Protein AF-A0A821Z2A2-F1 (afdb_monomer_lite)

Structure (mmCIF, N/CA/C/O backbone):
data_AF-A0A821Z2A2-F1
#
_entry.id   AF-A0A821Z2A2-F1
#
loop_
_atom_site.group_PDB
_atom_site.id
_atom_site.type_symbol
_atom_site.label_atom_id
_atom_site.label_alt_id
_atom_site.label_comp_id
_atom_site.label_asym_id
_atom_site.label_entity_id
_atom_site.label_seq_id
_atom_site.pdbx_PDB_ins_code
_atom_site.Cartn_x
_atom_site.Cartn_y
_atom_site.Cartn_z
_atom_site.occupancy
_atom_site.B_iso_or_equiv
_atom_site.auth_seq_id
_atom_site.auth_comp_id
_atom_site.auth_asym_id
_atom_site.auth_atom_id
_atom_site.pdbx_PDB_model_num
ATOM 1 N N . MET A 1 1 ? -11.894 24.581 -49.721 1.00 42.44 1 MET A N 1
ATOM 2 C CA . MET A 1 1 ? -10.884 23.510 -49.523 1.00 42.44 1 MET A CA 1
ATOM 3 C C . MET A 1 1 ? -9.747 23.528 -50.551 1.00 42.44 1 MET A C 1
ATOM 5 O O . MET A 1 1 ? -8.595 23.584 -50.144 1.00 42.44 1 MET A O 1
ATOM 9 N N . HIS A 1 2 ? -10.019 23.553 -51.861 1.00 36.97 2 HIS A N 1
ATOM 10 C CA . HIS A 1 2 ? -8.974 23.441 -52.899 1.00 36.97 2 HIS A CA 1
ATOM 11 C C . HIS A 1 2 ? -7.962 24.614 -52.945 1.00 36.97 2 HIS A C 1
ATOM 13 O O . HIS A 1 2 ? -6.778 24.416 -53.226 1.00 36.97 2 HIS A O 1
ATOM 19 N N . THR A 1 3 ? -8.400 25.830 -52.606 1.00 48.16 3 THR A N 1
ATOM 20 C CA . THR A 1 3 ? -7.545 27.029 -52.472 1.00 48.16 3 THR A CA 1
ATOM 21 C C . THR A 1 3 ? -6.673 26.982 -51.211 1.00 48.16 3 THR A C 1
ATOM 23 O O . THR A 1 3 ? -5.519 27.401 -51.233 1.00 48.16 3 THR A O 1
ATOM 26 N N . PHE A 1 4 ? -7.196 26.388 -50.134 1.00 47.88 4 PHE A N 1
ATOM 27 C CA . PHE A 1 4 ? -6.489 26.187 -48.865 1.00 47.88 4 PHE A CA 1
ATOM 28 C C . PHE A 1 4 ? -5.348 25.171 -49.022 1.00 47.88 4 PHE A C 1
ATOM 30 O O . PHE A 1 4 ? -4.241 25.396 -48.543 1.00 47.88 4 PHE A O 1
ATOM 37 N N . TYR A 1 5 ? -5.583 24.108 -49.797 1.00 51.38 5 TYR A N 1
ATOM 38 C CA . TYR A 1 5 ? -4.570 23.100 -50.114 1.00 51.38 5 TYR A CA 1
ATOM 39 C C . TYR A 1 5 ? -3.407 23.672 -50.948 1.00 51.38 5 TYR A C 1
ATOM 41 O O . TYR A 1 5 ? -2.242 23.387 -50.677 1.00 51.38 5 TYR A O 1
ATOM 49 N N . ARG A 1 6 ? -3.684 24.562 -51.916 1.00 47.94 6 ARG A N 1
ATOM 50 C CA . ARG A 1 6 ? -2.629 25.232 -52.708 1.00 47.94 6 ARG A CA 1
ATOM 51 C C . ARG A 1 6 ? -1.781 26.211 -51.884 1.00 47.94 6 ARG A C 1
ATOM 53 O O . ARG A 1 6 ? -0.587 26.340 -52.152 1.00 47.94 6 ARG A O 1
ATOM 60 N N . LEU A 1 7 ? -2.368 26.871 -50.883 1.00 52.69 7 LEU A N 1
ATOM 61 C CA . LEU A 1 7 ? -1.634 27.716 -49.931 1.00 52.69 7 LEU A CA 1
ATOM 62 C C . LEU A 1 7 ? -0.783 26.876 -48.965 1.00 52.69 7 LEU A C 1
ATOM 64 O O . LEU A 1 7 ? 0.374 27.220 -48.726 1.00 52.69 7 LEU A O 1
ATOM 68 N N . PHE A 1 8 ? -1.305 25.734 -48.509 1.00 53.25 8 PHE A N 1
ATOM 69 C CA . PHE A 1 8 ? -0.600 24.772 -47.655 1.00 53.25 8 PHE A CA 1
ATOM 70 C C . PHE A 1 8 ? 0.638 24.161 -48.339 1.00 53.25 8 PHE A C 1
ATOM 72 O O . PHE A 1 8 ? 1.702 24.056 -47.734 1.00 53.25 8 PHE A O 1
ATOM 79 N N . VAL A 1 9 ? 0.551 23.830 -49.633 1.00 53.09 9 VAL A N 1
ATOM 80 C CA . VAL A 1 9 ? 1.692 23.288 -50.401 1.00 53.09 9 VAL A CA 1
ATOM 81 C C . VAL A 1 9 ? 2.752 24.359 -50.713 1.00 53.09 9 VAL A C 1
ATOM 83 O O . VAL A 1 9 ? 3.938 24.045 -50.811 1.00 53.09 9 VAL A O 1
ATOM 86 N N . ARG A 1 10 ? 2.370 25.640 -50.830 1.00 50.19 10 ARG A N 1
ATOM 87 C CA . ARG A 1 10 ? 3.329 26.746 -51.024 1.00 50.19 10 ARG A CA 1
ATOM 88 C C . ARG A 1 10 ? 4.044 27.162 -49.731 1.00 50.19 10 ARG A C 1
ATOM 90 O O . ARG A 1 10 ? 5.196 27.587 -49.808 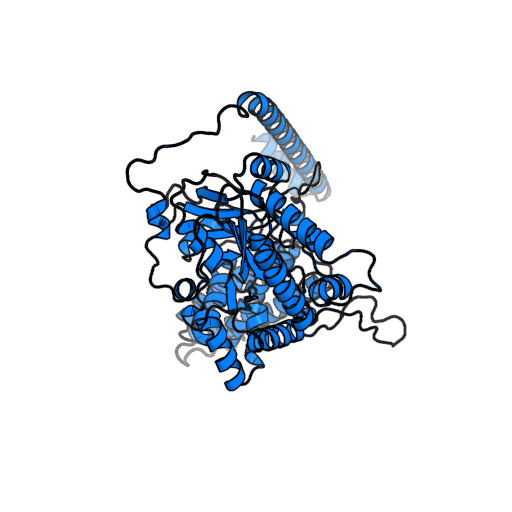1.00 50.19 10 ARG A O 1
ATOM 97 N N . SER A 1 11 ? 3.424 27.013 -48.556 1.00 52.72 11 SER A N 1
ATOM 98 C CA . SER A 1 11 ? 4.012 27.436 -47.271 1.00 52.72 11 SER A CA 1
ATOM 99 C C . SER A 1 11 ? 5.018 26.444 -46.671 1.00 52.72 11 SER A C 1
ATOM 101 O O . SER A 1 11 ? 5.796 26.823 -45.796 1.00 52.72 11 SER A O 1
ATOM 103 N N . THR A 1 12 ? 5.052 25.189 -47.130 1.00 51.69 12 THR A N 1
ATOM 104 C CA . THR A 1 12 ? 5.974 24.153 -46.620 1.00 51.69 12 THR A CA 1
ATOM 105 C C . THR A 1 12 ? 7.390 24.235 -47.195 1.00 51.69 12 THR A C 1
ATOM 107 O O . THR A 1 12 ? 8.291 23.599 -46.652 1.00 51.69 12 THR A O 1
ATOM 110 N N . ARG A 1 13 ? 7.622 25.050 -48.237 1.00 54.03 13 ARG A N 1
ATOM 111 C CA . ARG A 1 13 ? 8.943 25.231 -48.873 1.00 54.03 13 ARG A CA 1
ATOM 112 C C . ARG A 1 13 ? 9.777 26.391 -48.316 1.00 54.03 13 ARG A C 1
ATOM 114 O O . ARG A 1 13 ? 10.940 26.516 -48.675 1.00 54.03 13 ARG A O 1
ATOM 121 N N . SER A 1 14 ? 9.224 27.230 -47.436 1.00 58.62 14 SER A N 1
ATOM 122 C CA . SER A 1 14 ? 9.942 28.365 -46.838 1.00 58.62 14 SER A CA 1
ATOM 123 C C . SER A 1 14 ? 9.843 28.346 -45.312 1.00 58.62 14 SER A C 1
ATOM 125 O O . SER A 1 14 ? 8.755 28.342 -44.731 1.00 58.62 14 SER A O 1
ATOM 127 N N . THR A 1 15 ? 10.999 28.362 -44.646 1.00 56.47 15 THR A N 1
ATOM 128 C CA . THR A 1 15 ? 11.149 28.302 -43.180 1.00 56.47 15 THR A CA 1
ATOM 129 C C . THR A 1 15 ? 10.452 29.453 -42.447 1.00 56.47 15 THR A C 1
ATOM 131 O O . THR A 1 15 ? 10.019 29.278 -41.306 1.00 56.47 15 THR A O 1
ATOM 134 N N . LYS A 1 16 ? 10.260 30.604 -43.107 1.00 57.06 16 LYS A N 1
ATOM 135 C CA . LYS A 1 16 ? 9.567 31.776 -42.547 1.00 57.06 16 LYS A CA 1
ATOM 136 C C . LYS A 1 16 ? 8.053 31.554 -42.402 1.00 57.06 16 LYS A C 1
ATOM 138 O O . LYS A 1 16 ? 7.473 31.963 -41.399 1.00 57.06 16 LYS A O 1
ATOM 143 N N . TYR A 1 17 ? 7.428 30.849 -43.348 1.00 54.94 17 TYR A N 1
ATOM 144 C CA . TYR A 1 17 ? 5.978 30.609 -43.351 1.00 54.94 17 TYR A CA 1
ATOM 145 C C . TYR A 1 17 ? 5.564 29.408 -42.489 1.00 54.94 17 TYR A C 1
ATOM 147 O O . TYR A 1 17 ? 4.460 29.402 -41.948 1.00 54.94 17 TYR A O 1
ATOM 155 N N . ARG A 1 18 ? 6.462 28.435 -42.266 1.00 57.31 18 ARG A N 1
ATOM 156 C CA . ARG A 1 18 ? 6.232 27.320 -41.324 1.00 57.31 18 ARG A CA 1
ATOM 157 C C . ARG A 1 18 ? 6.017 27.798 -39.887 1.00 57.31 18 ARG A C 1
ATOM 159 O O . ARG A 1 18 ? 5.090 27.333 -39.236 1.00 57.31 18 ARG A O 1
ATOM 166 N N . LYS A 1 19 ? 6.824 28.753 -39.404 1.00 57.25 19 LYS A N 1
ATOM 167 C CA . LYS A 1 19 ? 6.674 29.300 -38.042 1.00 57.25 19 LYS A CA 1
ATOM 168 C C . LYS A 1 19 ? 5.346 30.040 -37.865 1.00 57.25 19 LYS A C 1
ATOM 170 O O . LYS A 1 19 ? 4.670 29.829 -36.867 1.00 57.25 19 LYS A O 1
ATOM 175 N N . GLN A 1 20 ? 4.944 30.849 -38.846 1.00 64.50 20 GLN A N 1
ATOM 176 C CA . GLN A 1 20 ? 3.668 31.573 -38.796 1.00 64.50 20 GLN A CA 1
ATOM 177 C C . GLN A 1 20 ? 2.460 30.631 -38.870 1.00 64.50 20 GLN A C 1
ATOM 179 O O . GLN A 1 20 ? 1.485 30.843 -38.157 1.00 64.50 20 GLN A O 1
ATOM 184 N N . LEU A 1 21 ? 2.541 29.563 -39.672 1.00 64.06 21 LEU A N 1
ATOM 185 C CA . LEU A 1 21 ? 1.478 28.562 -39.761 1.00 64.06 21 LEU A CA 1
ATOM 186 C C . LEU A 1 21 ? 1.348 27.742 -38.469 1.00 64.06 21 LEU A C 1
ATOM 188 O O . LEU A 1 21 ? 0.231 27.493 -38.032 1.00 64.06 21 LEU A O 1
ATOM 192 N N . ILE A 1 22 ? 2.465 27.372 -37.832 1.00 63.47 22 ILE A N 1
ATOM 193 C CA . ILE A 1 22 ? 2.449 26.694 -36.525 1.00 63.47 22 ILE A CA 1
ATOM 194 C C . ILE A 1 22 ? 1.837 27.610 -35.464 1.00 63.47 22 ILE A C 1
ATOM 196 O O . ILE A 1 22 ? 0.951 27.171 -34.747 1.00 63.47 22 ILE A O 1
ATOM 200 N N . ILE A 1 23 ? 2.231 28.888 -35.408 1.00 68.25 23 ILE A N 1
ATOM 201 C CA . ILE A 1 23 ? 1.638 29.855 -34.470 1.00 68.25 23 ILE A CA 1
ATOM 202 C C . ILE A 1 23 ? 0.129 29.983 -34.705 1.00 68.25 23 ILE A C 1
ATOM 204 O O . ILE A 1 23 ? -0.635 29.949 -33.748 1.00 68.25 23 ILE A O 1
ATOM 208 N N . LEU A 1 24 ? -0.314 30.076 -35.962 1.00 71.06 24 LEU A N 1
ATOM 209 C CA . LEU A 1 24 ? -1.734 30.191 -36.286 1.00 71.06 24 LEU A CA 1
ATOM 210 C C . LEU A 1 24 ? -2.519 28.932 -35.887 1.00 71.06 24 LEU A C 1
ATOM 212 O O . LEU A 1 24 ? -3.583 29.053 -35.288 1.00 71.06 24 LEU A O 1
ATOM 216 N N . ILE A 1 25 ? -1.987 27.736 -36.165 1.00 72.31 25 ILE A N 1
ATOM 217 C CA . ILE A 1 25 ? -2.607 26.467 -35.754 1.00 72.31 25 ILE A CA 1
ATOM 218 C C . ILE A 1 25 ? -2.664 26.379 -34.228 1.00 72.31 25 ILE A C 1
ATOM 220 O O . ILE A 1 25 ? -3.715 26.058 -33.688 1.00 72.31 25 ILE A O 1
ATOM 224 N N . THR A 1 26 ? -1.586 26.726 -33.522 1.00 71.81 26 THR A N 1
ATOM 225 C CA . THR A 1 26 ? -1.564 26.714 -32.055 1.00 71.81 26 THR A CA 1
ATOM 226 C C . THR A 1 26 ? -2.570 27.703 -31.471 1.00 71.81 26 THR A C 1
ATOM 228 O O . THR A 1 26 ? -3.304 27.341 -30.562 1.00 71.81 26 THR A O 1
ATOM 231 N N . VAL A 1 27 ? -2.670 28.924 -32.007 1.00 78.69 27 VAL A N 1
ATOM 232 C CA . VAL A 1 27 ? -3.636 29.929 -31.529 1.00 78.69 27 VAL A CA 1
ATOM 233 C C . VAL A 1 27 ? -5.075 29.478 -31.777 1.00 78.69 27 VAL A C 1
ATOM 235 O O . VAL A 1 27 ? -5.899 29.586 -30.872 1.00 78.69 27 VAL A O 1
ATOM 238 N N . VAL A 1 28 ? -5.379 28.928 -32.957 1.00 76.44 28 VAL A N 1
ATOM 239 C CA . VAL A 1 28 ? -6.725 28.426 -33.283 1.00 76.44 28 VAL A CA 1
ATOM 240 C C . VAL A 1 28 ? -7.082 27.205 -32.431 1.00 76.44 28 VAL A C 1
ATOM 242 O O . VAL A 1 28 ? -8.196 27.140 -31.918 1.00 76.44 28 VAL A O 1
ATOM 245 N N . SER A 1 29 ? -6.142 26.284 -32.204 1.00 67.56 29 SER A N 1
ATOM 246 C CA . SER A 1 29 ? -6.343 25.130 -31.318 1.00 67.56 29 SER A CA 1
ATOM 247 C C . SER A 1 29 ? -6.529 25.550 -29.860 1.00 67.56 29 SER A C 1
ATOM 249 O O . SER A 1 29 ? -7.419 25.032 -29.193 1.00 67.56 29 SER A O 1
ATOM 251 N N . CYS A 1 30 ? -5.757 26.525 -29.369 1.00 70.88 30 CYS A N 1
ATOM 252 C CA . CYS A 1 30 ? -5.928 27.071 -28.022 1.00 70.88 30 CYS A CA 1
ATOM 253 C C . CYS A 1 30 ? -7.276 27.785 -27.865 1.00 70.88 30 CYS A C 1
ATOM 255 O O . CYS A 1 30 ? -7.934 27.593 -26.848 1.00 70.88 30 CYS A O 1
ATOM 257 N N . LEU A 1 31 ? -7.720 28.561 -28.861 1.00 73.94 31 LEU A N 1
ATOM 258 C CA . LEU A 1 31 ? -9.043 29.195 -28.842 1.00 73.94 31 LEU A CA 1
ATOM 259 C C . LEU A 1 31 ? -10.174 28.163 -28.896 1.00 73.94 31 LEU A C 1
ATOM 261 O O . LEU A 1 31 ? -11.139 28.297 -28.150 1.00 73.94 31 LEU A O 1
ATOM 265 N N . GLY A 1 32 ? -10.048 27.128 -29.730 1.00 73.50 32 GLY A N 1
ATOM 266 C CA . GLY A 1 32 ? -11.009 26.026 -29.789 1.00 73.50 32 GLY A CA 1
ATOM 267 C C . GLY A 1 32 ? -11.103 25.278 -28.459 1.00 73.50 32 GLY A C 1
ATOM 268 O O . GLY A 1 32 ? -12.199 25.026 -27.972 1.00 73.50 32 GLY A O 1
ATOM 269 N N . PHE A 1 33 ? -9.962 25.014 -27.820 1.00 67.38 33 PHE A N 1
ATOM 270 C CA . PHE A 1 33 ? -9.909 24.391 -26.498 1.00 67.38 33 PHE A CA 1
ATOM 271 C C . PHE A 1 33 ? -10.496 25.297 -25.404 1.00 67.38 33 PHE A C 1
ATOM 273 O O . PHE A 1 33 ? -11.206 24.821 -24.524 1.00 67.38 33 PHE A O 1
ATOM 280 N N . PHE A 1 34 ? -10.268 26.611 -25.479 1.00 74.12 34 PHE A N 1
ATOM 281 C CA . PHE A 1 34 ? -10.826 27.574 -24.526 1.00 74.12 34 PHE A CA 1
ATOM 282 C C . PHE A 1 34 ? -12.348 27.719 -24.670 1.00 74.12 34 PHE A C 1
ATOM 284 O O . PHE A 1 34 ? -13.057 27.818 -23.670 1.00 74.12 34 PHE A O 1
ATOM 291 N N . LEU A 1 35 ? -12.860 27.705 -25.904 1.00 69.56 35 LEU A N 1
ATOM 292 C CA . LEU A 1 35 ? -14.298 27.707 -26.178 1.00 69.56 35 LEU A CA 1
ATOM 293 C C . LEU A 1 35 ? -14.949 26.397 -25.725 1.00 69.56 35 LEU A C 1
ATOM 295 O O . LEU A 1 35 ? -15.980 26.453 -25.065 1.00 69.56 35 LEU A O 1
ATOM 299 N N . TYR A 1 36 ? -14.301 25.256 -25.971 1.00 72.75 36 TYR A N 1
ATOM 300 C CA . TYR A 1 36 ? -14.749 23.951 -25.486 1.00 72.75 36 TYR A CA 1
ATOM 301 C C . TYR A 1 36 ? -14.811 23.892 -23.953 1.00 72.75 36 TYR A C 1
ATOM 303 O O . TYR A 1 36 ? -15.831 23.503 -23.396 1.00 72.75 36 TYR A O 1
ATOM 311 N N . ILE A 1 37 ? -13.769 24.357 -23.250 1.00 67.25 37 ILE A N 1
ATOM 312 C CA . ILE A 1 37 ? -13.776 24.428 -21.779 1.00 67.25 37 ILE A CA 1
ATOM 313 C C . ILE A 1 37 ? -14.875 25.363 -21.271 1.00 67.25 37 ILE A C 1
ATOM 315 O O . ILE A 1 37 ? -15.514 25.063 -20.267 1.00 67.25 37 ILE A O 1
ATOM 319 N N . ARG A 1 38 ? -15.111 26.494 -21.943 1.00 71.25 38 ARG A N 1
ATOM 320 C CA . ARG A 1 38 ? -16.174 27.432 -21.563 1.00 71.25 38 ARG A CA 1
ATOM 321 C C . ARG A 1 38 ? -17.566 26.825 -21.751 1.00 71.25 38 ARG A C 1
ATOM 323 O O . ARG A 1 38 ? -18.436 27.059 -20.917 1.00 71.25 38 ARG A O 1
ATOM 330 N N . GLU A 1 39 ? -17.772 26.066 -22.820 1.00 67.56 39 GLU A N 1
ATOM 331 C CA . GLU A 1 39 ? -19.036 25.382 -23.105 1.00 67.56 39 GLU A CA 1
ATOM 332 C C . GLU A 1 39 ? -19.278 24.231 -22.114 1.00 67.56 39 GLU A C 1
ATOM 334 O O . GLU A 1 39 ? -20.339 24.181 -21.497 1.00 67.56 39 GLU A O 1
ATOM 339 N N . GLU A 1 40 ? -18.260 23.413 -21.826 1.00 64.75 40 GLU A N 1
ATOM 340 C CA . GLU A 1 40 ? -18.287 22.396 -20.759 1.00 64.75 40 GLU A CA 1
ATOM 341 C C . GLU A 1 40 ? -18.537 23.000 -19.369 1.00 64.75 40 GLU A C 1
ATOM 343 O O . GLU A 1 40 ? -19.313 22.465 -18.579 1.00 64.75 40 GLU A O 1
ATOM 348 N N . TYR A 1 41 ? -17.912 24.137 -19.053 1.00 65.94 41 TYR A N 1
ATOM 349 C CA . TYR A 1 41 ? -18.122 24.832 -17.782 1.00 65.94 41 TYR A CA 1
ATOM 350 C C . TYR A 1 41 ? -19.564 25.335 -17.639 1.00 65.94 41 TYR A C 1
ATOM 352 O O . TYR A 1 41 ? -20.164 25.183 -16.575 1.00 65.94 41 TYR A O 1
ATOM 360 N N . ASN A 1 42 ? -20.143 25.885 -18.710 1.00 58.84 42 ASN A N 1
ATOM 361 C CA . ASN A 1 42 ? -21.535 26.333 -18.714 1.00 58.84 42 ASN A CA 1
ATOM 362 C C . ASN A 1 42 ? -22.514 25.151 -18.607 1.00 58.84 42 ASN A C 1
ATOM 364 O O . ASN A 1 42 ? -23.430 25.208 -17.790 1.00 58.84 42 ASN A O 1
ATOM 368 N N . LEU A 1 43 ? -22.262 24.050 -19.326 1.00 51.12 43 LEU A N 1
ATOM 369 C CA . LEU A 1 43 ? -23.055 22.817 -19.239 1.00 51.12 43 LEU A CA 1
ATOM 370 C C . LEU A 1 43 ? -22.986 22.172 -17.847 1.00 51.12 43 LEU A C 1
ATOM 372 O O . LEU A 1 43 ? -23.981 21.633 -17.362 1.00 51.12 43 LEU A O 1
ATOM 376 N N . ARG A 1 44 ? -21.833 22.233 -17.170 1.00 48.94 44 ARG A N 1
ATOM 377 C CA . ARG A 1 44 ? -21.680 21.755 -15.783 1.00 48.94 44 ARG A CA 1
ATOM 378 C C . ARG A 1 44 ? -22.344 22.676 -14.767 1.00 48.94 44 ARG A C 1
ATOM 380 O O . ARG A 1 44 ? -22.841 22.187 -13.758 1.00 48.94 44 ARG A O 1
ATOM 387 N N . LYS A 1 45 ? -22.375 23.986 -15.022 1.00 48.97 45 LYS A N 1
ATOM 388 C CA . LYS A 1 45 ? -23.068 24.956 -14.168 1.00 48.97 45 LYS A CA 1
ATOM 389 C C . LYS A 1 45 ? -24.587 24.763 -14.223 1.00 48.97 45 LYS A C 1
ATOM 391 O O . LYS A 1 45 ? -25.206 24.712 -13.168 1.00 48.97 45 LYS A O 1
ATOM 396 N N . GLU A 1 46 ? -25.153 24.575 -15.415 1.00 45.00 46 GLU A N 1
ATOM 397 C CA . GLU A 1 46 ? -26.588 24.290 -15.594 1.00 45.00 46 GLU A CA 1
ATOM 398 C C . GLU A 1 46 ? -26.971 22.902 -15.046 1.00 45.00 46 GLU A C 1
ATOM 400 O O . GLU A 1 46 ? -27.990 22.762 -14.377 1.00 45.00 46 GLU A O 1
ATOM 405 N N . ASN A 1 47 ? -26.114 21.884 -15.207 1.00 40.72 47 ASN A N 1
ATOM 406 C CA . ASN A 1 47 ? -26.370 20.550 -14.648 1.00 40.72 47 ASN A CA 1
ATOM 407 C C . ASN A 1 47 ? -26.184 20.449 -13.124 1.00 40.72 47 ASN A C 1
ATOM 409 O O . ASN A 1 47 ? -26.762 19.542 -12.523 1.00 40.72 47 ASN A O 1
ATOM 413 N N . ASN A 1 48 ? -25.392 21.323 -12.493 1.00 39.97 48 ASN A N 1
ATOM 414 C CA . ASN A 1 48 ? -25.177 21.305 -11.041 1.00 39.97 48 ASN A CA 1
ATOM 415 C C . ASN A 1 48 ? -26.375 21.852 -10.251 1.00 39.97 48 ASN A C 1
ATOM 417 O O . ASN A 1 48 ? -26.551 21.453 -9.106 1.00 39.97 48 ASN A O 1
ATOM 421 N N . GLU A 1 49 ? -27.219 22.711 -10.829 1.00 37.84 49 GLU A N 1
ATOM 422 C CA . GLU A 1 49 ? -28.405 23.218 -10.120 1.00 37.84 49 GLU A CA 1
ATOM 423 C C . GLU A 1 49 ? -29.576 22.211 -10.125 1.00 37.84 49 GLU A C 1
ATOM 425 O O . GLU A 1 49 ? -30.342 22.177 -9.164 1.00 37.84 49 GLU A O 1
ATOM 430 N N . GLU A 1 50 ? -29.664 21.305 -11.113 1.00 32.78 50 GLU A N 1
ATOM 431 C CA . GLU A 1 50 ? -30.726 20.279 -11.181 1.00 32.78 50 GLU A CA 1
ATOM 432 C C . GLU A 1 50 ? -30.296 18.856 -10.742 1.00 32.78 50 GLU A C 1
ATOM 434 O O . GLU A 1 50 ? -31.132 18.090 -10.256 1.00 32.78 50 GLU A O 1
ATOM 439 N N . ASN A 1 51 ? -29.010 18.465 -10.828 1.00 32.38 51 ASN A N 1
ATOM 440 C CA . ASN A 1 51 ? -28.573 17.087 -10.501 1.00 32.38 51 ASN A CA 1
ATOM 441 C C . ASN A 1 51 ? -28.151 16.840 -9.042 1.00 32.38 51 ASN A C 1
ATOM 443 O O . ASN A 1 51 ? -27.905 15.687 -8.677 1.00 32.38 51 ASN A O 1
ATOM 447 N N . ILE A 1 52 ? -28.093 17.867 -8.187 1.00 33.97 52 ILE A N 1
ATOM 448 C CA . ILE A 1 52 ? -27.744 17.694 -6.762 1.00 33.97 52 ILE A CA 1
ATOM 449 C C . ILE A 1 52 ? -28.889 17.023 -5.968 1.00 33.97 52 ILE A C 1
ATOM 451 O O . ILE A 1 52 ? -28.668 16.505 -4.878 1.00 33.97 52 ILE A O 1
ATOM 455 N N . ILE A 1 53 ? -30.101 16.922 -6.532 1.00 33.00 53 ILE A N 1
ATOM 456 C CA . ILE A 1 53 ? -31.293 16.456 -5.801 1.00 33.00 53 ILE A CA 1
ATOM 457 C C . ILE A 1 53 ? -31.671 14.977 -6.081 1.00 33.00 53 ILE A C 1
ATOM 459 O O . ILE A 1 53 ? -32.490 14.423 -5.353 1.00 33.00 53 ILE A O 1
ATOM 463 N N . SER A 1 54 ? -31.076 14.265 -7.057 1.00 29.83 54 SER A N 1
ATOM 464 C CA . SER A 1 54 ? -31.661 12.981 -7.529 1.00 29.83 54 SER A CA 1
ATOM 465 C C . SER A 1 54 ? -30.788 11.711 -7.542 1.00 29.83 54 SER A C 1
ATOM 467 O O . SER A 1 54 ? -31.253 10.678 -8.031 1.00 29.83 54 SER A O 1
ATOM 469 N N . ARG A 1 55 ? -29.568 11.692 -6.981 1.00 35.12 55 ARG A N 1
ATOM 470 C CA . ARG A 1 55 ? -28.666 10.514 -7.105 1.00 35.12 55 ARG A CA 1
ATOM 471 C C . ARG A 1 55 ? -28.614 9.515 -5.944 1.00 35.12 55 ARG A C 1
ATOM 473 O O . ARG A 1 55 ? -27.862 8.551 -6.030 1.00 35.12 55 ARG A O 1
ATOM 480 N N . ASN A 1 56 ? -29.486 9.625 -4.946 1.00 30.25 56 ASN A N 1
ATOM 481 C CA . ASN A 1 56 ? -29.672 8.561 -3.952 1.00 30.25 56 ASN A CA 1
ATOM 482 C C . ASN A 1 56 ? -30.800 7.608 -4.375 1.00 30.25 56 ASN A C 1
ATOM 484 O O . ASN A 1 56 ? -31.877 7.588 -3.782 1.00 30.25 56 ASN A O 1
ATOM 488 N N . LYS A 1 57 ? -30.566 6.805 -5.423 1.00 30.12 57 LYS A N 1
ATOM 489 C CA . LYS A 1 57 ? -31.425 5.647 -5.714 1.00 30.12 57 LYS A CA 1
ATOM 490 C C . LYS A 1 57 ? -30.969 4.459 -4.873 1.00 30.12 57 LYS A C 1
ATOM 492 O O . LYS A 1 57 ? -29.938 3.853 -5.144 1.00 30.12 57 LYS A O 1
ATOM 497 N N . VAL A 1 58 ? -31.781 4.096 -3.885 1.00 30.12 58 VAL A N 1
ATOM 498 C CA . VAL A 1 58 ? -31.745 2.765 -3.274 1.00 30.12 58 VAL A CA 1
ATOM 499 C C . VAL A 1 58 ? -32.315 1.795 -4.308 1.00 30.12 58 VAL A C 1
ATOM 501 O O . VAL A 1 58 ? -33.515 1.798 -4.571 1.00 30.12 58 VAL A O 1
ATOM 504 N N . VAL A 1 59 ? -31.453 1.016 -4.961 1.00 27.78 59 VAL A N 1
ATOM 505 C CA . VAL A 1 59 ? -31.880 -0.043 -5.884 1.00 27.78 59 VAL A CA 1
ATOM 506 C C . VAL A 1 59 ? -32.011 -1.336 -5.088 1.00 27.78 59 VAL A C 1
ATOM 508 O O . VAL A 1 59 ? -31.024 -1.849 -4.565 1.00 27.78 59 VAL A O 1
ATOM 511 N N . LEU A 1 60 ? -33.233 -1.863 -4.998 1.00 26.36 60 LEU A N 1
ATOM 512 C CA . LEU A 1 60 ? -33.476 -3.235 -4.561 1.00 26.36 60 LEU A CA 1
ATOM 513 C C . LEU A 1 60 ? -33.030 -4.162 -5.698 1.00 26.36 60 LEU A C 1
ATOM 515 O O . LEU A 1 60 ? -33.646 -4.195 -6.761 1.00 26.36 60 LEU A O 1
ATOM 519 N N . LEU A 1 61 ? -31.903 -4.843 -5.500 1.00 31.64 61 LEU A N 1
ATOM 520 C CA . LEU A 1 61 ? -31.371 -5.826 -6.439 1.00 31.64 61 LEU A CA 1
ATOM 521 C C . LEU A 1 61 ? -32.081 -7.163 -6.201 1.00 31.64 61 LEU A C 1
ATOM 523 O O . LEU A 1 61 ? -31.715 -7.913 -5.297 1.00 31.64 61 LEU A O 1
ATOM 527 N N . GLU A 1 62 ? -33.100 -7.453 -7.006 1.00 31.81 62 GLU A N 1
ATOM 528 C CA . GLU A 1 62 ? -33.580 -8.823 -7.179 1.00 31.81 62 GLU A CA 1
ATOM 529 C C . GLU A 1 62 ? -32.546 -9.618 -8.004 1.00 31.81 62 GLU A C 1
ATOM 531 O O . GLU A 1 62 ? -31.991 -9.141 -8.997 1.00 31.81 62 GLU A O 1
ATOM 536 N N . ASP A 1 63 ? -32.269 -10.833 -7.529 1.00 30.39 63 ASP A N 1
ATOM 537 C CA . ASP A 1 63 ? -31.344 -11.854 -8.037 1.00 30.39 63 ASP A CA 1
ATOM 538 C C . ASP A 1 63 ? -29.829 -11.662 -7.793 1.00 30.39 63 ASP A C 1
ATOM 540 O O . ASP A 1 63 ? -29.020 -11.353 -8.685 1.00 30.39 63 ASP A O 1
ATOM 544 N N . LYS A 1 64 ? -29.490 -12.059 -6.552 1.00 34.16 64 LYS A N 1
ATOM 545 C CA . LYS A 1 64 ? -28.220 -12.155 -5.796 1.00 34.16 64 LYS A CA 1
ATOM 546 C C . LYS A 1 64 ? -27.867 -10.917 -4.971 1.00 34.16 64 LYS A C 1
ATOM 548 O O . LYS A 1 64 ? -27.496 -9.875 -5.507 1.00 34.16 64 LYS A O 1
ATOM 553 N N . GLN A 1 65 ? -27.989 -11.075 -3.650 1.00 34.75 65 GLN A N 1
ATOM 554 C CA . GLN A 1 65 ? -27.685 -10.057 -2.649 1.00 34.75 65 GLN A CA 1
ATOM 555 C C . GLN A 1 65 ? -26.177 -9.732 -2.635 1.00 34.75 65 GLN A C 1
ATOM 557 O O . GLN A 1 65 ? -25.363 -10.624 -2.878 1.00 34.75 65 GLN A O 1
ATOM 562 N N . PRO A 1 66 ? -25.781 -8.485 -2.309 1.00 39.81 66 PRO A N 1
ATOM 563 C CA . PRO A 1 66 ? -24.379 -8.099 -2.092 1.00 39.81 66 PRO A CA 1
ATOM 564 C C . PRO A 1 66 ? -23.629 -9.015 -1.108 1.00 39.81 66 PRO A C 1
ATOM 566 O O . PRO A 1 66 ? -22.420 -9.199 -1.243 1.00 39.81 66 PRO A O 1
ATOM 569 N N . ASP A 1 67 ? -24.358 -9.632 -0.176 1.00 40.41 67 ASP A N 1
ATOM 570 C CA . ASP A 1 67 ? -23.862 -10.577 0.829 1.00 40.41 67 ASP A CA 1
ATOM 571 C C . ASP A 1 67 ? -23.165 -11.813 0.205 1.00 40.41 67 ASP A C 1
ATOM 573 O O . ASP A 1 67 ? -22.231 -12.370 0.789 1.00 40.41 67 ASP A O 1
ATOM 577 N N . ASP A 1 68 ? -23.521 -12.195 -1.030 1.00 38.47 68 ASP A N 1
ATOM 578 C CA . ASP A 1 68 ? -22.927 -13.345 -1.733 1.00 38.47 68 ASP A CA 1
ATOM 579 C C . ASP A 1 68 ? -21.504 -13.076 -2.265 1.00 38.47 68 ASP A C 1
ATOM 581 O O . ASP A 1 68 ? -20.750 -14.022 -2.517 1.00 38.47 68 ASP A O 1
ATOM 585 N N . ILE A 1 69 ? -21.108 -11.807 -2.443 1.00 46.38 69 ILE A N 1
ATOM 586 C CA . ILE A 1 69 ? -19.781 -11.451 -2.985 1.00 46.38 69 ILE A CA 1
ATOM 587 C C . ILE A 1 69 ? -18.686 -11.816 -1.981 1.00 46.38 69 ILE A C 1
ATOM 589 O O . ILE A 1 69 ? -17.607 -12.257 -2.374 1.00 46.38 69 ILE A O 1
ATOM 593 N N . ILE A 1 70 ? -18.983 -11.702 -0.686 1.00 43.75 70 ILE A N 1
ATOM 594 C CA . ILE A 1 70 ? -17.979 -11.865 0.364 1.00 43.75 70 ILE A CA 1
ATOM 595 C C . ILE A 1 70 ? -18.071 -13.226 1.073 1.00 43.75 70 ILE A C 1
ATOM 597 O O . ILE A 1 70 ? -17.102 -13.692 1.673 1.00 43.75 70 ILE A O 1
ATOM 601 N N . SER A 1 71 ? -19.203 -13.924 0.940 1.00 38.44 71 SER A N 1
ATOM 602 C CA . SER A 1 71 ? -19.438 -15.238 1.550 1.00 38.44 71 SER A CA 1
ATOM 603 C C . SER A 1 71 ? -18.653 -16.397 0.906 1.00 38.44 71 SER A C 1
ATOM 605 O O . SER A 1 71 ? -18.537 -17.451 1.532 1.00 38.44 71 SER A O 1
ATOM 607 N N . SER A 1 72 ? -18.134 -16.268 -0.324 1.00 38.19 72 SER A N 1
ATOM 608 C CA . SER A 1 72 ? -17.641 -17.429 -1.098 1.00 38.19 72 SER A CA 1
ATOM 609 C C . SER A 1 72 ? -16.135 -17.734 -0.997 1.00 38.19 72 SER A C 1
ATOM 611 O O . SER A 1 72 ? -15.695 -18.758 -1.516 1.00 38.19 72 SER A O 1
ATOM 613 N N . LYS A 1 73 ? -15.328 -16.921 -0.294 1.00 46.72 73 LYS A N 1
ATOM 614 C CA . LYS A 1 73 ? -13.862 -17.119 -0.164 1.00 46.72 73 LYS A CA 1
ATOM 615 C C . LYS A 1 73 ? -13.415 -17.671 1.202 1.00 46.72 73 LYS A C 1
ATOM 617 O O . LYS A 1 73 ? -12.366 -17.297 1.730 1.00 46.72 73 LYS A O 1
ATOM 622 N N . SER A 1 74 ? -14.178 -18.597 1.785 1.00 39.22 74 SER A N 1
ATOM 623 C CA . SER A 1 74 ? -13.945 -19.148 3.136 1.00 39.22 74 SER A CA 1
ATOM 624 C C . SER A 1 74 ? -12.717 -20.071 3.292 1.00 39.22 74 SER A C 1
ATOM 626 O O . SER A 1 74 ? -12.539 -20.688 4.343 1.00 39.22 74 SER A O 1
ATOM 628 N N . GLU A 1 75 ? -11.838 -20.174 2.291 1.00 50.34 75 GLU A N 1
ATOM 629 C CA . GLU A 1 75 ? -10.615 -20.992 2.357 1.00 50.34 75 GLU A CA 1
ATOM 630 C C . GLU A 1 75 ? -9.308 -20.190 2.451 1.00 50.34 75 GLU A C 1
ATOM 632 O O . GLU A 1 75 ? -8.247 -20.793 2.630 1.00 50.34 75 GLU A O 1
ATOM 637 N N . ASN A 1 76 ? -9.346 -18.852 2.414 1.00 61.19 76 ASN A N 1
ATOM 638 C CA . ASN A 1 76 ? -8.128 -18.054 2.552 1.00 61.19 76 ASN A CA 1
ATOM 639 C C . ASN A 1 76 ? -7.575 -18.152 3.991 1.00 61.19 76 ASN A C 1
ATOM 641 O O . ASN A 1 76 ? -8.269 -17.821 4.957 1.00 61.19 76 ASN A O 1
ATOM 645 N N . CYS A 1 77 ? -6.317 -18.594 4.155 1.00 72.31 77 CYS A N 1
ATOM 646 C CA . CYS A 1 77 ? -5.643 -18.610 5.462 1.00 72.31 77 CYS A CA 1
ATOM 647 C C . CYS A 1 77 ? -5.712 -17.244 6.156 1.00 72.31 77 CYS A C 1
ATOM 649 O O . CYS A 1 77 ? -5.748 -17.183 7.384 1.00 72.31 77 CYS A O 1
ATOM 651 N N . ALA A 1 78 ? -5.712 -16.170 5.361 1.00 70.06 78 ALA A N 1
ATOM 652 C CA . ALA A 1 78 ? -5.656 -14.806 5.847 1.00 70.06 78 ALA A CA 1
ATOM 653 C C . ALA A 1 78 ? -6.854 -14.457 6.751 1.00 70.06 78 ALA A C 1
ATOM 655 O O . ALA A 1 78 ? -6.679 -13.768 7.751 1.00 70.06 78 ALA A O 1
ATOM 656 N N . TYR A 1 79 ? -8.042 -15.017 6.485 1.00 84.25 79 TYR A N 1
ATOM 657 C CA . TYR A 1 79 ? -9.231 -14.793 7.317 1.00 84.25 79 TYR A CA 1
ATOM 658 C C . TYR A 1 79 ? -9.284 -15.672 8.567 1.00 84.25 79 TYR A C 1
ATOM 660 O O . TYR A 1 79 ? -9.788 -15.249 9.607 1.00 84.25 79 TYR A O 1
ATOM 668 N N . LYS A 1 80 ? -8.725 -16.888 8.506 1.00 86.06 80 LYS A N 1
ATOM 669 C CA . LYS A 1 80 ? -8.800 -17.866 9.609 1.00 86.06 80 LYS A CA 1
ATOM 670 C C . LYS A 1 80 ? -8.129 -17.378 10.892 1.00 86.06 80 LYS A C 1
ATOM 672 O O . LYS A 1 80 ? -8.531 -17.782 11.978 1.00 86.06 80 LYS A O 1
ATOM 677 N N . ASN A 1 81 ? -7.124 -16.515 10.766 1.00 88.75 81 ASN A N 1
ATOM 678 C CA . ASN A 1 81 ? -6.363 -15.989 11.896 1.00 88.75 81 ASN A CA 1
ATOM 679 C C . ASN A 1 81 ? -6.804 -14.586 12.320 1.00 88.75 81 ASN A C 1
ATOM 681 O O . ASN A 1 81 ? -6.057 -13.908 13.031 1.00 88.75 81 ASN A O 1
ATOM 685 N N . CYS A 1 82 ? -7.974 -14.116 11.885 1.00 93.75 82 CYS A N 1
ATOM 686 C CA . CYS A 1 82 ? -8.461 -12.811 12.301 1.00 93.75 82 CYS A CA 1
ATOM 687 C C . CYS A 1 82 ? -8.843 -12.779 13.789 1.00 93.75 82 CYS A C 1
ATOM 689 O O . CYS A 1 82 ? -9.302 -13.786 14.334 1.00 93.75 82 CYS A O 1
ATOM 691 N N . PRO A 1 83 ? -8.629 -11.639 14.478 1.00 94.00 83 PRO A N 1
ATOM 692 C CA . PRO A 1 83 ? -9.069 -11.468 15.857 1.00 94.00 83 PRO A CA 1
ATOM 693 C C . PRO A 1 83 ? -10.574 -11.710 15.992 1.00 94.00 83 PRO A C 1
ATOM 695 O O . PRO A 1 83 ? -11.351 -11.351 15.108 1.00 94.00 83 PRO A O 1
ATOM 698 N N . LYS A 1 84 ? -10.988 -12.295 17.118 1.00 93.62 84 LYS A N 1
ATOM 699 C CA . LYS A 1 84 ? -12.410 -12.485 17.414 1.00 93.62 84 LYS A CA 1
ATOM 700 C C . LYS A 1 84 ? -13.054 -11.141 17.734 1.00 93.62 84 LYS A C 1
ATOM 702 O O . LYS A 1 84 ? -12.583 -10.429 18.619 1.00 93.62 84 LYS A O 1
ATOM 707 N N . LEU A 1 85 ? -14.146 -10.844 17.042 1.00 95.06 85 LEU A N 1
ATOM 708 C CA . LEU A 1 85 ? -14.971 -9.672 17.306 1.00 95.06 85 LEU A CA 1
ATOM 709 C C . LEU A 1 85 ? -15.810 -9.880 18.570 1.00 95.06 85 LEU A C 1
ATOM 711 O O . LEU A 1 85 ? -16.061 -11.014 18.990 1.00 95.06 85 LEU A O 1
ATOM 715 N N . ARG A 1 86 ? -16.256 -8.775 19.165 1.00 94.62 86 ARG A N 1
ATOM 716 C CA . ARG A 1 86 ? -17.247 -8.769 20.244 1.00 94.62 86 ARG A CA 1
ATOM 717 C C . ARG A 1 86 ? -18.592 -8.273 19.721 1.00 94.62 86 ARG A C 1
ATOM 719 O O . ARG A 1 86 ? -18.649 -7.332 18.930 1.00 94.62 86 ARG A O 1
ATOM 726 N N . GLU A 1 87 ? -19.657 -8.911 20.187 1.00 91.69 87 GLU A N 1
ATOM 727 C CA . GLU A 1 87 ? -21.039 -8.508 19.919 1.00 91.69 87 GLU A CA 1
ATOM 728 C C . GLU A 1 87 ? -21.426 -7.290 20.777 1.00 91.69 87 GLU A C 1
ATOM 730 O O . GLU A 1 87 ? -20.791 -7.013 21.796 1.00 91.69 87 GLU A O 1
ATOM 735 N N . ASP A 1 88 ? -22.443 -6.542 20.338 1.00 89.56 88 ASP A N 1
ATOM 736 C CA . ASP A 1 88 ? -23.022 -5.376 21.032 1.00 89.56 88 ASP A CA 1
ATOM 737 C C . ASP A 1 88 ? -22.043 -4.242 21.405 1.00 89.56 88 ASP A C 1
ATOM 739 O O . ASP A 1 88 ? -22.340 -3.377 22.235 1.00 89.56 88 ASP A O 1
ATOM 743 N N . VAL A 1 89 ? -20.877 -4.196 20.758 1.00 94.25 89 VAL A N 1
ATOM 744 C CA . VAL A 1 89 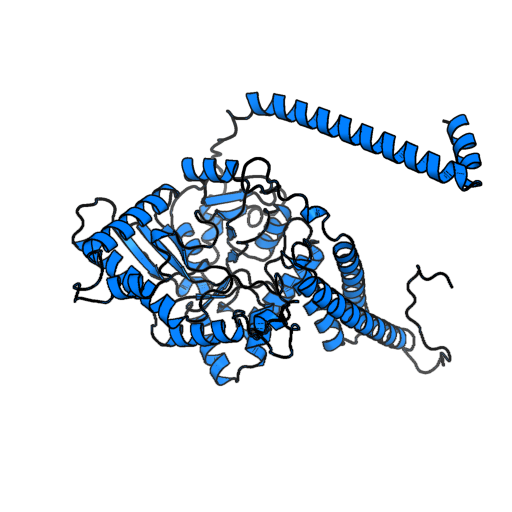? -19.871 -3.136 20.908 1.00 94.25 89 VAL A CA 1
ATOM 745 C C . VAL A 1 89 ? -19.357 -2.678 19.546 1.00 94.25 89 VAL A C 1
ATOM 747 O O . VAL A 1 89 ? -19.546 -3.347 18.531 1.00 94.25 89 VAL A O 1
ATOM 750 N N . ILE A 1 90 ? -18.676 -1.534 19.520 1.00 96.50 90 ILE A N 1
ATOM 751 C CA . ILE A 1 90 ? -17.914 -1.101 18.347 1.00 96.50 90 ILE A CA 1
ATOM 752 C C . ILE A 1 90 ? -16.534 -1.746 18.383 1.00 96.50 90 ILE A C 1
ATOM 754 O O . ILE A 1 90 ? -15.744 -1.463 19.284 1.00 96.50 90 ILE A O 1
ATOM 758 N N . ASN A 1 91 ? -16.238 -2.586 17.397 1.00 97.69 91 ASN A N 1
ATOM 759 C CA . ASN A 1 91 ? -14.927 -3.195 17.217 1.00 97.69 91 ASN A CA 1
ATOM 760 C C . ASN A 1 91 ? -14.011 -2.195 16.498 1.00 97.69 91 ASN A C 1
ATOM 762 O O . ASN A 1 91 ? -14.286 -1.747 15.382 1.00 97.69 91 ASN A O 1
ATOM 766 N N . VAL A 1 92 ? -12.933 -1.803 17.170 1.00 97.81 92 VAL A N 1
ATOM 767 C CA . VAL A 1 92 ? -11.940 -0.853 16.671 1.00 97.81 92 VAL A CA 1
ATOM 768 C C . VAL A 1 92 ? -10.704 -1.630 16.242 1.00 97.81 92 VAL A C 1
ATOM 770 O O . VAL A 1 92 ? -9.949 -2.146 17.069 1.00 97.81 92 VAL A O 1
ATOM 773 N N . HIS A 1 93 ? -10.498 -1.678 14.932 1.00 98.06 93 HIS A N 1
ATOM 774 C CA . HIS A 1 93 ? -9.389 -2.353 14.281 1.00 98.06 93 HIS A CA 1
ATOM 775 C C . HIS A 1 93 ? -8.182 -1.412 14.221 1.00 98.06 93 HIS A C 1
ATOM 777 O O . HIS A 1 93 ? -8.144 -0.514 13.376 1.00 98.06 93 HIS A O 1
ATOM 783 N N . ILE A 1 94 ? -7.189 -1.617 15.092 1.00 97.94 94 ILE A N 1
ATOM 784 C CA . ILE A 1 94 ? -5.904 -0.911 14.994 1.00 97.94 94 ILE A CA 1
ATOM 785 C C . ILE A 1 94 ? -5.069 -1.570 13.896 1.00 97.94 94 ILE A C 1
ATOM 787 O O . ILE A 1 94 ? -4.630 -2.712 14.052 1.00 97.94 94 ILE A O 1
ATOM 791 N N . ILE A 1 95 ? -4.856 -0.862 12.789 1.00 98.00 95 ILE A N 1
ATOM 792 C CA . ILE A 1 95 ? -4.104 -1.352 11.629 1.00 98.00 95 ILE A CA 1
ATOM 793 C C . ILE A 1 95 ? -2.750 -0.643 11.598 1.00 98.00 95 ILE A C 1
ATOM 795 O O . ILE A 1 95 ? -2.655 0.508 11.176 1.00 98.00 95 ILE A O 1
ATOM 799 N N . CYS A 1 96 ? -1.716 -1.338 12.072 1.00 98.06 96 CYS A N 1
ATOM 800 C CA . CYS A 1 96 ? -0.346 -0.825 12.112 1.00 98.06 96 CYS A CA 1
ATOM 801 C C . CYS A 1 96 ? 0.305 -0.943 10.734 1.00 98.06 96 CYS A C 1
ATOM 803 O O . CYS A 1 96 ? 0.331 -2.040 10.170 1.00 98.06 96 CYS A O 1
ATOM 805 N N . HIS A 1 97 ? 0.841 0.152 10.203 1.00 97.50 97 HIS A N 1
ATOM 806 C CA . HIS A 1 97 ? 1.488 0.170 8.890 1.00 97.50 97 HIS A CA 1
ATOM 807 C C . HIS A 1 97 ? 2.603 1.214 8.828 1.00 97.50 97 HIS A C 1
ATOM 809 O O . HIS A 1 97 ? 2.730 2.066 9.703 1.00 97.50 97 HIS A O 1
ATOM 815 N N . THR A 1 98 ? 3.396 1.159 7.769 1.00 96.75 98 THR A N 1
ATOM 816 C CA . THR A 1 98 ? 4.360 2.198 7.411 1.00 96.75 98 THR A CA 1
ATOM 817 C C . THR A 1 98 ? 4.277 2.395 5.905 1.00 96.75 98 THR A C 1
ATOM 819 O O . THR A 1 98 ? 4.264 1.413 5.159 1.00 96.75 98 THR A O 1
ATOM 822 N N . HIS A 1 99 ? 4.131 3.643 5.465 1.00 97.31 99 HIS A N 1
ATOM 823 C CA . HIS A 1 99 ? 4.088 3.973 4.047 1.00 97.31 99 HIS A CA 1
ATOM 824 C C . HIS A 1 99 ? 5.519 4.161 3.550 1.00 97.31 99 HIS A C 1
ATOM 826 O O . HIS A 1 99 ? 6.240 5.019 4.064 1.00 97.31 99 HIS A O 1
ATOM 832 N N . LEU A 1 100 ? 5.956 3.312 2.619 1.00 97.25 100 LEU A N 1
ATOM 833 C CA . LEU A 1 100 ? 7.347 3.268 2.179 1.00 97.25 100 LEU A CA 1
ATOM 834 C C . LEU A 1 100 ? 7.435 3.547 0.688 1.00 97.25 100 LEU A C 1
ATOM 836 O O . LEU A 1 100 ? 7.307 2.633 -0.124 1.00 97.25 100 LEU A O 1
ATOM 840 N N . ASP A 1 101 ? 7.752 4.784 0.325 1.00 97.56 101 ASP A N 1
ATOM 841 C CA . ASP A 1 101 ? 7.936 5.152 -1.074 1.00 97.56 101 ASP A CA 1
ATOM 842 C C . ASP A 1 101 ? 9.195 4.518 -1.668 1.00 97.56 101 ASP A C 1
ATOM 844 O O . ASP A 1 101 ? 10.310 4.828 -1.227 1.00 97.56 101 ASP A O 1
ATOM 848 N N . PRO A 1 102 ? 9.082 3.670 -2.713 1.00 96.12 102 PRO A N 1
ATOM 849 C CA . PRO A 1 102 ? 10.216 3.111 -3.449 1.00 96.12 102 PRO A CA 1
ATOM 850 C C . PRO A 1 102 ? 10.887 4.149 -4.360 1.00 96.12 102 PRO A C 1
ATOM 852 O O . PRO A 1 102 ? 11.220 3.867 -5.513 1.00 96.12 102 PRO A O 1
ATOM 855 N N . GLY A 1 103 ? 11.105 5.346 -3.818 1.00 93.88 103 GLY A N 1
ATOM 856 C CA . GLY A 1 103 ? 11.613 6.514 -4.506 1.00 93.88 103 GLY A CA 1
ATOM 857 C C . GLY A 1 103 ? 10.653 7.702 -4.459 1.00 93.88 103 GLY A C 1
ATOM 858 O O . GLY A 1 103 ? 9.597 7.666 -5.070 1.00 93.88 103 GLY A O 1
ATOM 859 N N . TRP A 1 104 ? 11.059 8.770 -3.777 1.00 94.69 104 TRP A N 1
ATOM 860 C CA . TRP A 1 104 ? 10.333 10.041 -3.692 1.00 94.69 104 TRP A CA 1
ATOM 861 C C . TRP A 1 104 ? 11.334 11.177 -3.468 1.00 94.69 104 TRP A C 1
ATOM 863 O O . TRP A 1 104 ? 12.004 11.598 -4.412 1.00 94.69 104 TRP A O 1
ATOM 873 N N . LEU A 1 105 ? 11.531 11.629 -2.221 1.00 91.69 105 LEU A N 1
ATOM 874 C CA . LEU A 1 105 ? 12.553 12.631 -1.879 1.00 91.69 105 LEU A CA 1
ATOM 875 C C . LEU A 1 105 ? 13.976 12.071 -1.987 1.00 91.69 105 LEU A C 1
ATOM 877 O O . LEU A 1 105 ? 14.930 12.833 -2.141 1.00 91.69 105 LEU A O 1
ATOM 881 N N . ASN A 1 106 ? 14.111 10.748 -1.938 1.00 90.75 106 ASN A N 1
ATOM 882 C CA . ASN A 1 106 ? 15.354 10.011 -2.120 1.00 90.75 106 ASN A CA 1
ATOM 883 C C . ASN A 1 106 ? 15.143 8.835 -3.082 1.00 90.75 106 ASN A C 1
ATOM 885 O O . ASN A 1 106 ? 14.008 8.530 -3.446 1.00 90.75 106 ASN A O 1
ATOM 889 N N . SER A 1 107 ? 16.225 8.185 -3.509 1.00 93.56 107 SER A N 1
ATOM 890 C CA . SER A 1 107 ? 16.142 6.983 -4.343 1.00 93.56 107 SER A CA 1
ATOM 891 C C . SER A 1 107 ? 15.646 5.773 -3.549 1.00 93.56 107 SER A C 1
ATOM 893 O O . SER A 1 107 ? 15.743 5.731 -2.319 1.00 93.56 107 SER A O 1
ATOM 895 N N . VAL A 1 108 ? 15.186 4.740 -4.264 1.00 95.25 108 VAL A N 1
ATOM 896 C CA . VAL A 1 108 ? 14.790 3.457 -3.660 1.00 95.25 108 VAL A CA 1
ATOM 897 C C . VAL A 1 108 ? 15.896 2.866 -2.776 1.00 95.25 108 VAL A C 1
ATOM 899 O O . VAL A 1 108 ? 15.627 2.407 -1.673 1.00 95.25 108 VAL A O 1
ATOM 902 N N . ASP A 1 109 ? 17.159 2.910 -3.211 1.00 94.44 109 ASP A N 1
ATOM 903 C CA . ASP A 1 109 ? 18.271 2.377 -2.414 1.00 94.44 109 ASP A CA 1
ATOM 904 C C . ASP A 1 109 ? 18.648 3.319 -1.260 1.00 94.44 109 ASP A C 1
ATOM 906 O O . ASP A 1 109 ? 18.997 2.846 -0.177 1.00 94.44 109 ASP A O 1
ATOM 910 N N . GLY A 1 110 ? 18.515 4.636 -1.454 1.00 92.44 110 GLY A N 1
ATOM 911 C CA . GLY A 1 110 ? 18.713 5.629 -0.401 1.00 92.44 110 GLY A CA 1
ATOM 912 C C . GLY A 1 110 ? 17.764 5.408 0.777 1.00 92.44 110 GLY A C 1
ATOM 913 O O . GLY A 1 110 ? 18.216 5.324 1.917 1.00 92.44 110 GLY A O 1
ATOM 914 N N . TYR A 1 111 ? 16.470 5.211 0.510 1.00 95.31 111 TYR A N 1
ATOM 915 C CA . TYR A 1 111 ? 15.497 4.835 1.542 1.00 95.31 111 TYR A CA 1
ATOM 916 C C . TYR A 1 111 ? 15.738 3.436 2.110 1.00 95.31 111 TYR A C 1
ATOM 918 O O . TYR A 1 111 ? 15.606 3.220 3.314 1.00 95.31 111 TYR A O 1
ATOM 926 N N . PHE A 1 112 ? 16.126 2.473 1.270 1.00 96.62 112 PHE A N 1
ATOM 927 C CA . PHE A 1 112 ? 16.336 1.108 1.744 1.00 96.62 112 PHE A CA 1
ATOM 928 C C . PHE A 1 112 ? 17.419 1.021 2.829 1.00 96.62 112 PHE A C 1
ATOM 930 O O . PHE A 1 112 ? 17.246 0.299 3.812 1.00 96.62 112 PHE A O 1
ATOM 937 N N . PHE A 1 113 ? 18.516 1.764 2.658 1.00 94.44 113 PHE A N 1
ATOM 938 C CA . PHE A 1 113 ? 19.657 1.763 3.579 1.00 94.44 113 PHE A CA 1
ATOM 939 C C . PHE A 1 113 ? 19.687 2.942 4.567 1.00 94.44 113 PHE A C 1
ATOM 941 O O . PHE A 1 113 ? 20.599 2.989 5.393 1.00 94.44 113 PHE A O 1
ATOM 948 N N . GLY A 1 114 ? 18.762 3.903 4.475 1.00 91.00 114 GLY A N 1
ATOM 949 C CA . GLY A 1 114 ? 18.815 5.146 5.258 1.00 91.00 114 GLY A CA 1
ATOM 950 C C . GLY A 1 114 ? 20.012 6.035 4.895 1.00 91.00 114 GLY A C 1
ATOM 951 O O . GLY A 1 114 ? 20.650 6.630 5.764 1.00 91.00 114 GLY A O 1
ATOM 952 N N . ILE A 1 115 ? 20.376 6.084 3.610 1.00 85.94 115 ILE A N 1
ATOM 953 C CA . ILE A 1 115 ? 21.498 6.883 3.101 1.00 85.94 115 ILE A CA 1
ATOM 954 C C . ILE A 1 115 ? 20.954 8.160 2.474 1.00 85.94 115 ILE A C 1
ATOM 956 O O . ILE A 1 115 ? 20.214 8.113 1.493 1.00 85.94 115 ILE A O 1
ATOM 960 N N . ASP A 1 116 ? 21.366 9.311 2.999 1.00 71.88 116 ASP A N 1
ATOM 961 C CA . ASP A 1 116 ? 21.028 10.601 2.410 1.00 71.88 116 ASP A CA 1
ATOM 962 C C . ASP A 1 116 ? 21.901 10.893 1.177 1.00 71.88 116 ASP A C 1
ATOM 964 O O . ASP A 1 116 ? 23.122 11.058 1.266 1.00 71.88 116 ASP A O 1
ATOM 968 N N . HIS A 1 117 ? 21.269 10.967 0.007 1.00 64.69 117 HIS A N 1
ATOM 969 C CA . HIS A 1 117 ? 21.920 11.367 -1.240 1.00 64.69 117 HIS A CA 1
ATOM 970 C C . HIS A 1 117 ? 21.687 12.853 -1.584 1.00 64.69 117 HIS A C 1
ATOM 972 O O . HIS A 1 117 ? 22.175 13.325 -2.613 1.00 64.69 117 HIS A O 1
ATOM 978 N N . GLY A 1 118 ? 20.955 13.599 -0.748 1.00 57.25 118 GLY A N 1
ATOM 979 C CA . GLY A 1 118 ? 20.508 14.963 -1.011 1.00 57.25 118 GLY A CA 1
ATOM 980 C C . GLY A 1 118 ? 21.633 15.974 -1.308 1.00 57.25 118 GLY A C 1
ATOM 981 O O . GLY A 1 118 ? 22.774 15.819 -0.863 1.00 57.25 118 GLY A O 1
ATOM 982 N N . PRO A 1 119 ? 21.323 17.070 -2.031 1.00 49.19 119 PRO A N 1
ATOM 983 C CA . PRO A 1 119 ? 22.306 18.059 -2.497 1.00 49.19 119 PRO A CA 1
ATOM 984 C C . PRO A 1 119 ? 23.037 18.825 -1.377 1.00 49.19 119 PRO A C 1
ATOM 986 O O . PRO A 1 119 ? 23.993 19.548 -1.655 1.00 49.19 119 PRO A O 1
ATOM 989 N N . ASN A 1 120 ? 22.632 18.667 -0.113 1.00 49.03 120 ASN A N 1
ATOM 990 C CA . ASN A 1 120 ? 23.270 19.318 1.033 1.00 49.03 120 ASN A CA 1
ATOM 991 C C . ASN A 1 120 ? 24.505 18.563 1.568 1.00 49.03 120 ASN A C 1
ATOM 993 O O . ASN A 1 120 ? 25.245 19.125 2.374 1.00 49.03 120 ASN A O 1
ATOM 997 N N . ASN A 1 121 ? 24.809 17.362 1.061 1.00 50.00 121 ASN A N 1
ATOM 998 C CA . ASN A 1 121 ? 25.893 16.512 1.584 1.00 50.00 121 ASN A CA 1
ATOM 999 C C . ASN A 1 121 ? 27.297 16.826 1.040 1.00 50.00 121 ASN A C 1
ATOM 1001 O O . ASN A 1 121 ? 28.236 16.068 1.275 1.00 50.00 121 ASN A O 1
ATOM 1005 N N . GLN A 1 122 ? 27.469 17.951 0.334 1.00 46.22 122 GLN A N 1
ATOM 1006 C CA . G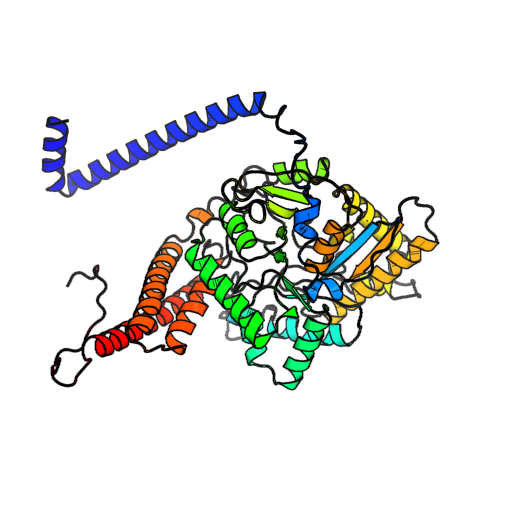LN A 1 122 ? 28.764 18.369 -0.226 1.00 46.22 122 GLN A CA 1
ATOM 1007 C C . GLN A 1 122 ? 29.249 19.761 0.208 1.00 46.22 122 GLN A C 1
ATOM 1009 O O . GLN A 1 122 ? 30.225 20.269 -0.346 1.00 46.22 122 GLN A O 1
ATOM 1014 N N . LYS A 1 123 ? 28.654 20.390 1.229 1.00 40.16 123 LYS A N 1
ATOM 1015 C CA . LYS A 1 123 ? 29.276 21.575 1.845 1.00 40.16 123 LYS A CA 1
ATOM 1016 C C . LYS A 1 123 ? 30.258 21.148 2.943 1.00 40.16 123 LYS A C 1
ATOM 1018 O O . LYS A 1 123 ? 29.861 20.915 4.074 1.00 40.16 123 LYS A O 1
ATOM 1023 N N . GLY A 1 124 ? 31.549 21.080 2.603 1.00 46.97 124 GLY A N 1
ATOM 1024 C CA . GLY A 1 124 ? 32.642 21.091 3.591 1.00 46.97 124 GLY A CA 1
ATOM 1025 C C . GLY A 1 124 ? 33.250 19.746 4.012 1.00 46.97 124 GLY A C 1
ATOM 1026 O O . GLY A 1 124 ? 33.932 19.704 5.028 1.00 46.97 124 GLY A O 1
ATOM 1027 N N . GLY A 1 125 ? 33.051 18.651 3.269 1.00 43.22 125 GLY A N 1
ATOM 1028 C CA . GLY A 1 125 ? 33.753 17.380 3.533 1.00 43.22 125 GLY A CA 1
ATOM 1029 C C . GLY A 1 125 ? 33.293 16.609 4.781 1.00 43.22 125 GLY A C 1
ATOM 1030 O O . GLY A 1 125 ? 33.875 15.576 5.101 1.00 43.22 125 GLY A O 1
ATOM 1031 N N . GLN A 1 126 ? 32.236 17.067 5.456 1.00 38.50 126 GLN A N 1
ATOM 1032 C CA . GLN A 1 126 ? 31.510 16.309 6.473 1.00 38.50 126 GLN A CA 1
ATOM 1033 C C . GLN A 1 126 ? 30.195 15.800 5.875 1.00 38.50 126 GLN A C 1
ATOM 1035 O O . GLN A 1 126 ? 29.347 16.580 5.451 1.00 38.50 126 GLN A O 1
ATOM 1040 N N . THR A 1 127 ? 30.025 14.478 5.832 1.00 42.12 127 THR A N 1
ATOM 1041 C CA . THR A 1 127 ? 28.734 13.839 5.559 1.00 42.12 127 THR A CA 1
ATOM 1042 C C . THR A 1 127 ? 27.800 14.119 6.729 1.00 42.12 127 THR A C 1
ATOM 1044 O O . THR A 1 127 ? 27.893 13.459 7.767 1.00 42.12 127 THR A O 1
ATOM 1047 N N . TYR A 1 128 ? 26.900 15.084 6.577 1.00 42.78 128 TYR A N 1
ATOM 1048 C CA . TYR A 1 128 ? 25.748 15.190 7.457 1.00 42.78 128 TYR A CA 1
ATOM 1049 C C . TYR A 1 128 ? 24.838 14.001 7.137 1.00 42.78 128 TYR A C 1
ATOM 1051 O O . TYR A 1 128 ? 24.152 13.985 6.122 1.00 42.78 128 TYR A O 1
ATOM 1059 N N . ARG A 1 129 ? 24.858 12.958 7.978 1.00 45.59 129 ARG A N 1
ATOM 1060 C CA . ARG A 1 129 ? 23.741 12.010 8.038 1.00 45.59 129 ARG A CA 1
ATOM 1061 C C . ARG A 1 129 ? 22.543 12.801 8.557 1.00 45.59 129 ARG A C 1
ATOM 1063 O O . ARG A 1 129 ? 22.316 12.842 9.762 1.00 45.59 129 ARG A O 1
ATOM 1070 N N . HIS A 1 130 ? 21.809 13.490 7.689 1.00 49.62 130 HIS A N 1
ATOM 1071 C CA . HIS A 1 130 ? 20.429 13.793 8.036 1.00 49.62 130 HIS A CA 1
ATOM 1072 C C . HIS A 1 130 ? 19.733 12.439 8.218 1.00 49.62 130 HIS A C 1
ATOM 1074 O O . HIS A 1 130 ? 19.956 11.540 7.408 1.00 49.62 130 HIS A O 1
ATOM 1080 N N . ASN A 1 131 ? 19.015 12.265 9.333 1.00 63.62 131 ASN A N 1
ATOM 1081 C CA . ASN A 1 131 ? 18.332 11.032 9.738 1.00 63.62 131 ASN A CA 1
ATOM 1082 C C . ASN A 1 131 ? 17.316 10.599 8.668 1.00 63.62 131 ASN A C 1
ATOM 1084 O O . ASN A 1 131 ? 16.124 10.867 8.795 1.00 63.62 131 ASN A O 1
ATOM 1088 N N . MET A 1 132 ? 17.792 9.993 7.582 1.00 80.00 132 MET A N 1
ATOM 1089 C CA . MET A 1 132 ? 16.936 9.390 6.579 1.00 80.00 132 MET A CA 1
ATOM 1090 C C . MET A 1 132 ? 16.466 8.052 7.127 1.00 80.00 132 MET A C 1
ATOM 1092 O O . MET A 1 132 ? 17.305 7.262 7.570 1.00 80.00 132 MET A O 1
ATOM 1096 N N . PRO A 1 133 ? 15.154 7.790 7.090 1.00 87.44 133 PRO A N 1
ATOM 1097 C CA . PRO A 1 133 ? 14.627 6.544 7.601 1.00 87.44 133 PRO A CA 1
ATOM 1098 C C . PRO A 1 133 ? 15.193 5.372 6.803 1.00 87.44 133 PRO A C 1
ATOM 1100 O O . PRO A 1 133 ? 15.346 5.443 5.579 1.00 87.44 133 PRO A O 1
ATOM 1103 N N . SER A 1 134 ? 15.500 4.290 7.509 1.00 94.75 134 SER A N 1
ATOM 1104 C CA . SER A 1 134 ? 16.004 3.054 6.916 1.00 94.75 134 SER A CA 1
ATOM 1105 C C . SER A 1 134 ? 14.903 2.000 6.878 1.00 94.75 134 SER A C 1
ATOM 1107 O O . SER A 1 134 ? 14.519 1.452 7.913 1.00 94.75 134 SER A O 1
ATOM 1109 N N . VAL A 1 135 ? 14.433 1.645 5.677 1.00 97.69 135 VAL A N 1
ATOM 1110 C CA . VAL A 1 135 ? 13.452 0.553 5.502 1.00 97.69 135 VAL A CA 1
ATOM 1111 C C . VAL A 1 135 ? 13.982 -0.766 6.066 1.00 97.69 135 VAL A C 1
ATOM 1113 O O . VAL A 1 135 ? 13.240 -1.525 6.690 1.00 97.69 135 VAL A O 1
ATOM 1116 N N . LEU A 1 136 ? 15.282 -1.026 5.895 1.00 97.12 136 LEU A N 1
ATOM 1117 C CA . LEU A 1 136 ? 15.944 -2.190 6.480 1.00 97.12 136 LEU A CA 1
ATOM 1118 C C . LEU A 1 136 ? 15.806 -2.214 8.011 1.00 97.12 136 LEU A C 1
ATOM 1120 O O . LEU A 1 136 ? 15.513 -3.264 8.584 1.00 97.12 136 LEU A O 1
ATOM 1124 N N . THR A 1 137 ? 16.006 -1.067 8.665 1.00 96.94 137 THR A N 1
ATOM 1125 C CA . THR A 1 137 ? 15.871 -0.930 10.122 1.00 96.94 137 THR A CA 1
ATOM 1126 C C . THR A 1 137 ? 14.421 -1.129 10.550 1.00 96.94 137 THR A C 1
ATOM 1128 O O . THR A 1 137 ? 14.163 -1.926 11.451 1.00 96.94 137 THR A O 1
ATOM 1131 N N . ILE A 1 138 ? 13.479 -0.479 9.858 1.00 98.31 138 ILE A N 1
ATOM 1132 C CA . ILE A 1 138 ? 12.039 -0.586 10.123 1.00 98.31 138 ILE A CA 1
ATOM 1133 C C . ILE A 1 138 ? 11.593 -2.052 10.089 1.00 98.31 138 ILE A C 1
ATOM 1135 O O . ILE A 1 138 ? 11.023 -2.543 11.062 1.00 98.31 138 ILE A O 1
ATOM 1139 N N . PHE A 1 139 ? 11.897 -2.796 9.020 1.00 98.62 139 PHE A N 1
ATOM 1140 C CA . PHE A 1 139 ? 11.480 -4.199 8.916 1.00 98.62 139 PHE A CA 1
ATOM 1141 C C . PHE A 1 139 ? 12.081 -5.083 10.014 1.00 98.62 139 PHE A C 1
ATOM 1143 O O . PHE A 1 139 ? 11.356 -5.875 10.619 1.00 98.62 139 PHE A O 1
ATOM 1150 N N . ASN A 1 140 ? 13.371 -4.927 10.327 1.00 98.19 140 ASN A N 1
ATOM 1151 C CA . ASN A 1 140 ? 14.014 -5.706 11.390 1.00 98.19 140 ASN A CA 1
ATOM 1152 C C . ASN A 1 140 ? 13.394 -5.424 12.769 1.00 98.19 140 ASN A C 1
ATOM 1154 O O . ASN A 1 140 ? 13.146 -6.353 13.548 1.00 98.19 140 ASN A O 1
ATOM 1158 N N . ASN A 1 141 ? 13.116 -4.154 13.062 1.00 98.12 141 ASN A N 1
ATOM 1159 C CA . ASN A 1 141 ? 12.562 -3.740 14.347 1.00 98.12 141 ASN A CA 1
ATOM 1160 C C . ASN A 1 141 ? 11.091 -4.141 14.478 1.00 98.12 141 ASN A C 1
ATOM 1162 O O . ASN A 1 141 ? 10.694 -4.644 15.528 1.00 98.12 141 ASN A O 1
ATOM 1166 N N . VAL A 1 142 ? 10.301 -4.029 13.406 1.00 98.62 142 VAL A N 1
ATOM 1167 C CA . VAL A 1 142 ? 8.919 -4.525 13.374 1.00 98.62 142 VAL A CA 1
ATOM 1168 C C . VAL A 1 142 ? 8.876 -6.025 13.647 1.00 98.62 142 VAL A C 1
ATOM 1170 O O . VAL A 1 142 ? 8.124 -6.448 14.522 1.00 98.62 142 VAL A O 1
ATOM 1173 N N . VAL A 1 143 ? 9.686 -6.844 12.962 1.00 98.50 143 VAL A N 1
ATOM 1174 C CA . VAL A 1 143 ? 9.695 -8.297 13.217 1.00 98.50 143 VAL A CA 1
ATOM 1175 C C . VAL A 1 143 ? 10.075 -8.598 14.665 1.00 98.50 143 VAL A C 1
ATOM 1177 O O . VAL A 1 143 ? 9.407 -9.410 15.305 1.00 98.50 143 VAL A O 1
ATOM 1180 N N . SER A 1 144 ? 11.086 -7.916 15.203 1.00 98.31 144 SER A N 1
ATOM 1181 C CA . SER A 1 144 ? 11.501 -8.082 16.602 1.00 98.31 144 SER A CA 1
ATOM 1182 C C . SER A 1 144 ? 10.362 -7.744 17.570 1.00 98.31 144 SER A C 1
ATOM 1184 O O . SER A 1 144 ? 10.005 -8.569 18.411 1.00 98.31 144 SER A O 1
ATOM 1186 N N . ALA A 1 145 ? 9.700 -6.602 17.382 1.00 98.25 145 ALA A N 1
ATOM 1187 C CA . ALA A 1 145 ? 8.575 -6.191 18.213 1.00 98.25 145 ALA A CA 1
ATOM 1188 C C . ALA A 1 145 ? 7.360 -7.124 18.069 1.00 98.25 145 ALA A C 1
ATOM 1190 O O . ALA A 1 145 ? 6.648 -7.368 19.046 1.00 98.25 145 ALA A O 1
ATOM 1191 N N . LEU A 1 146 ? 7.114 -7.705 16.890 1.00 98.56 146 LEU A N 1
ATOM 1192 C CA . LEU A 1 146 ? 6.090 -8.738 16.733 1.00 98.56 146 LEU A CA 1
ATOM 1193 C C . LEU A 1 146 ? 6.436 -9.982 17.570 1.00 98.56 146 LEU A C 1
ATOM 1195 O O . LEU A 1 146 ? 5.555 -10.560 18.207 1.00 98.56 146 LEU A O 1
ATOM 1199 N N . LEU A 1 147 ? 7.693 -10.413 17.637 1.00 98.19 147 LEU A N 1
ATOM 1200 C CA . LEU A 1 147 ? 8.058 -11.607 18.412 1.00 98.19 147 LEU A CA 1
ATOM 1201 C C . LEU A 1 147 ? 7.824 -11.460 19.924 1.00 98.19 147 LEU A C 1
ATOM 1203 O O . LEU A 1 147 ? 7.551 -12.460 20.583 1.00 98.19 147 LEU A O 1
ATOM 1207 N N . GLU A 1 148 ? 7.848 -10.239 20.456 1.00 97.88 148 GLU A N 1
ATOM 1208 C CA . GLU A 1 148 ? 7.651 -9.965 21.887 1.00 97.88 148 GLU A CA 1
ATOM 1209 C C . GLU A 1 148 ? 6.204 -10.141 22.375 1.00 97.88 148 GLU A C 1
ATOM 1211 O O . GLU A 1 148 ? 5.981 -10.462 23.540 1.00 97.88 148 GLU A O 1
ATOM 1216 N N . ASN A 1 149 ? 5.201 -9.933 21.516 1.00 97.62 149 ASN A N 1
ATOM 1217 C CA . ASN A 1 149 ? 3.792 -10.015 21.911 1.00 97.62 149 ASN A CA 1
ATOM 1218 C C . ASN A 1 149 ? 2.947 -10.602 20.781 1.00 97.62 149 ASN A C 1
ATOM 1220 O O . ASN A 1 149 ? 2.788 -9.980 19.734 1.00 97.62 149 ASN A O 1
ATOM 1224 N N . ALA A 1 150 ? 2.345 -11.771 21.022 1.00 96.75 150 ALA A N 1
ATOM 1225 C CA . ALA A 1 150 ? 1.570 -12.537 20.044 1.00 96.75 150 ALA A CA 1
ATOM 1226 C C . ALA A 1 150 ? 0.326 -11.816 19.483 1.00 96.75 150 ALA A C 1
ATOM 1228 O O . ALA A 1 150 ? -0.173 -12.219 18.433 1.00 96.75 150 ALA A O 1
ATOM 1229 N N . GLN A 1 151 ? -0.169 -10.765 20.146 1.00 96.81 151 GLN A N 1
ATOM 1230 C CA . GLN A 1 151 ? -1.319 -9.985 19.672 1.00 96.81 151 GLN A CA 1
ATOM 1231 C C . GLN A 1 151 ? -0.938 -8.929 18.635 1.00 96.81 151 GLN A C 1
ATOM 1233 O O . GLN A 1 151 ? -1.787 -8.556 17.826 1.00 96.81 151 GLN A O 1
ATOM 1238 N N . ARG A 1 152 ? 0.318 -8.459 18.632 1.00 98.12 152 ARG A N 1
ATOM 1239 C CA . ARG A 1 152 ? 0.774 -7.414 17.707 1.00 98.12 152 ARG A CA 1
ATOM 1240 C C . ARG A 1 152 ? 0.668 -7.902 16.266 1.00 98.12 152 ARG A C 1
ATOM 1242 O O . ARG A 1 152 ? 0.991 -9.065 15.977 1.00 98.12 152 ARG A O 1
ATOM 1249 N N . ARG A 1 153 ? 0.242 -7.003 15.379 1.00 98.31 153 ARG A N 1
ATOM 1250 C CA . ARG A 1 153 ? 0.120 -7.233 13.936 1.00 98.31 153 ARG A CA 1
ATOM 1251 C C . ARG A 1 153 ? 0.666 -6.047 13.155 1.00 98.31 153 ARG A C 1
ATOM 1253 O O . ARG A 1 153 ? 0.669 -4.937 13.680 1.00 98.31 153 ARG A O 1
ATOM 1260 N N . PHE A 1 154 ? 1.103 -6.282 11.924 1.00 98.56 154 PHE A N 1
ATOM 1261 C CA . PHE A 1 154 ? 1.660 -5.246 11.059 1.00 98.56 154 PHE A CA 1
ATOM 1262 C C . PHE A 1 154 ? 1.348 -5.497 9.581 1.00 98.56 154 PHE A C 1
ATOM 1264 O O . PHE A 1 154 ? 1.281 -6.647 9.144 1.00 98.56 154 PHE A O 1
ATOM 1271 N N . VAL A 1 155 ? 1.175 -4.422 8.817 1.00 98.00 155 VAL A N 1
ATOM 1272 C CA . VAL A 1 155 ? 0.935 -4.456 7.370 1.00 98.00 155 VAL A CA 1
ATOM 1273 C C . VAL A 1 155 ? 2.227 -4.146 6.623 1.00 98.00 155 VAL A C 1
ATOM 1275 O O . VAL A 1 155 ? 2.880 -3.146 6.909 1.00 98.00 155 VAL A O 1
ATOM 1278 N N . MET A 1 156 ? 2.578 -4.977 5.642 1.00 97.56 156 MET A N 1
ATOM 1279 C CA . MET A 1 156 ? 3.663 -4.701 4.696 1.00 97.56 156 MET A CA 1
ATOM 1280 C C . MET A 1 156 ? 3.102 -4.634 3.272 1.00 97.56 156 MET A C 1
ATOM 1282 O O . MET A 1 156 ? 2.245 -5.444 2.915 1.00 97.56 156 MET A O 1
ATOM 1286 N N . VAL A 1 157 ? 3.581 -3.682 2.464 1.00 97.00 157 VAL A N 1
ATOM 1287 C CA . VAL A 1 157 ? 2.920 -3.313 1.200 1.00 97.00 157 VAL A CA 1
ATOM 1288 C C . VAL A 1 157 ? 3.850 -3.424 -0.007 1.00 97.00 157 VAL A C 1
ATOM 1290 O O . VAL A 1 157 ? 3.582 -4.208 -0.918 1.00 97.00 157 VAL A O 1
ATOM 1293 N N . GLU A 1 158 ? 4.955 -2.679 -0.037 1.00 97.44 158 GLU A N 1
ATOM 1294 C CA . GLU A 1 158 ? 5.771 -2.519 -1.244 1.00 97.44 158 GLU A CA 1
ATOM 1295 C C . GLU A 1 158 ? 6.729 -3.702 -1.448 1.00 97.44 158 GLU A C 1
ATOM 1297 O O . GLU A 1 158 ? 7.802 -3.788 -0.832 1.00 97.44 158 GLU A O 1
ATOM 1302 N N . MET A 1 159 ? 6.377 -4.623 -2.358 1.00 97.88 159 MET A N 1
ATOM 1303 C CA . MET A 1 159 ? 7.185 -5.827 -2.600 1.00 97.88 159 MET A CA 1
ATOM 1304 C C . MET A 1 159 ? 8.600 -5.503 -3.078 1.00 97.88 159 MET A C 1
ATOM 1306 O O . MET A 1 159 ? 9.510 -6.285 -2.808 1.00 97.88 159 MET A O 1
ATOM 1310 N N . SER A 1 160 ? 8.829 -4.350 -3.714 1.00 97.94 160 SER A N 1
ATOM 1311 C CA . SER A 1 160 ? 10.172 -3.905 -4.088 1.00 97.94 160 SER A CA 1
ATOM 1312 C C . SER A 1 160 ? 11.110 -3.801 -2.886 1.00 97.94 160 SER A C 1
ATOM 1314 O O . SER A 1 160 ? 12.284 -4.165 -2.990 1.00 97.94 160 SER A O 1
ATOM 1316 N N . PHE A 1 161 ? 10.616 -3.339 -1.734 1.00 98.56 161 PHE A N 1
ATOM 1317 C CA . PHE A 1 161 ? 11.405 -3.283 -0.506 1.00 98.56 161 PHE A CA 1
ATOM 1318 C C . PHE A 1 161 ? 11.473 -4.632 0.196 1.00 98.56 161 PHE A C 1
ATOM 1320 O O . PHE A 1 161 ? 12.562 -5.037 0.612 1.00 98.56 161 PHE A O 1
ATOM 1327 N N . ILE A 1 162 ? 10.352 -5.358 0.281 1.00 98.38 162 ILE A N 1
ATOM 1328 C CA . ILE A 1 162 ? 10.340 -6.689 0.908 1.00 98.38 162 ILE A CA 1
ATOM 1329 C C . ILE A 1 162 ? 11.299 -7.624 0.180 1.00 98.38 162 ILE A C 1
ATOM 1331 O O . ILE A 1 162 ? 12.067 -8.322 0.828 1.00 98.38 162 ILE A O 1
ATOM 1335 N N . TRP A 1 163 ? 11.332 -7.602 -1.150 1.00 97.75 163 TRP A N 1
ATOM 1336 C CA . TRP A 1 163 ? 12.261 -8.406 -1.936 1.00 97.75 163 TRP A CA 1
ATOM 1337 C C . TRP A 1 163 ? 13.727 -8.029 -1.674 1.00 97.75 163 TRP A C 1
ATOM 1339 O O . TRP A 1 163 ? 14.565 -8.914 -1.473 1.00 97.75 163 TRP A O 1
ATOM 1349 N N . ARG A 1 164 ? 14.056 -6.726 -1.624 1.00 97.69 164 ARG A N 1
ATOM 1350 C CA . ARG A 1 164 ? 15.417 -6.250 -1.293 1.00 97.69 164 ARG A CA 1
ATOM 1351 C C . ARG A 1 164 ? 15.852 -6.724 0.091 1.00 97.69 164 ARG A C 1
ATOM 1353 O O . ARG A 1 164 ? 16.993 -7.161 0.249 1.00 97.69 164 ARG A O 1
ATOM 1360 N N . TRP A 1 165 ? 14.948 -6.657 1.065 1.00 98.44 165 TRP A N 1
ATOM 1361 C CA . TRP A 1 165 ? 15.166 -7.141 2.423 1.00 98.44 165 TRP A CA 1
ATOM 1362 C C . TRP A 1 165 ? 15.311 -8.661 2.468 1.00 98.44 165 TRP A C 1
ATOM 1364 O O . TRP A 1 165 ? 16.324 -9.158 2.947 1.00 98.44 165 TRP A O 1
ATOM 1374 N N . TRP A 1 166 ? 14.377 -9.397 1.866 1.00 98.19 166 TRP A N 1
ATOM 1375 C CA . TRP A 1 166 ? 14.316 -10.859 1.844 1.00 98.19 166 TRP A CA 1
ATOM 1376 C C . TRP A 1 166 ? 15.598 -11.516 1.339 1.00 98.19 166 TRP A C 1
ATOM 1378 O O . TRP A 1 166 ? 16.067 -12.500 1.912 1.00 98.19 166 TRP A O 1
ATOM 1388 N N . LYS A 1 167 ? 16.208 -10.950 0.291 1.00 96.81 167 LYS A N 1
ATOM 1389 C CA . LYS A 1 167 ? 17.478 -11.443 -0.264 1.00 96.81 167 LYS A CA 1
ATOM 1390 C C . LYS A 1 167 ? 18.659 -11.367 0.706 1.00 96.81 167 LYS A C 1
ATOM 1392 O O . LYS A 1 167 ? 19.690 -11.976 0.437 1.00 96.81 167 LYS A O 1
ATOM 1397 N N . ARG A 1 168 ? 18.540 -10.594 1.785 1.00 97.12 168 ARG A N 1
ATOM 1398 C CA . ARG A 1 168 ? 19.591 -10.403 2.793 1.00 97.12 168 ARG A CA 1
ATOM 1399 C C . ARG A 1 168 ? 19.429 -11.311 4.006 1.00 97.12 168 ARG A C 1
ATOM 1401 O O . ARG A 1 168 ? 20.318 -11.328 4.848 1.00 97.12 168 ARG A O 1
ATOM 1408 N N . LEU A 1 169 ? 18.311 -12.024 4.102 1.00 97.31 169 LEU A N 1
ATOM 1409 C CA . LEU A 1 169 ? 17.967 -12.846 5.253 1.00 97.31 169 LEU A CA 1
ATOM 1410 C C . LEU A 1 169 ? 18.485 -14.270 5.066 1.00 97.31 169 LEU A C 1
ATOM 1412 O O . LEU A 1 169 ? 18.427 -14.823 3.963 1.00 97.31 169 LEU A O 1
ATOM 1416 N N . ASP A 1 170 ? 18.937 -14.876 6.158 1.00 97.44 170 ASP A N 1
ATOM 1417 C CA . ASP A 1 170 ? 19.173 -16.314 6.210 1.00 97.44 170 ASP A CA 1
ATOM 1418 C C . ASP A 1 170 ? 17.848 -17.102 6.247 1.00 97.44 170 ASP A C 1
ATOM 1420 O O . ASP A 1 170 ? 16.754 -16.554 6.431 1.00 97.44 170 ASP A O 1
ATOM 1424 N N . GLU A 1 171 ? 17.929 -18.416 6.033 1.00 97.19 171 GLU A N 1
ATOM 1425 C CA . GLU A 1 171 ? 16.734 -19.260 5.974 1.00 97.19 171 GLU A CA 1
ATOM 1426 C C . GLU A 1 171 ? 16.005 -19.396 7.315 1.00 97.19 171 GLU A C 1
ATOM 1428 O O . GLU A 1 171 ? 14.795 -19.636 7.314 1.00 97.19 171 GLU A O 1
ATOM 1433 N N . ASP A 1 172 ? 16.680 -19.225 8.451 1.00 96.69 172 ASP A N 1
ATOM 1434 C CA . ASP A 1 172 ? 16.032 -19.324 9.759 1.00 96.69 172 ASP A CA 1
ATOM 1435 C C . ASP A 1 172 ? 15.185 -18.083 10.040 1.00 96.69 172 ASP A C 1
ATOM 1437 O O . ASP A 1 172 ? 14.016 -18.200 10.425 1.00 96.69 172 ASP A O 1
ATOM 1441 N N . TYR A 1 173 ? 15.696 -16.900 9.710 1.00 97.00 173 TYR A N 1
ATOM 1442 C CA . TYR A 1 173 ? 14.934 -15.662 9.799 1.00 97.00 173 TYR A CA 1
ATOM 1443 C C . TYR A 1 173 ? 13.760 -15.640 8.803 1.00 97.00 173 TYR A C 1
ATOM 1445 O O . TYR A 1 173 ? 12.638 -15.258 9.152 1.00 97.00 173 TYR A O 1
ATOM 1453 N N . LYS A 1 174 ? 13.943 -16.167 7.583 1.00 97.88 174 LYS A N 1
ATOM 1454 C CA . LYS A 1 174 ? 12.831 -16.355 6.628 1.00 97.88 174 LYS A CA 1
ATOM 1455 C C . LYS A 1 174 ? 11.746 -17.298 7.155 1.00 97.88 174 LYS A C 1
ATOM 1457 O O . LYS A 1 174 ? 10.563 -17.063 6.896 1.00 97.88 174 LYS A O 1
ATOM 1462 N N . LYS A 1 175 ? 12.097 -18.364 7.890 1.00 97.38 175 LYS A N 1
ATOM 1463 C CA . LYS A 1 175 ? 11.103 -19.248 8.540 1.00 97.38 175 LYS A CA 1
ATOM 1464 C C . LYS A 1 175 ? 10.289 -18.493 9.591 1.00 97.38 175 LYS A C 1
ATOM 1466 O O . LYS A 1 175 ? 9.075 -18.696 9.650 1.00 97.38 175 LYS A O 1
ATOM 1471 N N . ILE A 1 176 ? 10.922 -17.612 10.369 1.00 97.62 176 ILE A N 1
ATOM 1472 C CA . ILE A 1 176 ? 10.229 -16.753 11.343 1.00 97.62 176 ILE A CA 1
ATOM 1473 C C . ILE A 1 176 ? 9.194 -15.870 10.635 1.00 97.62 176 ILE A C 1
ATOM 1475 O O . ILE A 1 176 ? 8.028 -15.852 11.028 1.00 97.62 176 ILE A O 1
ATOM 1479 N N . ILE A 1 177 ? 9.580 -15.206 9.545 1.00 97.50 177 ILE A N 1
ATOM 1480 C CA . ILE A 1 177 ? 8.672 -14.329 8.789 1.00 97.50 177 ILE A CA 1
ATOM 1481 C C . ILE A 1 177 ? 7.517 -15.122 8.176 1.00 97.50 177 ILE A C 1
ATOM 1483 O O . ILE A 1 177 ? 6.358 -14.744 8.337 1.00 97.50 177 ILE A O 1
ATOM 1487 N N . ARG A 1 178 ? 7.799 -16.269 7.541 1.00 95.88 178 ARG A N 1
ATOM 1488 C CA . ARG A 1 178 ? 6.756 -17.168 7.010 1.00 95.88 178 ARG A CA 1
ATOM 1489 C C . ARG A 1 178 ? 5.790 -17.624 8.103 1.00 95.88 178 ARG A C 1
ATOM 1491 O O . ARG A 1 178 ? 4.601 -17.769 7.833 1.00 95.88 178 ARG A O 1
ATOM 1498 N N . LYS A 1 179 ? 6.270 -17.832 9.335 1.00 94.75 179 LYS A N 1
ATOM 1499 C CA . LYS A 1 179 ? 5.404 -18.130 10.481 1.00 94.75 179 LYS A CA 1
ATOM 1500 C C . LYS A 1 179 ? 4.522 -16.934 10.847 1.00 94.75 179 LYS A C 1
ATOM 1502 O O . LYS A 1 179 ? 3.321 -17.124 10.982 1.00 94.75 179 LYS A O 1
ATOM 1507 N N . LEU A 1 180 ? 5.073 -15.724 10.954 1.00 96.75 180 LEU A N 1
ATOM 1508 C CA . LEU A 1 180 ? 4.284 -14.518 11.247 1.00 96.75 180 LEU A CA 1
ATOM 1509 C C . LEU A 1 180 ? 3.208 -14.254 10.183 1.00 96.75 180 LEU A C 1
ATOM 1511 O O . LEU A 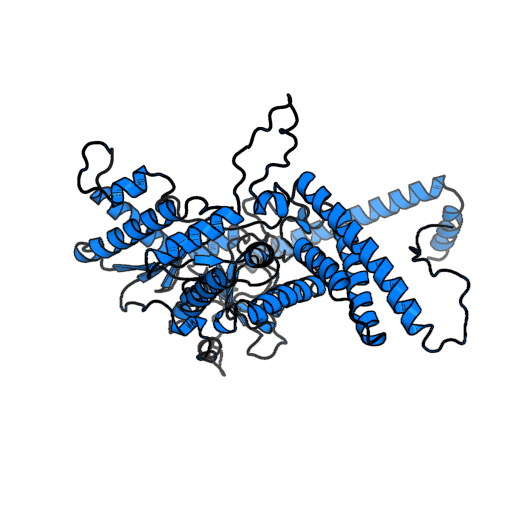1 180 ? 2.077 -13.924 10.533 1.00 96.75 180 LEU A O 1
ATOM 1515 N N . LEU A 1 181 ? 3.534 -14.460 8.906 1.00 95.12 181 LEU A N 1
ATOM 1516 C CA . LEU A 1 181 ? 2.583 -14.405 7.792 1.00 95.12 181 LEU A CA 1
ATOM 1517 C C . LEU A 1 181 ? 1.493 -15.476 7.924 1.00 95.12 181 LEU A C 1
ATOM 1519 O O . LEU A 1 181 ? 0.303 -15.177 7.857 1.00 95.12 181 LEU A O 1
ATOM 1523 N N . LYS A 1 182 ? 1.890 -16.732 8.166 1.00 92.38 182 LYS A N 1
ATOM 1524 C CA . LYS A 1 182 ? 0.952 -17.847 8.355 1.00 92.38 182 LYS A CA 1
ATOM 1525 C C . LYS A 1 182 ? 0.020 -17.623 9.542 1.00 92.38 182 LYS A C 1
ATOM 1527 O O . LYS A 1 182 ? -1.135 -18.021 9.458 1.00 92.38 182 LYS A O 1
ATOM 1532 N N . ASP A 1 183 ? 0.505 -16.999 10.609 1.00 92.56 183 ASP A N 1
ATOM 1533 C CA . ASP A 1 183 ? -0.262 -16.684 11.817 1.00 92.56 183 ASP A CA 1
ATOM 1534 C C . ASP A 1 183 ? -1.118 -15.401 11.647 1.00 92.56 183 ASP A C 1
ATOM 1536 O O . ASP A 1 183 ? -1.800 -14.984 12.582 1.00 92.56 183 ASP A O 1
ATOM 1540 N N . GLY A 1 184 ? -1.095 -14.751 10.471 1.00 93.56 184 GLY A N 1
ATOM 1541 C CA . GLY A 1 184 ? -1.832 -13.510 10.186 1.00 93.56 184 GLY A CA 1
ATOM 1542 C C . GLY A 1 184 ? -1.321 -12.287 10.957 1.00 93.56 184 GLY A C 1
ATOM 1543 O O . GLY A 1 184 ? -2.052 -11.311 11.145 1.00 93.56 184 GLY A O 1
ATOM 1544 N N . ARG A 1 185 ? -0.089 -12.356 11.468 1.00 96.19 185 ARG A N 1
ATOM 1545 C CA . ARG A 1 185 ? 0.558 -11.296 12.253 1.00 96.19 185 ARG A CA 1
ATOM 1546 C C . ARG A 1 185 ? 1.303 -10.298 11.378 1.00 96.19 185 ARG A C 1
ATOM 1548 O O . ARG A 1 185 ? 1.398 -9.133 11.740 1.00 96.19 185 ARG A O 1
ATOM 1555 N N . ILE A 1 186 ? 1.793 -10.753 10.231 1.00 97.44 186 ILE A N 1
ATOM 1556 C CA . ILE A 1 186 ? 2.135 -9.883 9.109 1.00 97.44 186 ILE A CA 1
ATOM 1557 C C . ILE A 1 186 ? 1.052 -10.087 8.053 1.00 97.44 186 ILE A C 1
ATOM 1559 O O . ILE A 1 186 ? 0.765 -11.228 7.691 1.00 97.44 186 ILE A O 1
ATOM 1563 N N . ASP A 1 187 ? 0.461 -8.995 7.584 1.00 96.44 187 ASP A N 1
ATOM 1564 C CA . ASP A 1 187 ? -0.472 -8.989 6.457 1.00 96.44 187 ASP A CA 1
ATOM 1565 C C . ASP A 1 187 ? 0.210 -8.347 5.252 1.00 96.44 187 ASP A C 1
ATOM 1567 O O . ASP A 1 187 ? 0.786 -7.262 5.372 1.00 96.44 187 ASP A O 1
ATOM 1571 N N . ILE A 1 188 ? 0.154 -9.021 4.106 1.00 97.06 188 ILE A N 1
ATOM 1572 C CA . ILE A 1 188 ? 0.576 -8.428 2.840 1.00 97.06 188 ILE A CA 1
ATOM 1573 C C . ILE A 1 188 ? -0.656 -7.766 2.238 1.00 97.06 188 ILE A C 1
ATOM 1575 O O . ILE A 1 188 ? -1.576 -8.451 1.796 1.00 97.06 188 ILE A O 1
ATOM 1579 N N . ALA A 1 189 ? -0.676 -6.436 2.233 1.00 95.50 189 ALA A N 1
ATOM 1580 C CA . ALA A 1 189 ? -1.736 -5.654 1.603 1.00 95.50 189 ALA A CA 1
ATOM 1581 C C . ALA A 1 189 ? -1.208 -5.031 0.308 1.00 95.50 189 ALA A C 1
ATOM 1583 O O . ALA A 1 189 ? -0.031 -4.691 0.212 1.00 95.50 189 ALA A O 1
ATOM 1584 N N . GLY A 1 190 ? -2.046 -4.922 -0.722 1.00 93.44 190 GLY A N 1
ATOM 1585 C CA . GLY A 1 190 ? -1.542 -4.690 -2.074 1.00 93.44 190 GLY A CA 1
ATOM 1586 C C . GLY A 1 190 ? -0.784 -5.928 -2.550 1.00 93.44 190 GLY A C 1
ATOM 1587 O O . GLY A 1 190 ? -1.401 -6.863 -3.024 1.00 93.44 190 GLY A O 1
ATOM 1588 N N . GLY A 1 191 ? 0.537 -6.001 -2.383 1.00 94.44 191 GLY A N 1
ATOM 1589 C CA . GLY A 1 191 ? 1.338 -7.146 -2.856 1.00 94.44 191 GLY A CA 1
ATOM 1590 C C . GLY A 1 191 ? 1.843 -7.003 -4.293 1.00 94.44 191 GLY A C 1
ATOM 1591 O O . GLY A 1 191 ? 2.459 -7.918 -4.841 1.00 94.44 191 GLY A O 1
ATOM 1592 N N . SER A 1 192 ? 1.614 -5.842 -4.896 1.00 96.31 192 SER A N 1
ATOM 1593 C CA . SER A 1 192 ? 2.260 -5.410 -6.124 1.00 96.31 192 SER A CA 1
ATOM 1594 C C . SER A 1 192 ? 3.709 -4.968 -5.872 1.00 96.31 192 SER A C 1
ATOM 1596 O O . SER A 1 192 ? 4.125 -4.778 -4.727 1.00 96.31 192 SER A O 1
ATOM 1598 N N . TRP A 1 193 ? 4.513 -4.827 -6.933 1.00 97.88 193 TRP A N 1
ATOM 1599 C CA . TRP A 1 193 ? 5.905 -4.377 -6.799 1.00 97.88 193 TRP A CA 1
ATOM 1600 C C . TRP A 1 193 ? 6.006 -3.029 -6.083 1.00 97.88 193 TRP A C 1
ATOM 1602 O O . TRP A 1 193 ? 6.834 -2.870 -5.188 1.00 97.88 193 TRP A O 1
ATOM 1612 N N . VAL A 1 194 ? 5.120 -2.101 -6.442 1.00 98.12 194 VAL A N 1
ATOM 1613 C CA . VAL A 1 194 ? 4.949 -0.791 -5.807 1.00 98.12 194 VAL A CA 1
ATOM 1614 C C . VAL A 1 194 ? 3.462 -0.446 -5.715 1.00 98.12 194 VAL A C 1
ATOM 1616 O O . VAL A 1 194 ? 2.641 -1.016 -6.443 1.00 98.12 194 VAL A O 1
ATOM 1619 N N . SER A 1 195 ? 3.115 0.521 -4.869 1.00 96.25 195 SER A N 1
ATOM 1620 C CA . SER A 1 195 ? 1.809 1.193 -4.902 1.00 96.25 195 SER A CA 1
ATOM 1621 C C . SER A 1 195 ? 1.769 2.109 -6.129 1.00 96.25 195 SER A C 1
ATOM 1623 O O . SER A 1 195 ? 2.333 3.209 -6.113 1.00 96.25 195 SER A O 1
ATOM 1625 N N . ASN A 1 196 ? 1.228 1.591 -7.235 1.00 96.75 196 ASN A N 1
ATOM 1626 C CA . ASN A 1 196 ? 1.258 2.262 -8.530 1.00 96.75 196 ASN A CA 1
ATOM 1627 C C . ASN A 1 196 ? 0.319 3.469 -8.591 1.00 96.75 196 ASN A C 1
ATOM 1629 O O . ASN A 1 196 ? -0.716 3.460 -7.947 1.00 96.75 196 ASN A O 1
ATOM 1633 N N . ASP A 1 197 ? 0.620 4.456 -9.431 1.00 97.81 197 ASP A N 1
ATOM 1634 C CA . ASP A 1 197 ? -0.348 5.499 -9.779 1.00 97.81 197 ASP A CA 1
ATOM 1635 C C . ASP A 1 197 ? -1.559 4.929 -10.544 1.00 97.81 197 ASP A C 1
ATOM 1637 O O . ASP A 1 197 ? -1.472 3.897 -11.216 1.00 97.81 197 ASP A O 1
ATOM 1641 N N . GLU A 1 198 ? -2.692 5.625 -10.471 1.00 97.44 198 GLU A N 1
ATOM 1642 C CA . GLU A 1 198 ? -3.949 5.237 -11.118 1.00 97.44 198 GLU A CA 1
ATOM 1643 C C . GLU A 1 198 ? -4.384 6.174 -12.259 1.00 97.44 198 GLU A C 1
ATOM 1645 O O . GLU A 1 198 ? -5.346 5.860 -12.961 1.00 97.44 198 GLU A O 1
ATOM 1650 N N . ALA A 1 199 ? -3.688 7.296 -12.494 1.00 96.62 199 ALA A N 1
ATOM 1651 C CA . ALA A 1 199 ? -4.072 8.265 -13.529 1.00 96.62 199 ALA A CA 1
ATOM 1652 C C . ALA A 1 199 ? -3.197 8.221 -14.797 1.00 96.62 199 ALA A C 1
ATOM 1654 O O . ALA A 1 199 ? -3.706 8.363 -15.909 1.00 96.62 199 ALA A O 1
ATOM 1655 N N . VAL A 1 200 ? -1.880 8.052 -14.654 1.00 96.56 200 VAL A N 1
ATOM 1656 C CA . VAL A 1 200 ? -0.888 8.081 -15.743 1.00 96.56 200 VAL A CA 1
ATOM 1657 C C . VAL A 1 200 ? -0.163 6.753 -15.955 1.00 96.56 200 VAL A C 1
ATOM 1659 O O . VAL A 1 200 ? 0.642 6.647 -16.886 1.00 96.56 200 VAL A O 1
ATOM 1662 N N . SER A 1 201 ? -0.435 5.723 -15.156 1.00 95.06 201 SER A N 1
ATOM 1663 C CA . SER A 1 201 ? 0.061 4.366 -15.413 1.00 95.06 201 SER A CA 1
ATOM 1664 C C . SER A 1 201 ? -0.673 3.702 -16.579 1.00 95.06 201 SER A C 1
ATOM 1666 O O . SER A 1 201 ? -1.872 3.879 -16.778 1.00 95.06 201 SER A O 1
ATOM 1668 N N . HIS A 1 202 ? 0.055 2.921 -17.382 1.00 94.75 202 HIS A N 1
ATOM 1669 C CA . HIS A 1 202 ? -0.563 2.091 -18.417 1.00 94.75 202 HIS A CA 1
ATOM 1670 C C . HIS A 1 202 ? -0.988 0.751 -17.822 1.00 94.75 202 HIS A C 1
ATOM 1672 O O . HIS A 1 202 ? -0.216 0.135 -17.084 1.00 94.75 202 HIS A O 1
ATOM 1678 N N . TYR A 1 203 ? -2.168 0.252 -18.199 1.00 93.38 203 TYR A N 1
ATOM 1679 C CA . TYR A 1 203 ? -2.710 -1.000 -17.660 1.00 93.38 203 TYR A CA 1
ATOM 1680 C C . TYR A 1 203 ? -1.736 -2.180 -17.809 1.00 93.38 203 TYR A C 1
ATOM 1682 O O . TYR A 1 203 ? -1.615 -2.987 -16.896 1.00 93.38 203 TYR A O 1
ATOM 1690 N N . SER A 1 204 ? -0.986 -2.269 -18.918 1.00 94.94 204 SER A N 1
ATOM 1691 C CA . SER A 1 204 ? -0.035 -3.371 -19.126 1.00 94.94 204 SER A CA 1
ATOM 1692 C C . SER A 1 204 ? 1.115 -3.345 -18.117 1.00 94.94 204 SER A C 1
ATOM 1694 O O . SER A 1 204 ? 1.482 -4.387 -17.588 1.00 94.94 204 SER A O 1
ATOM 1696 N N . ALA A 1 205 ? 1.658 -2.162 -17.817 1.00 95.50 205 ALA A N 1
ATOM 1697 C CA . ALA A 1 205 ? 2.741 -2.009 -16.853 1.00 95.50 205 ALA A CA 1
ATOM 1698 C C . ALA A 1 205 ? 2.246 -2.260 -15.421 1.00 95.50 205 ALA A C 1
ATOM 1700 O O . ALA A 1 205 ? 2.943 -2.878 -14.618 1.00 95.50 205 ALA A O 1
ATOM 1701 N N . MET A 1 206 ? 1.007 -1.856 -15.129 1.00 95.12 206 MET A N 1
ATOM 1702 C CA . MET A 1 206 ? 0.342 -2.173 -13.869 1.00 95.12 206 MET A CA 1
ATOM 1703 C C . MET A 1 206 ? 0.111 -3.689 -13.704 1.00 95.12 206 MET A C 1
ATOM 1705 O O . MET A 1 206 ? 0.430 -4.244 -12.656 1.00 95.12 206 MET A O 1
ATOM 1709 N N . ILE A 1 207 ? -0.384 -4.387 -14.733 1.00 96.81 207 ILE A N 1
ATOM 1710 C CA . ILE A 1 207 ? -0.542 -5.852 -14.702 1.00 96.81 207 ILE A CA 1
ATOM 1711 C C . ILE A 1 207 ? 0.816 -6.532 -14.502 1.00 96.81 207 ILE A C 1
ATOM 1713 O O . ILE A 1 207 ? 0.924 -7.445 -13.682 1.00 96.81 207 ILE A O 1
ATOM 1717 N N . ASP A 1 208 ? 1.853 -6.080 -15.208 1.00 96.38 208 ASP A N 1
ATOM 1718 C CA . ASP A 1 208 ? 3.196 -6.653 -15.111 1.00 96.38 208 ASP A CA 1
ATOM 1719 C C . ASP A 1 208 ? 3.789 -6.498 -13.704 1.00 96.38 208 ASP A C 1
ATOM 1721 O O . ASP A 1 208 ? 4.277 -7.477 -13.135 1.00 96.38 208 ASP A O 1
ATOM 1725 N N . GLN A 1 209 ? 3.706 -5.305 -13.109 1.00 96.69 209 GLN A N 1
ATOM 1726 C CA . GLN A 1 209 ? 4.266 -5.058 -11.777 1.00 96.69 209 GLN A CA 1
ATOM 1727 C C . GLN A 1 209 ? 3.472 -5.762 -10.664 1.00 96.69 209 GLN A C 1
ATOM 1729 O O . GLN A 1 209 ? 4.073 -6.280 -9.719 1.00 96.69 209 GLN A O 1
ATOM 1734 N N . CYS A 1 210 ? 2.144 -5.881 -10.805 1.00 96.88 210 CYS A N 1
ATOM 1735 C CA . CYS A 1 210 ? 1.325 -6.723 -9.929 1.00 96.88 210 CYS A CA 1
ATOM 1736 C C . CYS A 1 210 ? 1.723 -8.196 -10.053 1.00 96.88 210 CYS A C 1
ATOM 1738 O O . CYS A 1 210 ? 1.992 -8.851 -9.050 1.00 96.88 210 CYS A O 1
ATOM 1740 N N . THR A 1 211 ? 1.827 -8.710 -11.282 1.00 95.62 211 THR A N 1
ATOM 1741 C CA . THR A 1 211 ? 2.210 -10.107 -11.550 1.00 95.62 211 THR A CA 1
ATOM 1742 C C . THR A 1 211 ? 3.568 -10.432 -10.939 1.00 95.62 211 THR A C 1
ATOM 1744 O O . THR A 1 211 ? 3.747 -11.493 -10.341 1.00 95.62 211 THR A O 1
ATOM 1747 N N . PHE A 1 212 ? 4.521 -9.510 -11.061 1.00 94.06 212 PHE A N 1
ATOM 1748 C CA . PHE A 1 212 ? 5.860 -9.669 -10.515 1.00 94.06 212 PHE A CA 1
ATOM 1749 C C . PHE A 1 212 ? 5.863 -9.733 -8.980 1.00 94.06 212 PHE A C 1
ATOM 1751 O O . PHE A 1 212 ? 6.447 -10.659 -8.411 1.00 94.06 212 PHE A O 1
ATOM 1758 N N . GLY A 1 213 ? 5.138 -8.826 -8.315 1.00 95.81 213 GLY A N 1
ATOM 1759 C CA . GLY A 1 213 ? 4.945 -8.856 -6.861 1.00 95.81 213 GLY A CA 1
ATOM 1760 C C . GLY A 1 213 ? 4.234 -10.127 -6.384 1.00 95.81 213 GLY A C 1
ATOM 1761 O O . GLY A 1 213 ? 4.752 -10.846 -5.528 1.00 95.81 213 GLY A O 1
ATOM 1762 N N . PHE A 1 214 ? 3.111 -10.491 -7.007 1.00 95.19 214 PHE A N 1
ATOM 1763 C CA . PHE A 1 214 ? 2.345 -11.691 -6.648 1.00 95.19 214 PHE A CA 1
ATOM 1764 C C . PHE A 1 214 ? 3.134 -12.981 -6.843 1.00 95.19 214 PHE A C 1
ATOM 1766 O O . PHE A 1 214 ? 2.975 -13.929 -6.073 1.00 95.19 214 PHE A O 1
ATOM 1773 N N . ARG A 1 215 ? 4.008 -13.033 -7.853 1.00 92.94 215 ARG A N 1
ATOM 1774 C CA . ARG A 1 215 ? 4.884 -14.184 -8.051 1.00 92.94 215 ARG A CA 1
ATOM 1775 C C . ARG A 1 215 ? 5.855 -14.346 -6.888 1.00 92.94 215 ARG A C 1
ATOM 1777 O O . ARG A 1 215 ? 5.968 -15.448 -6.360 1.00 92.94 215 ARG A O 1
ATOM 1784 N N . PHE A 1 216 ? 6.484 -13.255 -6.452 1.00 94.62 216 PHE A N 1
ATOM 1785 C CA . PHE A 1 216 ? 7.348 -13.268 -5.274 1.00 94.62 216 PHE A CA 1
ATOM 1786 C C . PHE A 1 216 ? 6.583 -13.699 -4.013 1.00 94.62 216 PHE A C 1
ATOM 1788 O O . PHE A 1 216 ? 7.040 -14.594 -3.302 1.00 94.62 216 PHE A O 1
ATOM 1795 N N . VAL A 1 217 ? 5.386 -13.149 -3.779 1.00 94.50 217 VAL A N 1
ATOM 1796 C CA . VAL A 1 217 ? 4.517 -13.557 -2.661 1.00 94.50 217 VAL A CA 1
ATOM 1797 C C . VAL A 1 217 ? 4.249 -15.064 -2.700 1.00 94.50 217 VAL A C 1
ATOM 1799 O O . VAL A 1 217 ? 4.489 -15.771 -1.720 1.00 94.50 217 VAL A O 1
ATOM 1802 N N . LYS A 1 218 ? 3.802 -15.584 -3.846 1.00 91.56 218 LYS A N 1
ATOM 1803 C CA . LYS A 1 218 ? 3.463 -17.000 -4.008 1.00 91.56 218 LYS A CA 1
ATOM 1804 C C . LYS A 1 218 ? 4.663 -17.920 -3.776 1.00 91.56 218 LYS A C 1
ATOM 1806 O O . LYS A 1 218 ? 4.539 -18.914 -3.053 1.00 91.56 218 LYS A O 1
ATOM 1811 N N . ASP A 1 219 ? 5.797 -17.603 -4.390 1.00 92.12 219 ASP A N 1
ATOM 1812 C CA . ASP A 1 219 ? 6.954 -18.495 -4.424 1.00 92.12 219 ASP A CA 1
ATOM 1813 C C . ASP A 1 219 ? 7.726 -18.462 -3.089 1.00 92.12 219 ASP A C 1
ATOM 1815 O O . ASP A 1 219 ? 8.087 -19.518 -2.554 1.00 92.12 219 ASP A O 1
ATOM 1819 N N . GLU A 1 220 ? 7.895 -17.275 -2.492 1.00 94.62 220 GLU A N 1
ATOM 1820 C CA . GLU A 1 220 ? 8.747 -17.060 -1.313 1.00 94.62 220 GLU A CA 1
ATOM 1821 C C . GLU A 1 220 ? 7.971 -16.940 0.006 1.00 94.62 220 GLU A C 1
ATOM 1823 O O . GLU A 1 220 ? 8.360 -17.563 1.006 1.00 94.62 220 GLU A O 1
ATOM 1828 N N . LEU A 1 221 ? 6.872 -16.173 0.010 1.00 93.00 221 LEU A N 1
ATOM 1829 C CA . LEU A 1 221 ? 6.079 -15.860 1.211 1.00 93.00 221 LEU A CA 1
ATOM 1830 C C . LEU A 1 221 ? 4.972 -16.893 1.490 1.00 93.00 221 LEU A C 1
ATOM 1832 O O . LEU A 1 221 ? 4.585 -17.073 2.644 1.00 93.00 221 LEU A O 1
ATOM 1836 N N . ARG A 1 222 ? 4.610 -17.686 0.469 1.00 86.94 222 ARG A N 1
ATOM 1837 C CA . ARG A 1 222 ? 3.641 -18.801 0.470 1.00 86.94 222 ARG A CA 1
ATOM 1838 C C . ARG A 1 222 ? 2.175 -18.362 0.380 1.00 86.94 222 ARG A C 1
ATOM 1840 O O . ARG A 1 222 ? 1.822 -17.194 0.466 1.00 86.94 222 ARG A O 1
ATOM 1847 N N . THR A 1 223 ? 1.301 -19.347 0.178 1.00 80.94 223 THR A N 1
ATOM 1848 C CA . THR A 1 223 ? -0.118 -19.172 -0.183 1.00 80.94 223 THR A CA 1
ATOM 1849 C C . THR A 1 223 ? -0.939 -18.368 0.820 1.00 80.94 223 THR A C 1
ATOM 1851 O O . THR A 1 223 ? -1.832 -17.636 0.413 1.00 80.94 223 THR A O 1
ATOM 1854 N N . CYS A 1 224 ? -0.636 -18.464 2.116 1.00 83.38 224 CYS A N 1
ATOM 1855 C CA . CYS A 1 224 ? -1.350 -17.710 3.148 1.00 83.38 224 CYS A CA 1
ATOM 1856 C C . CYS A 1 224 ? -1.049 -16.198 3.124 1.00 83.38 224 CYS A C 1
ATOM 1858 O O . CYS A 1 224 ? -1.693 -15.454 3.854 1.00 83.38 224 CYS A O 1
ATOM 1860 N N . SER A 1 225 ? -0.087 -15.757 2.310 1.00 88.94 225 SER A N 1
ATOM 1861 C CA . SER A 1 225 ? 0.297 -14.353 2.138 1.00 88.94 225 SER A CA 1
ATOM 1862 C C . SER A 1 225 ? -0.314 -13.710 0.898 1.00 88.94 225 SER A C 1
ATOM 1864 O O . SER A 1 225 ? 0.047 -12.582 0.578 1.00 88.94 225 SER A O 1
ATOM 1866 N N . GLN A 1 226 ? -1.196 -14.413 0.175 1.00 89.62 226 GLN A N 1
ATOM 1867 C CA . GLN A 1 226 ? -1.880 -13.823 -0.968 1.00 89.62 226 GLN A CA 1
ATOM 1868 C C . GLN A 1 226 ? -2.745 -12.642 -0.482 1.00 89.62 226 GLN A C 1
ATOM 1870 O O . GLN A 1 226 ? -3.631 -12.853 0.352 1.00 89.62 226 GLN A O 1
ATOM 1875 N N . PRO A 1 227 ? -2.510 -11.424 -0.992 1.00 92.06 227 PRO A N 1
ATOM 1876 C CA . PRO A 1 227 ? -3.217 -10.228 -0.555 1.00 92.06 227 PRO A CA 1
ATOM 1877 C C . PRO A 1 227 ? -4.710 -10.316 -0.886 1.00 92.06 227 PRO A C 1
ATOM 1879 O O . PRO A 1 227 ? -5.088 -10.623 -2.017 1.00 92.06 227 PRO A O 1
ATOM 1882 N N . ALA A 1 228 ? -5.559 -10.027 0.102 1.00 91.00 228 ALA A N 1
ATOM 1883 C CA . ALA A 1 228 ? -7.012 -9.943 -0.076 1.00 91.00 228 ALA A CA 1
ATOM 1884 C C . ALA A 1 228 ? -7.495 -8.501 -0.299 1.00 91.00 228 ALA A C 1
ATOM 1886 O O . ALA A 1 228 ? -8.579 -8.280 -0.836 1.00 91.00 228 ALA A O 1
ATOM 1887 N N . VAL A 1 229 ? -6.694 -7.510 0.104 1.00 94.81 229 VAL A N 1
ATOM 1888 C CA . VAL A 1 229 ? -7.064 -6.091 0.077 1.00 94.81 229 VAL A CA 1
ATOM 1889 C C . VAL A 1 229 ? -6.075 -5.306 -0.768 1.00 94.81 229 VAL A C 1
ATOM 1891 O O . VAL A 1 229 ? -4.870 -5.344 -0.513 1.00 94.81 229 VAL A O 1
ATOM 1894 N N . ALA A 1 230 ? -6.588 -4.574 -1.754 1.00 95.81 230 ALA A N 1
ATOM 1895 C CA . ALA A 1 230 ? -5.815 -3.559 -2.451 1.00 95.81 230 ALA A CA 1
ATOM 1896 C C . ALA A 1 230 ? -5.597 -2.371 -1.500 1.00 95.81 230 ALA A C 1
ATOM 1898 O O . ALA A 1 230 ? -6.525 -1.899 -0.841 1.00 95.81 230 ALA A O 1
ATOM 1899 N N . TRP A 1 231 ? -4.358 -1.901 -1.402 1.00 96.38 231 TRP A N 1
ATOM 1900 C CA . TRP A 1 231 ? -3.946 -0.888 -0.432 1.00 96.38 231 TRP A CA 1
ATOM 1901 C C . TRP A 1 231 ? -3.346 0.301 -1.173 1.00 96.38 231 TRP A C 1
ATOM 1903 O O . TRP A 1 231 ? -2.167 0.297 -1.510 1.00 96.38 231 TRP A O 1
ATOM 1913 N N . GLN A 1 232 ? -4.184 1.292 -1.477 1.00 96.19 232 GLN A N 1
ATOM 1914 C CA . GLN A 1 232 ? -3.833 2.423 -2.339 1.00 96.19 232 GLN A CA 1
ATOM 1915 C C . GLN A 1 232 ? -3.991 3.734 -1.569 1.00 96.19 232 GLN A C 1
ATOM 1917 O O . GLN A 1 232 ? -4.859 4.550 -1.854 1.00 96.19 232 GLN A O 1
ATOM 1922 N N . LEU A 1 233 ? -3.199 3.924 -0.515 1.00 94.50 233 LEU A N 1
ATOM 1923 C CA . LEU A 1 233 ? -3.477 4.996 0.441 1.00 94.50 233 LEU A CA 1
ATOM 1924 C C . LEU A 1 233 ? -3.091 6.398 -0.037 1.00 94.50 233 LEU A C 1
ATOM 1926 O O . LEU A 1 233 ? -3.812 7.346 0.289 1.00 94.50 233 LEU A O 1
ATOM 1930 N N . ASP A 1 234 ? -1.998 6.511 -0.799 1.00 94.25 234 ASP A N 1
ATOM 1931 C CA . ASP A 1 234 ? -1.374 7.796 -1.144 1.00 94.25 234 ASP A CA 1
ATOM 1932 C C . ASP A 1 234 ? -1.593 8.257 -2.592 1.00 94.25 234 ASP A C 1
ATOM 1934 O O . ASP A 1 234 ? -1.081 9.283 -3.031 1.00 94.25 234 ASP A O 1
ATOM 1938 N N . LEU A 1 235 ? -2.417 7.557 -3.363 1.00 95.06 235 LEU A N 1
ATOM 1939 C CA . LEU A 1 235 ? -2.585 7.879 -4.778 1.00 95.06 235 LEU A CA 1
ATOM 1940 C C . LEU A 1 235 ? -3.356 9.183 -4.973 1.00 95.06 235 LEU A C 1
ATOM 1942 O O . LEU A 1 235 ? -4.198 9.571 -4.167 1.00 95.06 235 LEU A O 1
ATOM 1946 N N . PHE A 1 236 ? -3.095 9.880 -6.074 1.00 97.06 236 PHE A N 1
ATOM 1947 C CA . PHE A 1 236 ? -3.656 11.210 -6.322 1.00 97.06 236 PHE A CA 1
ATOM 1948 C C . PHE A 1 236 ? -5.021 11.118 -7.034 1.00 97.06 236 PHE A C 1
ATOM 1950 O O . PHE A 1 236 ? -5.245 11.726 -8.086 1.00 97.06 236 PHE A O 1
ATOM 1957 N N . GLY A 1 237 ? -5.932 10.349 -6.430 1.00 97.00 237 GLY A N 1
ATOM 1958 C CA . GLY A 1 237 ? -7.226 9.936 -6.980 1.00 97.00 237 GLY A CA 1
ATOM 1959 C C . GLY A 1 237 ? -7.197 8.509 -7.538 1.00 97.00 237 GLY A C 1
ATOM 1960 O O . GLY A 1 237 ? -6.128 7.942 -7.750 1.00 97.00 237 GLY A O 1
ATOM 1961 N N . HIS A 1 238 ? -8.383 7.937 -7.773 1.00 97.56 238 HIS A N 1
ATOM 1962 C CA . HIS A 1 238 ? -8.538 6.519 -8.127 1.00 97.56 238 HIS A CA 1
ATOM 1963 C C . HIS A 1 238 ? -9.359 6.319 -9.401 1.00 97.56 238 HIS A C 1
ATOM 1965 O O . HIS A 1 238 ? -10.444 6.891 -9.558 1.00 97.56 238 HIS A O 1
ATOM 1971 N N . GLY A 1 239 ? -8.841 5.492 -10.307 1.00 95.00 239 GLY A N 1
ATOM 1972 C CA . GLY A 1 239 ? -9.433 5.181 -11.603 1.00 95.00 239 GLY A CA 1
ATOM 1973 C C . GLY A 1 239 ? -10.250 3.894 -11.552 1.00 95.00 239 GLY A C 1
ATOM 1974 O O . GLY A 1 239 ? -9.767 2.839 -11.136 1.00 95.00 239 GLY A O 1
ATOM 1975 N N . ARG A 1 240 ? -11.490 3.945 -12.036 1.00 93.69 240 ARG A N 1
ATOM 1976 C CA . ARG A 1 240 ? -12.412 2.804 -12.076 1.00 93.69 240 ARG A CA 1
ATOM 1977 C C . ARG A 1 240 ? -11.841 1.629 -12.872 1.00 93.69 240 ARG A C 1
ATOM 1979 O O . ARG A 1 240 ? -12.010 0.486 -12.463 1.00 93.69 240 ARG A O 1
ATOM 1986 N N . GLU A 1 241 ? -11.135 1.900 -13.972 1.00 89.75 241 GLU A N 1
ATOM 1987 C CA . GLU A 1 241 ? -10.543 0.859 -14.828 1.00 89.75 241 GLU A CA 1
ATOM 1988 C C . GLU A 1 241 ? -9.431 0.076 -14.114 1.00 89.75 241 GLU A C 1
ATOM 1990 O O . GLU A 1 241 ? -9.383 -1.149 -14.180 1.00 89.75 241 GLU A O 1
ATOM 1995 N N . ILE A 1 242 ? -8.569 0.764 -13.361 1.00 91.56 242 ILE A N 1
ATOM 1996 C CA . ILE A 1 242 ? -7.519 0.111 -12.568 1.00 91.56 242 ILE A CA 1
ATOM 1997 C C . ILE A 1 242 ? -8.144 -0.765 -11.475 1.00 91.56 242 ILE A C 1
ATOM 1999 O O . ILE A 1 242 ? -7.728 -1.902 -11.256 1.00 91.56 242 ILE A O 1
ATOM 2003 N N . ASN A 1 243 ? -9.219 -0.289 -10.854 1.00 93.75 243 ASN A N 1
ATOM 2004 C CA . ASN A 1 243 ? -9.932 -1.042 -9.827 1.00 93.75 243 ASN A CA 1
ATOM 2005 C C . ASN A 1 243 ? -10.737 -2.226 -10.388 1.00 93.75 243 ASN A C 1
ATOM 2007 O O . ASN A 1 243 ? -10.860 -3.254 -9.720 1.00 93.75 243 ASN A O 1
ATOM 2011 N N . SER A 1 244 ? -11.195 -2.141 -11.641 1.00 92.94 244 SER A N 1
ATOM 2012 C CA . SER A 1 244 ? -11.719 -3.287 -12.400 1.00 92.94 244 SER A CA 1
ATOM 2013 C C . SER A 1 244 ? -10.672 -4.396 -12.537 1.00 92.94 244 SER A C 1
ATOM 2015 O O . SER A 1 244 ? -10.983 -5.578 -12.372 1.00 92.94 244 SER A O 1
ATOM 2017 N N . LEU A 1 245 ? -9.408 -4.028 -12.761 1.00 93.31 245 LEU A N 1
ATOM 2018 C CA . LEU A 1 245 ? -8.307 -4.987 -12.818 1.00 93.31 245 LEU A CA 1
ATOM 2019 C C . LEU A 1 245 ? -7.980 -5.569 -11.438 1.00 93.31 245 LEU A C 1
ATOM 2021 O O . LEU A 1 245 ? -7.735 -6.768 -11.349 1.00 93.31 245 LEU A O 1
ATOM 2025 N N . PHE A 1 246 ? -8.042 -4.788 -10.354 1.00 93.38 246 PHE A N 1
ATOM 2026 C CA . PHE A 1 246 ? -7.892 -5.345 -9.003 1.00 93.38 246 PHE A CA 1
ATOM 2027 C C . PHE A 1 246 ? -8.975 -6.388 -8.681 1.00 93.38 246 PHE A C 1
ATOM 2029 O O . PHE A 1 246 ? -8.660 -7.472 -8.190 1.00 93.38 246 PHE A O 1
ATOM 2036 N N . SER A 1 247 ? -10.236 -6.147 -9.033 1.00 91.31 247 SER A N 1
ATOM 2037 C CA . SER A 1 247 ? -11.268 -7.177 -8.845 1.00 91.31 247 SER A CA 1
ATOM 2038 C C . SER A 1 247 ? -10.957 -8.467 -9.620 1.00 91.31 247 SER A C 1
ATOM 2040 O O . SER A 1 247 ? -10.995 -9.553 -9.041 1.00 91.31 247 SER A O 1
ATOM 2042 N N . GLN A 1 248 ? -10.520 -8.357 -10.881 1.00 90.94 248 GLN A N 1
ATOM 2043 C CA . GLN A 1 248 ? -10.086 -9.507 -11.693 1.00 90.94 248 GLN A CA 1
ATOM 2044 C C . GLN A 1 248 ? -8.834 -10.210 -11.138 1.00 90.94 248 GLN A C 1
ATOM 2046 O O . GLN A 1 248 ? -8.666 -11.416 -11.313 1.00 90.94 248 GLN A O 1
ATOM 2051 N N . MET A 1 249 ? -7.958 -9.483 -10.437 1.00 91.00 249 MET A N 1
ATOM 2052 C CA . MET A 1 249 ? -6.801 -10.046 -9.727 1.00 91.00 249 MET A CA 1
ATOM 2053 C C . MET A 1 249 ? -7.188 -10.795 -8.442 1.00 91.00 249 MET A C 1
ATOM 2055 O O . MET A 1 249 ? -6.332 -11.433 -7.829 1.00 91.00 249 MET A O 1
ATOM 2059 N N . GLY A 1 250 ? -8.462 -10.755 -8.046 1.00 89.38 250 GLY A N 1
ATOM 2060 C CA . GLY A 1 250 ? -8.996 -11.525 -6.928 1.00 89.38 250 GLY A CA 1
ATOM 2061 C C . GLY A 1 250 ? -9.022 -10.788 -5.592 1.00 89.38 250 GLY A C 1
ATOM 2062 O O . GLY A 1 250 ? -9.286 -11.440 -4.579 1.00 89.38 250 GLY A O 1
ATOM 2063 N N . TYR A 1 251 ? -8.799 -9.470 -5.570 1.00 92.38 251 TYR A N 1
ATOM 2064 C CA . TYR A 1 251 ? -8.991 -8.668 -4.359 1.00 92.38 251 TYR A CA 1
ATOM 2065 C C . TYR A 1 251 ? -10.471 -8.616 -3.959 1.00 92.38 251 TYR A C 1
ATOM 2067 O O . TYR A 1 251 ? -11.361 -8.547 -4.805 1.00 92.38 251 TYR A O 1
ATOM 2075 N N . ASP A 1 252 ? -10.727 -8.632 -2.654 1.00 90.81 252 ASP A N 1
ATOM 2076 C CA . ASP A 1 252 ? -12.069 -8.543 -2.066 1.00 90.81 252 ASP A CA 1
ATOM 2077 C C . ASP A 1 252 ? -12.515 -7.096 -1.843 1.00 90.81 252 ASP A C 1
ATOM 2079 O O . ASP A 1 252 ? -13.707 -6.788 -1.786 1.00 90.81 252 ASP A O 1
ATOM 2083 N N . GLY A 1 253 ? -11.551 -6.186 -1.730 1.00 94.00 253 GLY A N 1
ATOM 2084 C CA . GLY A 1 253 ? -11.815 -4.772 -1.557 1.00 94.00 253 GLY A CA 1
ATOM 2085 C C . GLY A 1 253 ? -10.564 -3.921 -1.689 1.00 94.00 253 GLY A C 1
ATOM 2086 O O . GLY A 1 253 ? -9.447 -4.433 -1.770 1.00 94.00 253 GLY A O 1
ATOM 2087 N N . ILE A 1 254 ? -10.772 -2.610 -1.685 1.00 96.31 254 ILE A N 1
ATOM 2088 C CA . ILE A 1 254 ? -9.724 -1.594 -1.703 1.00 96.31 254 ILE A CA 1
ATOM 2089 C C . ILE A 1 254 ? -9.899 -0.623 -0.534 1.00 96.31 254 ILE A C 1
ATOM 2091 O O . ILE A 1 254 ? -11.018 -0.233 -0.188 1.00 96.31 254 ILE A O 1
ATOM 2095 N N . LEU A 1 255 ? -8.779 -0.221 0.064 1.00 96.94 255 LEU A N 1
ATOM 2096 C CA . LEU A 1 255 ? -8.714 0.894 1.004 1.00 96.94 255 LEU A CA 1
ATOM 2097 C C . LEU A 1 255 ? -7.874 2.026 0.416 1.00 96.94 255 LEU A C 1
ATOM 2099 O O . LEU A 1 255 ? -6.793 1.771 -0.119 1.00 96.94 255 LEU A O 1
ATOM 2103 N N . PHE A 1 256 ? -8.358 3.262 0.547 1.00 96.81 256 PHE A N 1
ATOM 2104 C CA . PHE A 1 256 ? -7.621 4.458 0.139 1.00 96.81 256 PHE A CA 1
ATOM 2105 C C . PHE A 1 256 ? -7.960 5.696 0.976 1.00 96.81 256 PHE A C 1
ATOM 2107 O O . PHE A 1 256 ? -8.997 5.755 1.641 1.00 96.81 256 PHE A O 1
ATOM 2114 N N . GLY A 1 257 ? -7.077 6.699 0.961 1.00 94.12 257 GLY A N 1
ATOM 2115 C CA . GLY A 1 257 ? -7.250 7.941 1.724 1.00 94.12 257 GLY A CA 1
ATOM 2116 C C . GLY A 1 257 ? -7.699 9.148 0.896 1.00 94.12 257 GLY A C 1
ATOM 2117 O O . GLY A 1 257 ? -8.399 10.017 1.421 1.00 94.12 257 GLY A O 1
ATOM 2118 N N . ARG A 1 258 ? -7.305 9.217 -0.380 1.00 96.25 258 ARG A N 1
ATOM 2119 C CA . ARG A 1 258 ? -7.387 10.433 -1.203 1.00 96.25 258 ARG A CA 1
ATOM 2120 C C . ARG A 1 258 ? -8.538 10.384 -2.210 1.00 96.25 258 ARG A C 1
ATOM 2122 O O . ARG A 1 258 ? -8.608 9.520 -3.072 1.00 96.25 258 ARG A O 1
ATOM 2129 N N . LEU A 1 259 ? -9.427 11.365 -2.113 1.00 96.81 259 LEU A N 1
ATOM 2130 C CA . LEU A 1 259 ? -10.442 11.719 -3.108 1.00 96.81 259 LEU A CA 1
ATOM 2131 C C . LEU A 1 259 ? -10.738 13.215 -2.994 1.00 96.81 259 LEU A C 1
ATOM 2133 O O . LEU A 1 259 ? -10.223 13.869 -2.088 1.00 96.81 259 LEU A O 1
ATOM 2137 N N . ASP A 1 260 ? -11.543 13.753 -3.908 1.00 97.81 260 ASP A N 1
ATOM 2138 C CA . ASP A 1 260 ? -11.958 15.153 -3.847 1.00 97.81 260 ASP A CA 1
ATOM 2139 C C . ASP A 1 260 ? -12.501 15.534 -2.457 1.00 97.81 260 ASP A C 1
ATOM 2141 O O . ASP A 1 260 ? -13.321 14.819 -1.874 1.00 97.81 260 ASP A O 1
ATOM 2145 N N . TYR A 1 261 ? -12.016 16.653 -1.917 1.00 97.75 261 TYR A N 1
ATOM 2146 C CA . TYR A 1 261 ? -12.324 17.080 -0.555 1.00 97.75 261 TYR A CA 1
ATOM 2147 C C . TYR A 1 261 ? -13.824 17.317 -0.333 1.00 97.75 261 TYR A C 1
ATOM 2149 O O . TYR A 1 261 ? -14.318 17.010 0.751 1.00 97.75 261 TYR A O 1
ATOM 2157 N N . GLN A 1 262 ? -14.567 17.778 -1.348 1.00 97.94 262 GLN A N 1
ATOM 2158 C CA . GLN A 1 262 ? -16.011 18.004 -1.230 1.00 97.94 262 GLN A CA 1
ATOM 2159 C C . GLN A 1 262 ? -16.748 16.666 -1.132 1.00 97.94 262 GLN A C 1
ATOM 2161 O O . GLN A 1 262 ? -17.609 16.490 -0.268 1.00 97.94 262 GLN A O 1
ATOM 2166 N N . GLU A 1 263 ? -16.367 15.690 -1.965 1.00 97.00 263 GLU A N 1
ATOM 2167 C CA . GLU A 1 263 ? -16.917 14.333 -1.873 1.00 97.00 263 GLU A CA 1
ATOM 2168 C C . GLU A 1 263 ? -16.532 13.673 -0.537 1.00 97.00 263 GLU A C 1
ATOM 2170 O O . GLU A 1 263 ? -17.362 13.010 0.090 1.00 97.00 263 GLU A O 1
ATOM 2175 N N . LYS A 1 264 ? -15.303 13.883 -0.045 1.00 96.94 264 LYS A N 1
ATOM 2176 C CA . LYS A 1 264 ? -14.864 13.380 1.265 1.00 96.94 264 LYS A CA 1
ATOM 2177 C C . LYS A 1 264 ? -15.702 13.951 2.411 1.00 96.94 264 LYS A C 1
ATOM 2179 O O . LYS A 1 264 ? -16.129 13.185 3.280 1.00 96.94 264 LYS A O 1
ATOM 2184 N N . GLU A 1 265 ? -15.922 15.264 2.428 1.00 96.75 265 GLU A N 1
ATOM 2185 C CA . GLU A 1 265 ? -16.732 15.957 3.437 1.00 96.75 265 GLU A CA 1
ATOM 2186 C C . GLU A 1 265 ? -18.177 15.452 3.420 1.00 96.75 265 GLU A C 1
ATOM 2188 O O . GLU A 1 265 ? -18.688 15.027 4.461 1.00 96.75 265 GLU A O 1
ATOM 2193 N N . GLN A 1 266 ? -18.797 15.389 2.235 1.00 97.19 266 GLN A N 1
ATOM 2194 C CA . GLN A 1 266 ? -20.159 14.879 2.070 1.00 97.19 266 GLN A CA 1
ATOM 2195 C C . GLN A 1 266 ? -20.285 13.441 2.585 1.00 97.19 266 GLN A C 1
ATOM 2197 O O . GLN A 1 266 ? -21.147 13.145 3.411 1.00 97.19 266 GLN A O 1
ATOM 2202 N N . ARG A 1 267 ? -19.390 12.542 2.161 1.00 96.50 267 ARG A N 1
ATOM 2203 C CA . ARG A 1 267 ? -19.435 11.134 2.582 1.00 96.50 267 ARG A CA 1
ATOM 2204 C C . ARG A 1 267 ? -19.190 10.943 4.067 1.00 96.50 267 ARG A C 1
ATOM 2206 O O . ARG A 1 267 ? -19.724 10.010 4.662 1.00 96.50 267 ARG A O 1
ATOM 2213 N N . THR A 1 268 ? -18.376 11.806 4.666 1.00 95.94 268 THR A N 1
ATOM 2214 C CA . THR A 1 268 ? -18.148 11.797 6.113 1.00 95.94 268 THR A CA 1
ATOM 2215 C C . THR A 1 268 ? -19.423 12.204 6.853 1.00 95.94 268 THR A C 1
ATOM 2217 O O . THR A 1 268 ? -19.810 11.522 7.800 1.00 95.94 268 THR A O 1
ATOM 2220 N N . ALA A 1 269 ? -20.116 13.251 6.389 1.00 96.31 269 ALA A N 1
ATOM 2221 C CA . ALA A 1 269 ? -21.383 13.703 6.968 1.00 96.31 269 ALA A CA 1
ATOM 2222 C C . ALA A 1 269 ? -22.516 12.672 6.796 1.00 96.31 269 ALA A C 1
ATOM 2224 O O . ALA A 1 269 ? -23.298 12.437 7.717 1.00 96.31 269 ALA A O 1
ATOM 2225 N N . GLU A 1 270 ? -22.574 12.015 5.637 1.00 96.12 270 GLU A N 1
ATOM 2226 C CA . GLU A 1 270 ? -23.593 11.014 5.297 1.00 96.12 270 GLU A CA 1
ATOM 2227 C C . GLU A 1 270 ? -23.248 9.591 5.775 1.00 96.12 270 GLU A C 1
ATOM 2229 O O . GLU A 1 270 ? -24.073 8.683 5.669 1.00 96.12 270 GLU A O 1
ATOM 2234 N N . LYS A 1 271 ? -22.046 9.382 6.330 1.00 95.62 271 LYS A N 1
ATOM 2235 C CA . LYS A 1 271 ? -21.526 8.079 6.789 1.00 95.62 271 LYS A CA 1
ATOM 2236 C C . LYS A 1 271 ? -21.441 7.029 5.673 1.00 95.62 271 LYS A C 1
ATOM 2238 O O . LYS A 1 271 ? -21.711 5.846 5.886 1.00 95.62 271 LYS A O 1
ATOM 2243 N N . THR A 1 272 ? -21.034 7.465 4.483 1.00 95.69 272 THR A N 1
ATOM 2244 C CA . THR A 1 272 ? -20.929 6.666 3.247 1.00 95.69 272 THR A CA 1
ATOM 2245 C C . THR A 1 272 ? -19.477 6.476 2.785 1.00 95.69 272 THR A C 1
ATOM 2247 O O . THR A 1 272 ? -19.202 6.286 1.599 1.00 95.69 272 THR A O 1
ATOM 2250 N N . LEU A 1 273 ? -18.520 6.518 3.724 1.00 96.00 273 LEU A N 1
ATOM 2251 C CA . LEU A 1 273 ? -17.100 6.215 3.476 1.00 96.00 273 LEU A CA 1
ATOM 2252 C C . LEU A 1 273 ? -16.838 4.729 3.168 1.00 96.00 273 LEU A C 1
ATOM 2254 O O . LEU A 1 273 ? -15.792 4.394 2.623 1.00 96.00 273 LEU A O 1
ATOM 2258 N N . GLN A 1 274 ? -17.773 3.848 3.520 1.00 95.56 274 GLN A N 1
ATOM 2259 C CA . GLN A 1 274 ? -17.770 2.424 3.185 1.00 95.56 274 GLN A CA 1
ATOM 2260 C C . GLN A 1 274 ? -18.860 2.172 2.149 1.00 95.56 274 GLN A C 1
ATOM 2262 O O . GLN A 1 274 ? -20.007 2.567 2.362 1.00 95.56 274 GLN A O 1
ATOM 2267 N N . MET A 1 275 ? -18.503 1.558 1.024 1.00 94.81 275 MET A N 1
ATOM 2268 C CA . MET A 1 275 ? -19.380 1.466 -0.144 1.00 94.81 275 MET A CA 1
ATOM 2269 C C . MET A 1 275 ? -19.030 0.278 -1.039 1.00 94.81 275 MET A C 1
ATOM 2271 O O . MET A 1 275 ? -17.928 -0.265 -0.977 1.00 94.81 275 MET A O 1
ATOM 2275 N N . ILE A 1 276 ? -19.952 -0.074 -1.932 1.00 94.12 276 ILE A N 1
ATOM 2276 C CA . ILE A 1 276 ? -19.670 -0.935 -3.079 1.00 94.12 276 ILE A CA 1
ATOM 2277 C C . ILE A 1 276 ? -19.387 -0.050 -4.289 1.00 94.12 276 ILE A C 1
ATOM 2279 O O . ILE A 1 276 ? -20.239 0.727 -4.727 1.00 94.12 276 ILE A O 1
ATOM 2283 N N . TRP A 1 277 ? -18.191 -0.174 -4.852 1.00 94.69 277 TRP A N 1
ATOM 2284 C CA . TRP A 1 277 ? -17.816 0.531 -6.068 1.00 94.69 277 TRP A CA 1
ATOM 2285 C C . TRP A 1 277 ? -18.149 -0.320 -7.293 1.00 94.69 277 TRP A C 1
ATOM 2287 O O . TRP A 1 277 ? -17.655 -1.438 -7.446 1.00 94.69 277 TRP A O 1
ATOM 2297 N N . LYS A 1 278 ? -19.001 0.210 -8.172 1.00 93.25 278 LYS A N 1
ATOM 2298 C CA . LYS A 1 278 ? -19.310 -0.369 -9.481 1.00 93.25 278 LYS A CA 1
ATOM 2299 C C . LYS A 1 278 ? -18.182 -0.064 -10.458 1.00 93.25 278 LYS A C 1
ATOM 2301 O O . LYS A 1 278 ? -18.091 1.036 -11.012 1.00 93.25 278 LYS A O 1
ATOM 2306 N N . ILE A 1 279 ? -17.328 -1.053 -10.655 1.00 90.62 279 ILE A N 1
ATOM 2307 C CA . ILE A 1 279 ? -16.067 -0.927 -11.389 1.00 90.62 279 ILE A CA 1
ATOM 2308 C C . ILE A 1 279 ? -16.192 -1.332 -12.858 1.00 90.62 279 ILE A C 1
ATOM 2310 O O . ILE A 1 279 ? -15.516 -0.763 -13.708 1.00 90.62 279 ILE A O 1
ATOM 2314 N N . ASN A 1 280 ? -17.102 -2.248 -13.193 1.00 86.44 280 ASN A N 1
ATOM 2315 C CA . ASN A 1 280 ? -17.315 -2.654 -14.579 1.00 86.44 280 ASN A CA 1
ATOM 2316 C C . ASN A 1 280 ? -18.738 -3.181 -14.786 1.00 86.44 280 ASN A C 1
ATOM 2318 O O . ASN A 1 280 ? -19.114 -4.212 -14.243 1.00 86.44 280 ASN A O 1
ATOM 2322 N N . GLU A 1 281 ? -19.545 -2.497 -15.593 1.00 80.69 281 GLU A N 1
ATOM 2323 C CA . GLU A 1 281 ? -20.937 -2.907 -15.831 1.00 80.69 281 GLU A CA 1
ATOM 2324 C C . GLU A 1 281 ? -21.047 -4.148 -16.724 1.00 80.69 281 GLU A C 1
ATOM 2326 O O . GLU A 1 281 ? -22.001 -4.922 -16.610 1.00 80.69 281 GLU A O 1
ATOM 2331 N N . ASN A 1 282 ? -20.047 -4.352 -17.582 1.00 83.81 282 ASN A N 1
ATOM 2332 C CA . ASN A 1 282 ? -20.035 -5.385 -18.611 1.00 83.81 282 ASN A CA 1
ATOM 2333 C C . ASN A 1 282 ? -19.345 -6.681 -18.152 1.00 83.81 282 ASN A C 1
ATOM 2335 O O . ASN A 1 282 ? -19.466 -7.700 -18.827 1.00 83.81 282 ASN A O 1
ATOM 2339 N N . ALA A 1 283 ? -18.650 -6.671 -17.009 1.00 80.56 283 ALA A N 1
ATOM 2340 C CA . ALA A 1 283 ? -17.981 -7.849 -16.453 1.00 80.56 283 ALA A CA 1
ATOM 2341 C C . ALA A 1 283 ? -18.981 -8.929 -15.976 1.00 80.56 283 ALA A C 1
ATOM 2343 O O . ALA A 1 283 ? -20.180 -8.659 -15.846 1.00 80.56 283 ALA A O 1
ATOM 2344 N N . PRO A 1 284 ? -18.547 -10.166 -15.683 1.00 80.81 284 PRO A N 1
ATOM 2345 C CA . PRO A 1 284 ? -19.343 -11.125 -14.913 1.00 80.81 284 PRO A CA 1
ATOM 2346 C C . PRO A 1 284 ? -19.747 -10.548 -13.549 1.00 80.81 284 PRO A C 1
ATOM 2348 O O . PRO A 1 284 ? -18.993 -9.775 -12.970 1.00 80.81 284 PRO A O 1
ATOM 2351 N N . LYS A 1 285 ? -20.916 -10.932 -13.000 1.00 75.12 285 LYS A N 1
ATOM 2352 C CA . LYS A 1 285 ? -21.454 -10.371 -11.733 1.00 75.12 285 LYS A CA 1
ATOM 2353 C C . LYS A 1 285 ? -20.427 -10.341 -10.582 1.00 75.12 285 LYS A C 1
ATOM 2355 O O . LYS A 1 285 ? -20.447 -9.388 -9.813 1.00 75.12 285 LYS A O 1
ATOM 2360 N N . SER A 1 286 ? -19.551 -11.343 -10.487 1.00 72.25 286 SER A N 1
ATOM 2361 C CA . SER A 1 286 ? -18.494 -11.462 -9.469 1.00 72.25 286 SER A CA 1
ATOM 2362 C C . SER A 1 286 ? -17.374 -10.421 -9.576 1.00 72.25 286 SER A C 1
ATOM 2364 O O . SER A 1 286 ? -16.657 -10.222 -8.607 1.00 72.25 286 SER A O 1
ATOM 2366 N N . GLU A 1 287 ? -17.227 -9.766 -10.728 1.00 80.50 287 GLU A N 1
ATOM 2367 C CA . GLU A 1 287 ? -16.144 -8.819 -11.042 1.00 80.50 287 GLU A CA 1
ATOM 2368 C C . GLU A 1 287 ? -16.666 -7.390 -11.282 1.00 80.50 287 GLU A C 1
ATOM 2370 O O . GLU A 1 287 ? -15.904 -6.464 -11.553 1.00 80.50 287 GLU A O 1
ATOM 2375 N N . ARG A 1 288 ? -17.989 -7.180 -11.208 1.00 85.94 288 ARG A N 1
ATOM 2376 C CA . ARG A 1 288 ? -18.602 -5.855 -11.435 1.00 85.94 288 ARG A CA 1
ATOM 2377 C C . ARG A 1 288 ? -18.412 -4.893 -10.272 1.00 85.94 288 ARG A C 1
ATOM 2379 O O . ARG A 1 288 ? -18.603 -3.686 -10.442 1.00 85.94 288 ARG A O 1
ATOM 2386 N N . TRP A 1 289 ? -18.112 -5.431 -9.098 1.00 89.88 289 TRP A N 1
ATOM 2387 C CA . TRP A 1 289 ? -18.237 -4.746 -7.824 1.00 89.88 289 TRP A CA 1
ATOM 2388 C C . TRP A 1 289 ? -16.998 -4.992 -6.976 1.00 89.88 289 TRP A C 1
ATOM 2390 O O . TRP A 1 289 ? -16.515 -6.120 -6.895 1.00 89.88 289 TRP A O 1
ATOM 2400 N N . LEU A 1 290 ? -16.527 -3.947 -6.306 1.00 91.62 290 LEU A N 1
ATOM 2401 C CA . LEU A 1 290 ? -15.428 -4.033 -5.354 1.00 91.62 290 LEU A CA 1
ATOM 2402 C C . LEU A 1 290 ? -15.812 -3.283 -4.083 1.00 91.62 290 LEU A C 1
ATOM 2404 O O . LEU A 1 290 ? -16.232 -2.122 -4.146 1.00 91.62 290 LEU A O 1
ATOM 2408 N N . PHE A 1 291 ? -15.680 -3.925 -2.922 1.00 94.75 291 PHE A N 1
ATOM 2409 C CA . PHE A 1 291 ? -15.870 -3.205 -1.669 1.00 94.75 291 PHE A CA 1
ATOM 2410 C C . PHE A 1 291 ? -14.796 -2.123 -1.541 1.00 94.75 291 PHE A C 1
ATOM 2412 O O . PHE A 1 291 ? -13.620 -2.371 -1.792 1.00 94.75 291 PHE A O 1
ATOM 2419 N N . THR A 1 292 ? -15.188 -0.917 -1.153 1.00 95.88 292 THR A N 1
ATOM 2420 C CA . THR A 1 292 ? -14.275 0.219 -1.037 1.00 95.88 292 THR A CA 1
ATOM 2421 C C . THR A 1 292 ? -14.447 0.902 0.309 1.00 95.88 292 THR A C 1
ATOM 2423 O O . THR A 1 292 ? -15.552 1.316 0.670 1.00 95.88 292 THR A O 1
ATOM 2426 N N . GLY A 1 293 ? -13.344 1.042 1.042 1.00 95.88 293 GLY A N 1
ATOM 2427 C CA . GLY A 1 293 ? -13.285 1.790 2.294 1.00 95.88 293 GLY A CA 1
ATOM 2428 C C . GLY A 1 293 ? -12.397 3.022 2.165 1.00 95.88 293 GLY A C 1
ATOM 2429 O O . GLY A 1 293 ? -11.195 2.913 1.931 1.00 95.88 293 GLY A O 1
ATOM 2430 N N . ILE A 1 294 ? -12.979 4.201 2.368 1.00 96.56 294 ILE A N 1
ATOM 2431 C CA . ILE A 1 294 ? -12.238 5.459 2.383 1.00 96.56 294 ILE A CA 1
ATOM 2432 C C . ILE A 1 294 ? -11.823 5.793 3.819 1.00 96.56 294 ILE A C 1
ATOM 2434 O O . ILE A 1 294 ? -12.665 6.004 4.695 1.00 96.56 294 ILE A O 1
ATOM 2438 N N . LEU A 1 295 ? -10.523 5.935 4.056 1.00 94.94 295 LEU A N 1
ATOM 2439 C CA . LEU A 1 295 ? -9.969 6.195 5.383 1.00 94.94 295 LEU A CA 1
ATOM 2440 C C . LEU A 1 295 ? -10.244 7.634 5.858 1.00 94.94 295 LEU A C 1
ATOM 2442 O O . LEU A 1 295 ? -9.963 8.582 5.124 1.00 94.94 295 LEU A O 1
ATOM 2446 N N . PRO A 1 296 ? -10.793 7.861 7.063 1.00 91.56 296 PRO A N 1
ATOM 2447 C CA . PRO A 1 296 ? -11.257 9.174 7.518 1.00 91.56 296 PRO A CA 1
ATOM 2448 C C . PRO A 1 296 ? -10.140 10.192 7.762 1.00 91.56 296 PRO A C 1
ATOM 2450 O O . PRO A 1 296 ? -10.399 11.381 7.622 1.00 91.56 296 PRO A O 1
ATOM 2453 N N . ASN A 1 297 ? -8.930 9.747 8.110 1.00 90.62 297 ASN A N 1
ATOM 2454 C CA . ASN A 1 297 ? -7.802 10.618 8.466 1.00 90.62 297 ASN A CA 1
ATOM 2455 C C . ASN A 1 297 ? -6.603 10.352 7.543 1.00 90.62 297 ASN A C 1
ATOM 2457 O O . ASN A 1 297 ? -5.468 10.229 8.001 1.00 90.62 297 ASN A O 1
ATOM 2461 N N . LEU A 1 298 ? -6.873 10.204 6.239 1.00 91.81 298 LEU A N 1
ATOM 2462 C CA . LEU A 1 298 ? -5.874 9.762 5.266 1.00 91.81 298 LEU A CA 1
ATOM 2463 C C . LEU A 1 298 ? -5.269 8.423 5.736 1.00 91.81 298 LEU A C 1
ATOM 2465 O O . LEU A 1 298 ? -6.023 7.533 6.118 1.00 91.81 298 LEU A O 1
ATOM 2469 N N . TYR A 1 299 ? -3.948 8.272 5.765 1.00 92.69 299 TYR A N 1
ATOM 2470 C CA . TYR A 1 299 ? -3.263 7.074 6.262 1.00 92.69 299 TYR A CA 1
ATOM 2471 C C . TYR A 1 299 ? -2.543 7.289 7.598 1.00 92.69 299 TYR A C 1
ATOM 2473 O O . TYR A 1 299 ? -1.615 6.551 7.930 1.00 92.69 299 TYR A O 1
ATOM 2481 N N . HIS A 1 300 ? -3.001 8.267 8.380 1.00 92.31 300 HIS A N 1
ATOM 2482 C CA . HIS A 1 300 ? -2.449 8.591 9.690 1.00 92.31 300 HIS A CA 1
ATOM 2483 C C . HIS A 1 300 ? -3.414 8.237 10.826 1.00 92.31 300 HIS A C 1
ATOM 2485 O O . HIS A 1 300 ? -4.638 8.215 10.623 1.00 92.31 300 HIS A O 1
ATOM 2491 N N . PRO A 1 301 ? -2.894 8.005 12.045 1.00 91.12 301 PRO A N 1
ATOM 2492 C CA . PRO A 1 301 ? -3.743 7.965 13.221 1.00 91.12 301 PRO A CA 1
ATOM 2493 C C . PRO A 1 301 ? -4.417 9.328 13.408 1.00 91.12 301 PRO A C 1
ATOM 2495 O O . PRO A 1 301 ? -3.827 10.360 13.072 1.00 91.12 301 PRO A O 1
ATOM 2498 N N . PRO A 1 302 ? -5.640 9.366 13.965 1.00 88.62 302 PRO A N 1
ATOM 2499 C CA . PRO A 1 302 ? -6.186 10.613 14.479 1.00 88.62 302 PRO A CA 1
ATOM 2500 C C . PRO A 1 302 ? -5.169 11.277 15.409 1.00 88.62 302 PRO A C 1
ATOM 2502 O O . PRO A 1 302 ? -4.513 10.577 16.178 1.00 88.62 302 PRO A O 1
ATOM 2505 N N . GLU A 1 303 ? -5.050 12.603 15.367 1.00 81.19 303 GLU A N 1
ATOM 2506 C CA . GLU A 1 303 ? -4.022 13.346 16.112 1.00 81.19 303 GLU A CA 1
ATOM 2507 C C . GLU A 1 303 ? -4.018 12.988 17.607 1.00 81.19 303 GLU A C 1
ATOM 2509 O O . GLU A 1 303 ? -2.973 12.708 18.187 1.00 81.19 303 GLU A O 1
ATOM 2514 N N . THR A 1 304 ? -5.206 12.860 18.200 1.00 78.44 304 THR A N 1
ATOM 2515 C CA . THR A 1 304 ? -5.409 12.440 19.592 1.00 78.44 304 THR A CA 1
ATOM 2516 C C . THR A 1 304 ? -4.869 11.037 19.908 1.00 78.44 304 THR A C 1
ATOM 2518 O O . THR A 1 304 ? -4.505 10.761 21.051 1.00 78.44 304 THR A O 1
ATOM 2521 N N . LEU A 1 305 ? -4.843 10.136 18.919 1.00 81.12 305 LEU A N 1
ATOM 2522 C CA . LEU A 1 305 ? -4.303 8.777 19.040 1.00 81.12 305 LEU A CA 1
ATOM 2523 C C . LEU A 1 305 ? -2.851 8.679 18.559 1.00 81.12 305 LEU A C 1
ATOM 2525 O O . LEU A 1 305 ? -2.253 7.618 18.689 1.00 81.12 305 LEU A O 1
ATOM 2529 N N . ALA A 1 306 ? -2.275 9.737 17.986 1.00 74.25 306 ALA A N 1
ATOM 2530 C CA . ALA A 1 306 ? -0.907 9.730 17.490 1.00 74.25 306 ALA A CA 1
ATOM 2531 C C . ALA A 1 306 ? 0.077 9.823 18.671 1.00 74.25 306 ALA A C 1
ATOM 2533 O O . ALA A 1 306 ? 0.549 10.900 19.034 1.00 74.25 306 ALA A O 1
ATOM 2534 N N . LEU A 1 307 ? 0.400 8.684 19.292 1.00 67.06 307 LEU A N 1
ATOM 2535 C CA . LEU A 1 307 ? 1.306 8.595 20.447 1.00 67.06 307 LEU A CA 1
ATOM 2536 C C . LEU A 1 307 ? 2.773 8.700 20.004 1.00 67.06 307 LEU A C 1
ATOM 2538 O O . LEU A 1 307 ? 3.549 7.757 20.156 1.00 67.06 307 LEU A O 1
ATOM 2542 N N . LYS A 1 308 ? 3.140 9.836 19.407 1.00 53.31 308 LYS A N 1
ATOM 2543 C CA . LYS A 1 308 ? 4.481 10.091 18.855 1.00 53.31 308 LYS A CA 1
ATOM 2544 C C . LYS A 1 308 ? 5.520 10.492 19.913 1.00 53.31 308 LYS A C 1
ATOM 2546 O O . LYS A 1 308 ? 6.682 10.660 19.568 1.00 53.31 308 LYS A O 1
ATOM 2551 N N . SER A 1 309 ? 5.126 10.663 21.179 1.00 51.34 309 SER A N 1
ATOM 2552 C CA . SER A 1 309 ? 6.027 11.058 22.269 1.00 51.34 309 SER A CA 1
ATOM 2553 C C . SER A 1 309 ? 6.081 10.023 23.392 1.00 51.34 309 SER A C 1
ATOM 2555 O O . SER A 1 309 ? 5.065 9.425 23.762 1.00 51.34 309 SER A O 1
ATOM 2557 N N . ASP A 1 310 ? 7.262 9.886 24.001 1.00 54.75 310 ASP A N 1
ATOM 2558 C CA . ASP A 1 310 ? 7.484 9.077 25.207 1.00 54.75 310 ASP A CA 1
ATOM 2559 C C . ASP A 1 310 ? 6.549 9.477 26.348 1.00 54.75 310 ASP A C 1
ATOM 2561 O O . ASP A 1 310 ? 6.207 8.646 27.182 1.00 54.75 310 ASP A O 1
ATOM 2565 N N . ILE A 1 311 ? 6.084 10.729 26.368 1.00 52.88 311 ILE A N 1
ATOM 2566 C CA . ILE A 1 311 ? 5.180 11.268 27.387 1.00 52.88 311 ILE A CA 1
ATOM 2567 C C . ILE A 1 311 ? 3.793 10.631 27.282 1.00 52.88 311 ILE A C 1
ATOM 2569 O O . ILE A 1 311 ? 3.250 10.204 28.296 1.00 52.88 311 ILE A O 1
ATOM 2573 N N . ALA A 1 312 ? 3.224 10.517 26.077 1.00 58.38 312 ALA A N 1
ATOM 2574 C CA . ALA A 1 312 ? 1.904 9.909 25.890 1.00 58.38 312 ALA A CA 1
ATOM 2575 C C . ALA A 1 312 ? 1.924 8.407 26.220 1.00 58.38 312 ALA A C 1
ATOM 2577 O O . ALA A 1 312 ? 1.013 7.890 26.864 1.00 58.38 312 ALA A O 1
ATOM 2578 N N . GLY A 1 313 ? 3.012 7.726 25.850 1.00 57.19 313 GLY A N 1
ATOM 2579 C CA . GLY A 1 313 ? 3.271 6.353 26.270 1.00 57.19 313 GLY A CA 1
ATOM 2580 C C . GLY A 1 313 ? 3.464 6.213 27.780 1.00 57.19 313 GLY A C 1
ATOM 2581 O O . GLY A 1 313 ? 2.908 5.307 28.392 1.00 57.19 313 GLY A O 1
ATOM 2582 N N . SER A 1 314 ? 4.224 7.117 28.398 1.00 57.66 314 SER A N 1
ATOM 2583 C CA . SER A 1 314 ? 4.499 7.097 29.840 1.00 57.66 314 SER A CA 1
ATOM 2584 C C . SER A 1 314 ? 3.247 7.385 30.667 1.00 57.66 314 SER A C 1
ATOM 2586 O O . SER A 1 314 ? 3.030 6.706 31.663 1.00 57.66 314 SER A O 1
ATOM 2588 N N . LEU A 1 315 ? 2.374 8.290 30.209 1.00 60.72 315 LEU A N 1
ATOM 2589 C CA . LEU A 1 315 ? 1.057 8.556 30.803 1.00 60.72 315 LEU A CA 1
ATOM 2590 C C . LEU A 1 315 ? 0.153 7.320 30.852 1.00 60.72 315 LEU A C 1
ATOM 2592 O O . LEU A 1 315 ? -0.650 7.181 31.770 1.00 60.72 315 LEU A O 1
ATOM 2596 N N . LEU A 1 316 ? 0.262 6.443 29.852 1.00 59.59 316 LEU A N 1
ATOM 2597 C CA . LEU A 1 316 ? -0.502 5.199 29.783 1.00 59.59 316 LEU A CA 1
ATOM 2598 C C . LEU A 1 316 ? 0.147 4.056 30.581 1.00 59.59 316 LEU A C 1
ATOM 2600 O O . LEU A 1 316 ? -0.527 3.078 30.895 1.00 59.59 316 LEU A O 1
ATOM 2604 N N . ARG A 1 317 ? 1.450 4.155 30.882 1.00 60.59 317 ARG A N 1
ATOM 2605 C CA . ARG A 1 317 ? 2.243 3.102 31.538 1.00 60.59 317 ARG A CA 1
ATOM 2606 C C . ARG A 1 317 ? 2.511 3.343 33.026 1.00 60.59 317 ARG A C 1
ATOM 2608 O O . ARG A 1 317 ? 2.795 2.370 33.721 1.00 60.59 317 ARG A O 1
ATOM 2615 N N . SER A 1 318 ? 2.470 4.583 33.524 1.00 53.97 318 SER A N 1
ATOM 2616 C CA . SER A 1 318 ? 2.795 4.878 34.928 1.00 53.97 318 SER A CA 1
ATOM 2617 C C . SER A 1 318 ? 1.561 4.890 35.838 1.00 53.97 318 SER A C 1
ATOM 2619 O O . SER A 1 318 ? 0.518 5.455 35.516 1.00 53.97 318 SER A O 1
ATOM 2621 N N . SER A 1 319 ? 1.703 4.278 37.017 1.00 48.72 319 SER A N 1
ATOM 2622 C CA . SER A 1 319 ? 0.807 4.463 38.168 1.00 48.72 319 SER A CA 1
ATOM 2623 C C . SER A 1 319 ? 1.166 5.697 39.006 1.00 48.72 319 SER A C 1
ATOM 2625 O O . SER A 1 319 ? 0.339 6.153 39.789 1.00 48.72 319 SER A O 1
ATOM 2627 N N . ASP A 1 320 ? 2.375 6.240 38.825 1.00 47.66 320 ASP A N 1
ATOM 2628 C CA . ASP A 1 320 ? 2.909 7.385 39.566 1.00 47.66 320 ASP A CA 1
ATOM 2629 C C . ASP A 1 320 ? 2.856 8.644 38.682 1.00 47.66 320 ASP A C 1
ATOM 2631 O O . ASP A 1 320 ? 3.481 8.702 37.617 1.00 47.66 320 ASP A O 1
ATOM 2635 N N . VAL A 1 321 ? 2.047 9.627 39.098 1.00 50.84 321 VAL A N 1
ATOM 2636 C CA . VAL A 1 321 ? 1.528 10.749 38.280 1.00 50.84 321 VAL A CA 1
ATOM 2637 C C . VAL A 1 321 ? 2.007 12.107 38.817 1.00 50.84 321 VAL A C 1
ATOM 2639 O O . VAL A 1 321 ? 1.256 13.074 38.836 1.00 50.84 321 VAL A O 1
ATOM 2642 N N . ASP A 1 322 ? 3.256 12.219 39.269 1.00 47.72 322 ASP A N 1
ATOM 2643 C CA . ASP A 1 322 ? 3.687 13.443 39.975 1.00 47.72 322 ASP A CA 1
ATOM 2644 C C . ASP A 1 322 ? 4.458 14.456 39.108 1.00 47.72 322 ASP A C 1
ATOM 2646 O O . ASP A 1 322 ? 4.777 15.547 39.573 1.00 47.72 322 ASP A O 1
ATOM 2650 N N . THR A 1 323 ? 4.735 14.159 37.830 1.00 48.28 323 THR A N 1
ATOM 2651 C CA . THR A 1 323 ? 5.517 15.062 36.949 1.00 48.28 323 THR A CA 1
ATOM 2652 C C . THR A 1 323 ? 4.881 15.386 35.594 1.00 48.28 323 THR A C 1
ATOM 2654 O O . THR A 1 323 ? 5.493 16.098 34.798 1.00 48.28 323 THR A O 1
ATOM 2657 N N . ILE A 1 324 ? 3.649 14.934 35.320 1.00 51.47 324 ILE A N 1
ATOM 2658 C CA . ILE A 1 324 ? 2.980 15.160 34.026 1.00 51.47 324 ILE A CA 1
ATOM 2659 C C . ILE A 1 324 ? 1.703 16.007 34.218 1.00 51.47 324 ILE A C 1
ATOM 2661 O O . ILE A 1 324 ? 0.922 15.703 35.117 1.00 51.47 324 ILE A O 1
ATOM 2665 N N . PRO A 1 325 ? 1.443 17.049 33.393 1.00 51.47 325 PRO A N 1
ATOM 2666 C CA . PRO A 1 325 ? 0.326 17.986 33.598 1.00 51.47 325 PRO A CA 1
ATOM 2667 C C . PRO A 1 325 ? -1.094 17.394 33.504 1.00 51.47 325 PRO A C 1
ATOM 2669 O O . PRO A 1 325 ? -2.056 18.073 33.858 1.00 51.47 325 PRO A O 1
ATOM 2672 N N . GLU A 1 326 ? -1.255 16.168 32.998 1.00 63.88 326 GLU A N 1
ATOM 2673 C CA . GLU A 1 326 ? -2.551 15.524 32.754 1.00 63.88 326 GLU A CA 1
ATOM 2674 C C . GLU A 1 326 ? -2.628 14.168 33.473 1.00 63.88 326 GLU A C 1
ATOM 2676 O O . GLU A 1 326 ? -1.727 13.345 33.356 1.00 63.88 326 GLU A O 1
ATOM 2681 N N . SER A 1 327 ? -3.721 13.906 34.201 1.00 68.38 327 SER A N 1
ATOM 2682 C CA . SER A 1 327 ? -3.938 12.599 34.843 1.00 68.38 327 SER A CA 1
ATOM 2683 C C . SER A 1 327 ? -4.294 11.509 33.821 1.00 68.38 327 SER A C 1
ATOM 2685 O O . SER A 1 327 ? -5.010 11.772 32.850 1.00 68.38 327 SER A O 1
ATOM 2687 N N . ALA A 1 328 ? -3.916 10.255 34.090 1.00 68.75 328 ALA A N 1
ATOM 2688 C CA . ALA A 1 328 ? -4.278 9.098 33.259 1.00 68.75 328 ALA A CA 1
ATOM 2689 C C . ALA A 1 328 ? -5.800 8.980 32.997 1.00 68.75 328 ALA A C 1
ATOM 2691 O O . ALA A 1 328 ? -6.234 8.563 31.922 1.00 68.75 328 ALA A O 1
ATOM 2692 N N . SER A 1 329 ? -6.637 9.413 33.950 1.00 72.75 329 SER A N 1
ATOM 2693 C CA . SER A 1 329 ? -8.103 9.431 33.813 1.00 72.75 329 SER A CA 1
ATOM 2694 C C . SER A 1 329 ? -8.594 10.438 32.764 1.00 72.75 329 SER A C 1
ATOM 2696 O O . SER A 1 329 ? -9.469 10.115 31.956 1.00 72.75 329 SER A O 1
ATOM 2698 N N . ALA A 1 330 ? -8.021 11.647 32.738 1.00 77.38 330 ALA A N 1
ATOM 2699 C CA . ALA A 1 330 ? -8.348 12.659 31.730 1.00 77.38 330 ALA A CA 1
ATOM 2700 C C . ALA A 1 330 ? -7.928 12.192 30.327 1.00 77.38 330 ALA A C 1
ATOM 2702 O O . ALA A 1 330 ? -8.733 12.238 29.392 1.00 77.38 330 ALA A O 1
ATOM 2703 N N . TYR A 1 331 ? -6.733 11.607 30.231 1.00 77.56 331 TYR A N 1
ATOM 2704 C CA . TYR A 1 331 ? -6.208 11.035 28.997 1.00 77.56 331 TYR A CA 1
ATOM 2705 C C . TYR A 1 331 ? -7.114 9.930 28.432 1.00 77.56 331 TYR A C 1
ATOM 2707 O O . TYR A 1 331 ? -7.512 9.961 27.267 1.00 77.56 331 TYR A O 1
ATOM 2715 N N . SER A 1 332 ? -7.526 8.990 29.287 1.00 79.56 332 SER A N 1
ATOM 2716 C CA . SER A 1 332 ? -8.412 7.876 28.919 1.00 79.56 332 SER A CA 1
ATOM 2717 C C . SER A 1 332 ? -9.755 8.359 28.363 1.00 79.56 332 SER A C 1
ATOM 2719 O O . SER A 1 332 ? -10.255 7.832 27.368 1.00 79.56 332 SER A O 1
ATOM 2721 N N . LYS A 1 333 ? -10.341 9.397 28.975 1.00 83.19 333 LYS A N 1
ATOM 2722 C CA . LYS A 1 333 ? -11.589 10.006 28.489 1.00 83.19 333 LYS A CA 1
ATOM 2723 C C . LYS A 1 333 ? -11.408 10.662 27.123 1.00 83.19 333 LYS A C 1
ATOM 2725 O O . LYS A 1 333 ? -12.313 10.573 26.294 1.00 83.19 333 LYS A O 1
ATOM 2730 N N . ARG A 1 334 ? -10.253 11.283 26.871 1.00 84.81 334 ARG A N 1
ATOM 2731 C CA . ARG A 1 334 ? -9.933 11.885 25.573 1.00 84.81 334 ARG A CA 1
ATOM 2732 C C . ARG A 1 334 ? -9.788 10.828 24.473 1.00 84.81 334 ARG A C 1
ATOM 2734 O O . ARG A 1 334 ? -10.349 11.013 23.397 1.00 84.81 334 ARG A O 1
ATOM 2741 N N . LEU A 1 335 ? -9.142 9.694 24.759 1.00 87.56 335 LEU A N 1
ATOM 2742 C CA . LEU A 1 335 ? -9.083 8.560 23.825 1.00 87.56 335 LEU A CA 1
ATOM 2743 C C . LEU A 1 335 ? -10.486 8.040 23.464 1.00 87.56 335 LEU A C 1
ATOM 2745 O O . LEU A 1 335 ? -10.787 7.821 22.292 1.00 87.56 335 LEU A O 1
ATOM 2749 N N . LEU A 1 336 ? -11.370 7.883 24.458 1.00 89.06 336 LEU A N 1
ATOM 2750 C CA . LEU A 1 336 ? -12.759 7.477 24.212 1.00 89.06 336 LEU A CA 1
ATOM 2751 C C . LEU A 1 336 ? -13.532 8.499 23.377 1.00 89.06 336 LEU A C 1
ATOM 2753 O O . LEU A 1 336 ? -14.311 8.109 22.509 1.00 89.06 336 LEU A O 1
ATOM 2757 N N . ALA A 1 337 ? -13.344 9.791 23.648 1.00 90.81 337 ALA A N 1
ATOM 2758 C CA . ALA A 1 337 ? -13.974 10.853 22.875 1.00 90.81 337 ALA A CA 1
ATOM 2759 C C . ALA A 1 337 ? -13.532 10.803 21.406 1.00 90.81 337 ALA A C 1
ATOM 2761 O O . ALA A 1 337 ? -14.381 10.867 20.522 1.00 90.81 337 ALA A O 1
ATOM 2762 N N . GLU A 1 338 ? -12.242 10.583 21.142 1.00 91.44 338 GLU A N 1
ATOM 2763 C CA . GLU A 1 338 ? -11.744 10.411 19.775 1.00 91.44 338 GLU A CA 1
ATOM 2764 C C . GLU A 1 338 ? -12.377 9.198 19.083 1.00 91.44 338 GLU A C 1
ATOM 2766 O O . GLU A 1 338 ? -12.825 9.309 17.945 1.00 91.44 338 GLU A O 1
ATOM 2771 N N . LEU A 1 339 ? -12.495 8.048 19.758 1.00 93.44 339 LEU A N 1
ATOM 2772 C CA . LEU A 1 339 ? -13.150 6.876 19.164 1.00 93.44 339 LEU A CA 1
ATOM 2773 C C . LEU A 1 339 ? -14.630 7.112 18.846 1.00 93.44 339 LEU A C 1
ATOM 2775 O O . LEU A 1 339 ? -15.120 6.600 17.838 1.00 93.44 339 LEU A O 1
ATOM 2779 N N . LYS A 1 340 ? -15.338 7.906 19.659 1.00 93.12 340 LYS A N 1
ATOM 2780 C CA . LYS A 1 340 ? -16.709 8.341 19.349 1.00 93.12 340 LYS A CA 1
ATOM 2781 C C . LYS A 1 340 ? -16.730 9.198 18.083 1.00 93.12 340 LYS A C 1
ATOM 2783 O O . LYS A 1 340 ? -17.480 8.875 17.165 1.00 93.12 340 LYS A O 1
ATOM 2788 N N . THR A 1 341 ? -15.843 10.187 17.981 1.00 93.25 341 THR A N 1
ATOM 2789 C CA . THR A 1 341 ? -15.694 11.023 16.778 1.00 93.25 341 THR A CA 1
ATOM 2790 C C . THR A 1 341 ? -15.371 10.190 15.537 1.00 93.25 341 THR A C 1
ATOM 2792 O O . THR A 1 341 ? -15.949 10.405 14.474 1.00 93.25 341 THR A O 1
ATOM 2795 N N . GLN A 1 342 ? -14.475 9.205 15.644 1.00 93.50 342 GLN A N 1
ATOM 2796 C CA . GLN A 1 342 ? -14.163 8.308 14.528 1.00 93.50 342 GLN A CA 1
ATOM 2797 C C . GLN A 1 342 ? -15.370 7.447 14.149 1.00 93.50 342 GLN A C 1
ATOM 2799 O O . GLN A 1 342 ? -15.685 7.317 12.968 1.00 93.50 342 GLN A O 1
ATOM 2804 N N . GLN A 1 343 ? -16.082 6.901 15.134 1.00 93.88 343 GLN A N 1
ATOM 2805 C CA . GLN A 1 343 ? -17.272 6.089 14.906 1.00 93.88 343 GLN A CA 1
ATOM 2806 C C . GLN A 1 343 ? -18.383 6.865 14.194 1.00 93.88 343 GLN A C 1
ATOM 2808 O O . GLN A 1 343 ? -19.092 6.278 13.378 1.00 93.88 343 GLN A O 1
ATOM 2813 N N . GLU A 1 344 ? -18.544 8.158 14.466 1.00 93.69 344 GLU A N 1
ATOM 2814 C CA . GLU A 1 344 ? -19.563 8.995 13.824 1.00 93.69 344 GLU A CA 1
ATOM 2815 C C . GLU A 1 344 ? -19.394 9.111 12.305 1.00 93.69 344 GLU A C 1
ATOM 2817 O O . GLU A 1 344 ? -20.394 9.311 11.618 1.00 93.69 344 GLU A O 1
ATOM 2822 N N . LYS A 1 345 ? -18.179 8.899 11.782 1.00 94.12 345 LYS A N 1
ATOM 2823 C CA . LYS A 1 345 ? -17.860 8.919 10.342 1.00 94.12 345 LYS A CA 1
ATOM 2824 C C . LYS A 1 345 ? -18.244 7.623 9.615 1.00 94.12 345 LYS A C 1
ATOM 2826 O O . LYS A 1 345 ? -18.247 7.584 8.385 1.00 94.12 345 LYS A O 1
ATOM 2831 N N . TYR A 1 346 ? -18.552 6.561 10.361 1.00 93.06 346 TYR A N 1
ATOM 2832 C CA . TYR A 1 346 ? -18.879 5.240 9.828 1.00 93.06 346 TYR A CA 1
ATOM 2833 C C . TYR A 1 346 ? -20.315 4.832 10.165 1.00 93.06 346 TYR A C 1
ATOM 2835 O O . TYR A 1 346 ? -20.870 5.173 11.212 1.00 93.06 346 TYR A O 1
ATOM 2843 N N . ASN A 1 347 ? -20.904 4.026 9.285 1.00 91.38 347 ASN A N 1
ATOM 2844 C CA . ASN A 1 347 ? -22.203 3.392 9.498 1.00 91.38 347 ASN A CA 1
ATOM 2845 C C . ASN A 1 347 ? -22.037 1.875 9.681 1.00 91.38 347 ASN A C 1
ATOM 2847 O O . ASN A 1 347 ? -22.678 1.089 8.993 1.00 91.38 347 ASN A O 1
ATOM 2851 N N . SER A 1 348 ? -21.131 1.487 10.577 1.00 93.00 348 SER A N 1
ATOM 2852 C CA . SER A 1 348 ? -20.642 0.119 10.772 1.00 93.00 348 SER A CA 1
ATOM 2853 C C . SER A 1 348 ? -20.348 -0.128 12.255 1.00 93.00 348 SER A C 1
ATOM 2855 O O . SER A 1 348 ? -20.045 0.820 12.993 1.00 93.00 348 SER A O 1
ATOM 2857 N N . SER A 1 349 ? -20.438 -1.385 12.693 1.00 94.62 349 SER A N 1
ATOM 2858 C CA . SER A 1 349 ? -19.993 -1.805 14.032 1.00 94.62 349 SER A CA 1
ATOM 2859 C C . SER A 1 349 ? -18.491 -2.096 14.075 1.00 94.62 349 SER A C 1
ATOM 2861 O O . SER A 1 349 ? -17.922 -2.216 15.158 1.00 94.62 349 SER A O 1
ATOM 2863 N N . ASN A 1 350 ? -17.842 -2.164 12.914 1.00 96.00 350 ASN A N 1
ATOM 2864 C CA . ASN A 1 350 ? -16.398 -2.271 12.761 1.00 96.00 350 ASN A CA 1
ATOM 2865 C C . ASN A 1 350 ? -15.830 -0.966 12.182 1.00 96.00 350 ASN A C 1
ATOM 2867 O O . ASN A 1 350 ? -16.234 -0.531 11.096 1.00 96.00 350 ASN A O 1
ATOM 2871 N N . ILE A 1 351 ? -14.875 -0.347 12.879 1.00 95.75 351 ILE A N 1
ATOM 2872 C CA . ILE A 1 351 ? -14.170 0.857 12.409 1.00 95.75 351 ILE A CA 1
ATOM 2873 C C . ILE A 1 351 ? -12.663 0.618 12.373 1.00 95.75 351 ILE A C 1
ATOM 2875 O O . ILE A 1 351 ? -12.120 -0.084 13.224 1.00 95.75 351 ILE A O 1
ATOM 2879 N N . ALA A 1 352 ? -11.981 1.225 11.405 1.00 95.06 352 ALA A N 1
ATOM 2880 C CA . ALA A 1 352 ? -10.529 1.162 11.295 1.00 95.06 352 ALA A CA 1
ATOM 2881 C C . ALA A 1 352 ? -9.875 2.421 11.869 1.00 95.06 352 ALA A C 1
ATOM 2883 O O . ALA A 1 352 ? -10.276 3.545 11.549 1.00 95.06 352 ALA A O 1
ATOM 2884 N N . VAL A 1 353 ? -8.825 2.214 12.663 1.00 95.56 353 VAL A N 1
ATOM 2885 C CA . VAL A 1 353 ? -7.847 3.235 13.041 1.00 95.56 353 VAL A CA 1
ATOM 2886 C C . VAL A 1 353 ? -6.526 2.825 12.414 1.00 95.56 353 VAL A C 1
ATOM 2888 O O . VAL A 1 353 ? -5.900 1.847 12.824 1.00 95.56 353 VAL A O 1
ATOM 2891 N N . ILE A 1 354 ? -6.125 3.566 11.388 1.00 94.81 354 ILE A N 1
ATOM 2892 C CA . ILE A 1 354 ? -4.825 3.391 10.752 1.00 94.81 354 ILE A CA 1
ATOM 2893 C C . ILE A 1 354 ? -3.772 3.992 11.671 1.00 94.81 354 ILE A C 1
ATOM 2895 O O . ILE A 1 354 ? -3.929 5.122 12.118 1.00 94.81 354 ILE A O 1
ATOM 2899 N N . TYR A 1 355 ? -2.729 3.234 11.983 1.00 94.94 355 TYR A N 1
ATOM 2900 C CA . TYR A 1 355 ? -1.682 3.653 12.903 1.00 94.94 355 TYR A CA 1
ATOM 2901 C C . TYR A 1 355 ? -0.336 3.553 12.190 1.00 94.94 355 TYR A C 1
ATOM 2903 O O . TYR A 1 355 ? 0.190 2.462 11.989 1.00 94.94 355 TYR A O 1
ATOM 2911 N N . GLY A 1 356 ? 0.164 4.693 11.729 1.00 93.81 356 GLY A N 1
ATOM 2912 C CA . GLY A 1 356 ? 1.349 4.782 10.891 1.00 93.81 356 GLY A CA 1
ATOM 2913 C C . GLY A 1 356 ? 1.416 6.076 10.085 1.00 93.81 356 GLY A C 1
ATOM 2914 O O . GLY A 1 356 ? 0.613 6.999 10.252 1.00 93.81 356 GLY A O 1
ATOM 2915 N N . GLY A 1 357 ? 2.365 6.108 9.160 1.00 93.31 357 GLY A N 1
ATOM 2916 C CA . GLY A 1 357 ? 2.635 7.231 8.275 1.00 93.31 357 GLY A CA 1
ATOM 2917 C C . GLY A 1 357 ? 3.855 6.947 7.409 1.00 93.31 357 GLY A C 1
ATOM 2918 O O . GLY A 1 357 ? 4.333 5.810 7.369 1.00 93.31 357 GLY A O 1
ATOM 2919 N N . ASP A 1 358 ? 4.357 7.983 6.745 1.00 94.50 358 ASP A N 1
ATOM 2920 C CA . ASP A 1 358 ? 5.556 7.903 5.911 1.00 94.50 358 ASP A CA 1
ATOM 2921 C C . ASP A 1 358 ? 6.755 7.475 6.761 1.00 94.50 358 ASP A C 1
ATOM 2923 O O . ASP A 1 358 ? 7.152 8.179 7.694 1.00 94.50 358 ASP A O 1
ATOM 2927 N N . PHE A 1 359 ? 7.327 6.317 6.433 1.00 94.50 359 PHE A N 1
ATOM 2928 C CA . PHE A 1 359 ? 8.545 5.785 7.044 1.00 94.50 359 PHE A CA 1
ATOM 2929 C C . PHE A 1 359 ? 8.545 5.717 8.587 1.00 94.50 359 PHE A C 1
ATOM 2931 O O . PHE A 1 359 ? 9.597 5.780 9.228 1.00 94.50 359 PHE A O 1
ATOM 2938 N N . GLU A 1 360 ? 7.373 5.562 9.206 1.00 92.69 360 GLU A N 1
ATOM 2939 C CA . GLU A 1 360 ? 7.256 5.326 10.648 1.00 92.69 360 GLU A CA 1
ATOM 2940 C C . GLU A 1 360 ? 7.715 3.897 11.023 1.00 92.69 360 GLU A C 1
ATOM 2942 O O . GLU A 1 360 ? 7.990 3.068 10.152 1.00 92.69 360 GLU A O 1
ATOM 2947 N N . TYR A 1 361 ? 7.769 3.598 12.329 1.00 94.69 361 TYR A N 1
ATOM 2948 C CA . TYR A 1 361 ? 8.223 2.320 12.911 1.00 94.69 361 TYR A CA 1
ATOM 2949 C C . TYR A 1 361 ? 9.733 2.033 12.834 1.00 94.69 361 TYR A C 1
ATOM 2951 O O . TYR A 1 361 ? 10.150 0.888 13.018 1.00 94.69 361 TYR A O 1
ATOM 2959 N N . GLU A 1 362 ? 10.583 3.051 12.650 1.00 92.00 362 GLU A N 1
ATOM 2960 C CA . GLU A 1 362 ? 12.030 2.862 12.838 1.00 92.00 362 GLU A CA 1
ATOM 2961 C C . GLU A 1 362 ? 12.340 2.458 14.290 1.00 92.00 362 GLU A C 1
ATOM 2963 O O . GLU A 1 362 ? 13.104 1.524 14.505 1.00 92.00 362 GLU A O 1
ATOM 2968 N N . ASP A 1 363 ? 11.647 3.042 15.274 1.00 91.44 363 ASP A N 1
ATOM 2969 C CA . ASP A 1 363 ? 11.536 2.508 16.641 1.00 91.44 363 ASP A CA 1
ATOM 2970 C C . ASP A 1 363 ? 10.196 1.778 16.831 1.00 91.44 363 ASP A C 1
ATOM 2972 O O . ASP A 1 363 ? 9.254 2.270 17.459 1.00 91.44 363 ASP A O 1
ATOM 2976 N N . ALA A 1 364 ? 10.077 0.590 16.234 1.00 94.50 364 ALA A N 1
ATOM 2977 C CA . ALA A 1 364 ? 8.858 -0.209 16.326 1.00 94.50 364 ALA A CA 1
ATOM 2978 C C . ALA A 1 364 ? 8.487 -0.567 17.778 1.00 94.50 364 ALA A C 1
ATOM 2980 O O . ALA A 1 364 ? 7.300 -0.647 18.101 1.00 94.50 364 ALA A O 1
ATOM 2981 N N . THR A 1 365 ? 9.475 -0.757 18.658 1.00 91.56 365 THR A N 1
ATOM 2982 C CA . THR A 1 365 ? 9.246 -1.096 20.068 1.00 91.56 365 THR A CA 1
ATOM 2983 C C . THR A 1 365 ? 8.453 0.003 20.765 1.00 91.56 365 THR A C 1
ATOM 2985 O O . THR A 1 365 ? 7.427 -0.298 21.384 1.00 91.56 365 THR A O 1
ATOM 2988 N N . GLN A 1 366 ? 8.849 1.270 20.607 1.00 88.50 366 GLN A N 1
ATOM 2989 C CA . GLN A 1 366 ? 8.125 2.387 21.216 1.00 88.50 366 GLN A CA 1
ATOM 2990 C C . GLN A 1 366 ? 6.695 2.519 20.668 1.00 88.50 366 GLN A C 1
ATOM 2992 O O . GLN A 1 366 ? 5.756 2.721 21.445 1.00 88.50 366 GLN A O 1
ATOM 2997 N N . TYR A 1 367 ? 6.506 2.343 19.353 1.00 91.56 367 TYR A N 1
ATOM 2998 C CA . TYR A 1 367 ? 5.178 2.360 18.726 1.00 91.56 367 TYR A CA 1
ATOM 2999 C C . TYR A 1 367 ? 4.265 1.289 19.321 1.00 91.56 367 TYR A C 1
ATOM 3001 O O . TYR A 1 367 ? 3.166 1.596 19.786 1.00 91.56 367 TYR A O 1
ATOM 3009 N N . PHE A 1 368 ? 4.718 0.037 19.350 1.00 94.62 368 PHE A N 1
ATOM 3010 C CA . PHE A 1 368 ? 3.895 -1.054 19.855 1.00 94.62 368 PHE A CA 1
ATOM 3011 C C . PHE A 1 368 ? 3.641 -0.957 21.361 1.00 94.62 368 PHE A C 1
ATOM 3013 O O . PHE A 1 368 ? 2.527 -1.233 21.787 1.00 94.62 368 PHE A O 1
ATOM 3020 N N . GLN A 1 369 ? 4.603 -0.504 22.170 1.00 90.88 369 GLN A N 1
ATOM 3021 C CA . GLN A 1 369 ? 4.361 -0.254 23.598 1.00 90.88 369 GLN A CA 1
ATOM 3022 C C . GLN A 1 369 ? 3.292 0.823 23.829 1.00 90.88 369 GLN A C 1
ATOM 3024 O O . GLN A 1 369 ? 2.502 0.722 24.768 1.00 90.88 369 GLN A O 1
ATOM 3029 N N . ASN A 1 370 ? 3.260 1.857 22.986 1.00 88.00 370 ASN A N 1
ATOM 3030 C CA . ASN A 1 370 ? 2.250 2.909 23.063 1.00 88.00 370 ASN A CA 1
ATOM 3031 C C . ASN A 1 370 ? 0.865 2.379 22.670 1.00 88.00 370 ASN A C 1
ATOM 3033 O O . ASN A 1 370 ? -0.119 2.650 23.360 1.00 88.00 370 ASN A O 1
ATOM 3037 N N . ILE A 1 371 ? 0.793 1.587 21.599 1.00 92.69 371 ILE A N 1
ATOM 3038 C CA . ILE A 1 371 ? -0.458 0.982 21.136 1.00 92.69 371 ILE A CA 1
ATOM 3039 C C . ILE A 1 371 ? -0.975 -0.054 22.144 1.00 92.69 371 ILE A C 1
ATOM 3041 O O . ILE A 1 371 ? -2.165 -0.039 22.447 1.00 92.69 371 ILE A O 1
ATOM 3045 N N . ASP A 1 372 ? -0.103 -0.900 22.701 1.00 93.31 372 ASP A N 1
ATOM 3046 C CA . ASP A 1 372 ? -0.444 -1.871 23.750 1.00 93.31 372 ASP A CA 1
ATOM 3047 C C . ASP A 1 372 ? -1.114 -1.150 24.934 1.00 93.31 372 ASP A C 1
ATOM 3049 O O . ASP A 1 372 ? -2.242 -1.469 25.315 1.00 93.31 372 ASP A O 1
ATOM 3053 N N . ALA A 1 373 ? -0.477 -0.089 25.439 1.00 88.06 373 ALA A N 1
ATOM 3054 C CA . ALA A 1 373 ? -0.992 0.676 26.570 1.00 88.06 373 ALA A CA 1
ATOM 3055 C C . ALA A 1 373 ? -2.312 1.412 26.248 1.00 88.06 373 ALA A C 1
ATOM 3057 O O . ALA A 1 373 ? -3.208 1.500 27.095 1.00 88.06 373 ALA A O 1
ATOM 3058 N N . MET A 1 374 ? -2.466 1.910 25.014 1.00 89.69 374 MET A N 1
ATOM 3059 C CA . MET A 1 374 ? -3.710 2.514 24.524 1.00 89.69 374 MET A CA 1
ATOM 3060 C C . MET A 1 374 ? -4.853 1.494 24.478 1.00 89.69 374 MET A C 1
ATOM 3062 O O . MET A 1 374 ? -5.951 1.788 24.954 1.00 89.69 374 MET A O 1
ATOM 3066 N N . ILE A 1 375 ? -4.601 0.308 23.916 1.00 93.06 375 ILE A N 1
ATOM 3067 C CA . ILE A 1 375 ? -5.576 -0.786 23.834 1.00 93.06 375 ILE A CA 1
ATOM 3068 C C . ILE A 1 375 ? -6.043 -1.168 25.239 1.00 93.06 375 ILE A C 1
ATOM 3070 O O . ILE A 1 375 ? -7.251 -1.215 25.489 1.00 93.06 375 ILE A O 1
ATOM 3074 N N . ASP A 1 376 ? -5.105 -1.384 26.161 1.00 90.50 376 ASP A N 1
ATOM 3075 C CA . ASP A 1 376 ? -5.414 -1.780 27.535 1.00 90.50 376 ASP A CA 1
ATOM 3076 C C . ASP A 1 376 ? -6.224 -0.704 28.256 1.00 90.50 376 ASP A C 1
ATOM 3078 O O . ASP A 1 376 ? -7.261 -0.990 28.858 1.00 90.50 376 ASP A O 1
ATOM 3082 N N . THR A 1 377 ? -5.812 0.557 28.131 1.00 86.69 377 THR A N 1
ATOM 3083 C CA . THR A 1 377 ? -6.500 1.685 28.761 1.00 86.69 377 THR A CA 1
ATOM 3084 C C . THR A 1 377 ? -7.933 1.823 28.257 1.00 86.69 377 THR A C 1
ATOM 3086 O O . THR A 1 377 ? -8.863 1.895 29.067 1.00 86.69 377 THR A O 1
ATOM 3089 N N . ILE A 1 378 ? -8.141 1.807 26.935 1.00 88.75 378 ILE A N 1
ATOM 3090 C CA . ILE A 1 378 ? -9.476 1.966 26.347 1.00 88.75 378 ILE A CA 1
ATOM 3091 C C . ILE A 1 378 ? -10.375 0.780 26.690 1.00 88.75 378 ILE A C 1
ATOM 3093 O O . ILE A 1 378 ? -11.556 0.988 26.969 1.00 88.75 378 ILE A O 1
ATOM 3097 N N . ASN A 1 379 ? -9.849 -0.445 26.684 1.00 92.75 379 ASN A N 1
ATOM 3098 C CA . ASN A 1 379 ? -10.637 -1.630 27.007 1.00 92.75 379 ASN A CA 1
ATOM 3099 C C . ASN A 1 379 ? -10.993 -1.698 28.502 1.00 92.75 379 ASN A C 1
ATOM 3101 O O . ASN A 1 379 ? -12.113 -2.083 28.838 1.00 92.75 379 ASN A O 1
ATOM 3105 N N . ASN A 1 380 ? -10.096 -1.275 29.399 1.00 88.81 380 ASN A N 1
ATOM 3106 C CA . ASN A 1 380 ? -10.337 -1.295 30.845 1.00 88.81 380 ASN A CA 1
ATOM 3107 C C . ASN A 1 380 ? -11.376 -0.252 31.285 1.00 88.81 380 ASN A C 1
ATOM 3109 O O . ASN A 1 380 ? -12.246 -0.558 32.106 1.00 88.81 380 ASN A O 1
ATOM 3113 N N . ILE A 1 381 ? -11.355 0.957 30.707 1.00 85.81 381 ILE A N 1
ATOM 3114 C CA . ILE A 1 381 ? -12.327 2.014 31.046 1.00 85.81 381 ILE A CA 1
ATOM 3115 C C . ILE A 1 381 ? -13.768 1.672 30.609 1.00 85.81 381 ILE A C 1
ATOM 3117 O O . ILE A 1 381 ? -14.726 2.223 31.151 1.00 85.81 381 ILE A O 1
ATOM 3121 N N . GLN A 1 382 ? -13.967 0.706 29.699 1.00 85.62 382 GLN A N 1
ATOM 3122 C CA . GLN A 1 382 ? -15.313 0.238 29.310 1.00 85.62 382 GLN A CA 1
ATOM 3123 C C . GLN A 1 382 ? -16.102 -0.399 30.464 1.00 85.62 382 GLN A C 1
ATOM 3125 O O . GLN A 1 382 ? -17.332 -0.508 30.393 1.00 85.62 382 GLN A O 1
ATOM 3130 N N . ASN A 1 383 ? -15.405 -0.860 31.506 1.00 80.75 383 ASN A N 1
ATOM 3131 C CA . ASN A 1 383 ? -16.026 -1.475 32.678 1.00 80.75 383 ASN A CA 1
ATOM 3132 C C . ASN A 1 383 ? -16.588 -0.434 33.652 1.00 80.75 383 ASN A C 1
ATOM 3134 O O . ASN A 1 383 ? -17.490 -0.748 34.423 1.00 80.75 383 ASN A O 1
ATOM 3138 N N . THR A 1 384 ? -16.070 0.794 33.613 1.00 80.31 384 THR A N 1
ATOM 3139 C CA . THR A 1 384 ? -16.438 1.875 34.537 1.00 80.31 384 THR A CA 1
ATOM 3140 C C . THR A 1 384 ? -17.238 2.988 33.868 1.00 80.31 384 THR A C 1
ATOM 3142 O O . THR A 1 384 ? -17.889 3.767 34.564 1.00 80.31 384 THR A O 1
ATOM 3145 N N . THR A 1 385 ? -17.227 3.074 32.534 1.00 77.62 385 THR A N 1
ATOM 3146 C CA . THR A 1 385 ? -18.047 4.047 31.805 1.00 77.62 385 THR A CA 1
ATOM 3147 C C . THR A 1 385 ? -19.542 3.733 31.905 1.00 77.62 385 THR A C 1
ATOM 3149 O O . THR A 1 385 ? -19.969 2.580 31.833 1.00 77.62 385 THR A O 1
ATOM 3152 N N . THR A 1 386 ? -20.350 4.788 32.027 1.00 81.31 386 THR A N 1
ATOM 3153 C CA . THR A 1 386 ? -21.819 4.740 31.958 1.00 81.31 386 THR A CA 1
ATOM 3154 C C . THR A 1 386 ? -22.347 4.938 30.535 1.00 81.31 386 THR A C 1
ATOM 3156 O O . THR A 1 386 ? -23.561 4.936 30.317 1.00 81.31 386 THR A O 1
ATOM 3159 N N . ASP A 1 387 ? -21.453 5.104 29.554 1.00 81.94 387 ASP A N 1
ATOM 3160 C CA . ASP A 1 387 ? -21.825 5.240 28.151 1.00 81.94 387 ASP A CA 1
ATOM 3161 C C . ASP A 1 387 ? -22.557 3.991 27.648 1.00 81.94 387 ASP A C 1
ATOM 3163 O O . ASP A 1 387 ? -22.095 2.860 27.800 1.00 81.94 387 ASP A O 1
ATOM 3167 N N . LYS A 1 388 ? -23.685 4.205 26.962 1.00 80.56 388 LYS A N 1
ATOM 3168 C CA . LYS A 1 388 ? -24.450 3.118 26.331 1.00 80.56 388 LYS A CA 1
ATOM 3169 C C . LYS A 1 388 ? -23.670 2.420 25.216 1.00 80.56 388 LYS A C 1
ATOM 3171 O O . LYS A 1 388 ? -23.909 1.250 24.945 1.00 80.56 388 LYS A O 1
ATOM 3176 N N . LYS A 1 389 ? -22.775 3.148 24.544 1.00 84.56 389 LYS A N 1
ATOM 3177 C CA . LYS A 1 389 ? -21.998 2.655 23.407 1.00 84.56 389 LYS A CA 1
ATOM 3178 C C . LYS A 1 389 ? -20.578 2.345 23.858 1.00 84.56 389 LYS A C 1
ATOM 3180 O O . LYS A 1 389 ? -19.821 3.261 24.174 1.00 84.56 389 LYS A O 1
ATOM 3185 N N . LYS A 1 390 ? -20.250 1.055 23.886 1.00 93.12 390 LYS A N 1
ATOM 3186 C CA . LYS A 1 390 ? -18.938 0.549 24.291 1.00 93.12 390 LYS A CA 1
ATOM 3187 C C . LYS A 1 390 ? -18.053 0.273 23.083 1.00 93.12 390 LYS A C 1
ATOM 3189 O O . LYS A 1 390 ? -18.546 0.001 21.986 1.00 93.12 390 LYS A O 1
ATOM 3194 N N . PHE A 1 391 ? -16.749 0.323 23.309 1.00 95.44 391 PHE A N 1
ATOM 3195 C CA . PHE A 1 391 ? -15.720 0.049 22.313 1.00 95.44 391 PHE A CA 1
ATOM 3196 C C . PHE A 1 391 ? -14.905 -1.174 22.718 1.00 95.44 391 PHE A C 1
ATOM 3198 O O . PHE A 1 391 ? -14.638 -1.384 23.898 1.00 95.44 391 PHE A O 1
ATOM 3205 N N . TYR A 1 392 ? -14.480 -1.962 21.741 1.00 96.75 392 TYR A N 1
ATOM 3206 C CA . TYR A 1 392 ? -13.479 -3.001 21.919 1.00 96.75 392 TYR A CA 1
ATOM 3207 C C . TYR A 1 392 ? -12.344 -2.756 20.939 1.00 96.75 392 TYR A C 1
ATOM 3209 O O . TYR A 1 392 ? -12.536 -2.842 19.729 1.00 96.75 392 TYR A O 1
ATOM 3217 N N . VAL A 1 393 ? -11.172 -2.418 21.463 1.00 97.06 393 VAL A N 1
ATOM 3218 C CA . VAL A 1 393 ? -9.996 -2.092 20.658 1.00 97.06 393 VAL A CA 1
ATOM 3219 C C . VAL A 1 393 ? -9.080 -3.300 20.596 1.00 97.06 393 VAL A C 1
ATOM 3221 O O . VAL A 1 393 ? -8.792 -3.919 21.623 1.00 97.06 393 VAL A O 1
ATOM 3224 N N . HIS A 1 394 ? -8.614 -3.640 19.399 1.00 98.00 394 HIS A N 1
ATOM 3225 C CA . HIS A 1 394 ? -7.671 -4.733 19.202 1.00 98.00 394 HIS A CA 1
ATOM 3226 C C . HIS A 1 394 ? -6.781 -4.490 17.981 1.00 98.00 394 HIS A C 1
ATOM 3228 O O . HIS A 1 394 ? -7.155 -3.793 17.035 1.00 98.00 394 HIS A O 1
ATOM 3234 N N . TYR A 1 395 ? -5.602 -5.113 17.973 1.00 98.38 395 TYR A N 1
ATOM 3235 C CA . TYR A 1 395 ? -4.791 -5.202 16.763 1.00 98.38 395 TYR A CA 1
ATOM 3236 C C . TYR A 1 395 ? -5.561 -5.912 15.658 1.00 98.38 395 TYR A C 1
ATOM 3238 O O . TYR A 1 395 ? -6.249 -6.906 15.896 1.00 98.38 395 TYR A O 1
ATOM 3246 N N . SER A 1 396 ? -5.417 -5.422 14.437 1.00 97.94 396 SER A N 1
ATOM 3247 C CA . SER A 1 396 ? -6.036 -5.979 13.245 1.00 97.94 396 SER A CA 1
ATOM 3248 C C . SER A 1 396 ? -5.143 -5.733 12.030 1.00 97.94 396 SER A C 1
ATOM 3250 O O . SER A 1 396 ? -4.057 -5.167 12.119 1.00 97.94 396 SER A O 1
ATOM 3252 N N . THR A 1 397 ? -5.618 -6.185 10.881 1.00 97.50 397 THR A N 1
ATOM 3253 C CA . THR A 1 397 ? -5.035 -5.962 9.563 1.00 97.50 397 THR A CA 1
ATOM 3254 C C . THR A 1 397 ? -6.150 -5.503 8.607 1.00 97.50 397 THR A C 1
ATOM 3256 O O . THR A 1 397 ? -7.330 -5.649 8.965 1.00 97.50 397 THR A O 1
ATOM 3259 N N . PRO A 1 398 ? -5.845 -4.946 7.419 1.00 96.31 398 PRO A N 1
ATOM 3260 C CA . PRO A 1 398 ? -6.862 -4.603 6.428 1.00 96.31 398 PRO A CA 1
ATOM 3261 C C . PRO A 1 398 ? -7.672 -5.818 5.997 1.00 96.31 398 PRO A C 1
ATOM 3263 O O . PRO A 1 398 ? -8.893 -5.719 5.895 1.00 96.31 398 PRO A O 1
ATOM 3266 N N . THR A 1 399 ? -7.025 -6.974 5.824 1.00 95.12 399 THR A N 1
ATOM 3267 C CA . THR A 1 399 ? -7.709 -8.226 5.490 1.00 95.12 399 THR A CA 1
ATOM 3268 C C . THR A 1 399 ? -8.749 -8.597 6.548 1.00 95.12 399 THR A C 1
ATOM 3270 O O . THR A 1 399 ? -9.896 -8.895 6.215 1.00 95.12 399 THR A O 1
ATOM 3273 N N . CYS A 1 400 ? -8.396 -8.498 7.831 1.00 96.00 400 CYS A N 1
ATOM 3274 C CA . CYS A 1 400 ? -9.332 -8.788 8.916 1.00 96.00 400 CYS A CA 1
ATOM 3275 C C . CYS A 1 400 ? -10.417 -7.731 9.100 1.00 96.00 400 CYS A C 1
ATOM 3277 O O . CYS A 1 400 ? -11.535 -8.075 9.471 1.00 96.00 400 CYS A O 1
ATOM 3279 N N . PHE A 1 401 ? -10.116 -6.463 8.828 1.00 96.38 401 PHE A N 1
ATOM 3280 C CA . PHE A 1 401 ? -11.121 -5.405 8.838 1.00 96.38 401 PHE A CA 1
ATOM 3281 C C . PHE A 1 401 ? -12.157 -5.615 7.730 1.00 96.38 401 PHE A C 1
ATOM 3283 O O . PHE A 1 401 ? -13.355 -5.585 7.998 1.00 96.38 401 PHE A O 1
ATOM 3290 N N . LEU A 1 402 ? -11.712 -5.913 6.507 1.00 93.81 402 LEU A N 1
ATOM 3291 C CA . LEU A 1 402 ? -12.615 -6.207 5.398 1.00 93.81 402 LEU A CA 1
ATOM 3292 C C . LEU A 1 402 ? -13.459 -7.460 5.666 1.00 93.81 402 LEU A C 1
ATOM 3294 O O . LEU A 1 402 ? -14.660 -7.465 5.403 1.00 93.81 402 LEU A O 1
ATOM 3298 N N . HIS A 1 403 ? -12.851 -8.498 6.245 1.00 93.12 403 HIS A N 1
ATOM 3299 C CA . HIS A 1 403 ? -13.578 -9.687 6.679 1.00 93.12 403 HIS A CA 1
ATOM 3300 C C . HIS A 1 403 ? -14.625 -9.364 7.750 1.00 93.12 403 HIS A C 1
ATOM 3302 O O . HIS A 1 403 ? -15.746 -9.844 7.674 1.00 93.12 403 HIS A O 1
ATOM 3308 N N . ALA A 1 404 ? -14.302 -8.517 8.727 1.00 94.62 404 ALA A N 1
ATOM 3309 C CA . ALA A 1 404 ? -15.253 -8.116 9.758 1.00 94.62 404 ALA A CA 1
ATOM 3310 C C . ALA A 1 404 ? -16.458 -7.363 9.173 1.00 94.62 404 ALA A C 1
ATOM 3312 O O . ALA A 1 404 ? -17.599 -7.673 9.513 1.00 94.62 404 ALA A O 1
ATOM 3313 N N . LEU A 1 405 ? -16.214 -6.439 8.237 1.00 92.88 405 LEU A N 1
ATOM 3314 C CA . LEU A 1 405 ? -17.273 -5.717 7.524 1.00 92.88 405 LEU A CA 1
ATOM 3315 C C . LEU A 1 405 ? -18.165 -6.645 6.706 1.00 92.88 405 LEU A C 1
ATOM 3317 O O . LEU A 1 405 ? -19.357 -6.388 6.573 1.00 92.88 405 LEU A O 1
ATOM 3321 N N . SER A 1 406 ? -17.608 -7.731 6.178 1.00 87.94 406 SER A N 1
ATOM 3322 C CA . SER A 1 406 ? -18.377 -8.688 5.395 1.00 87.94 406 SER A CA 1
ATOM 3323 C C . SER A 1 406 ? -19.305 -9.577 6.199 1.00 87.94 406 SER A C 1
ATOM 3325 O O . SER A 1 406 ? -20.275 -10.100 5.659 1.00 87.94 406 SER A O 1
ATOM 3327 N N . GLN A 1 407 ? -19.009 -9.750 7.486 1.00 89.44 407 GLN A N 1
ATOM 3328 C CA . GLN A 1 407 ? -19.893 -10.450 8.409 1.00 89.44 407 GLN A CA 1
ATOM 3329 C C . GLN A 1 407 ? -21.027 -9.545 8.911 1.00 89.44 407 GLN A C 1
ATOM 3331 O O . GLN A 1 407 ? -21.970 -10.034 9.540 1.00 89.44 407 GLN A O 1
ATOM 3336 N N . GLU A 1 408 ? -20.975 -8.235 8.642 1.00 88.69 408 GLU A N 1
ATOM 3337 C CA . GLU A 1 408 ? -22.096 -7.351 8.941 1.00 88.69 408 GLU A CA 1
ATOM 3338 C C . GLU A 1 408 ? -23.241 -7.601 7.959 1.00 88.69 408 GLU A C 1
ATOM 3340 O O . GLU A 1 408 ? -23.109 -7.397 6.756 1.00 88.69 408 GLU A O 1
ATOM 3345 N N . LYS A 1 409 ? -24.409 -7.984 8.484 1.00 83.56 409 LYS A N 1
ATOM 3346 C CA . LYS A 1 409 ? -25.656 -8.104 7.711 1.00 83.56 409 LYS A CA 1
ATOM 3347 C C . LYS A 1 409 ? -26.217 -6.716 7.395 1.00 83.56 409 LYS A C 1
ATOM 3349 O O . LYS A 1 409 ? -27.206 -6.283 7.993 1.00 83.56 409 LYS A O 1
ATOM 3354 N N . ARG A 1 410 ? -25.532 -5.981 6.519 1.00 87.88 410 ARG A N 1
ATOM 3355 C CA . ARG A 1 410 ? -25.802 -4.573 6.218 1.00 87.88 410 ARG A CA 1
ATOM 3356 C C . ARG A 1 410 ? -25.657 -4.289 4.728 1.00 87.88 410 ARG A C 1
ATOM 3358 O O . ARG A 1 410 ? -24.704 -4.705 4.084 1.00 87.88 410 ARG A O 1
ATOM 3365 N N . SER A 1 411 ? -26.572 -3.474 4.208 1.00 88.75 411 SER A N 1
ATOM 3366 C CA . SER A 1 411 ? -26.460 -2.903 2.868 1.00 88.75 411 SER A CA 1
ATOM 3367 C C . SER A 1 411 ? -25.494 -1.718 2.844 1.00 88.75 411 SER A C 1
ATOM 3369 O O . SER A 1 411 ? -25.595 -0.812 3.676 1.00 88.75 411 SER A O 1
ATOM 3371 N N . TRP A 1 412 ? -24.637 -1.674 1.832 1.00 92.25 412 TRP A N 1
ATOM 3372 C CA . TRP A 1 412 ? -23.687 -0.589 1.606 1.00 92.25 412 TRP A CA 1
ATOM 3373 C C . TRP A 1 412 ? -24.159 0.330 0.468 1.00 92.25 412 TRP A C 1
ATOM 3375 O O . TRP A 1 412 ? -24.777 -0.153 -0.485 1.00 92.25 412 TRP A O 1
ATOM 3385 N N . PRO A 1 413 ? -23.874 1.645 0.527 1.00 94.44 413 PRO A N 1
ATOM 3386 C CA . PRO A 1 413 ? -24.146 2.549 -0.585 1.00 94.44 413 PRO A CA 1
ATOM 3387 C C . PRO A 1 413 ? -23.340 2.139 -1.822 1.00 94.44 413 PRO A C 1
ATOM 3389 O O . PRO A 1 413 ? -22.245 1.588 -1.709 1.00 94.44 413 PRO A O 1
ATOM 3392 N N . VAL A 1 414 ? -23.870 2.436 -3.007 1.00 93.25 414 VAL A N 1
ATOM 3393 C CA . VAL A 1 414 ? -23.210 2.147 -4.286 1.00 93.25 414 VAL A CA 1
ATOM 3394 C C . VAL A 1 414 ? -22.616 3.429 -4.863 1.00 93.25 414 VAL A C 1
ATOM 3396 O O . VAL A 1 414 ? -23.264 4.475 -4.853 1.00 93.25 414 VAL A O 1
ATOM 3399 N N . ARG A 1 415 ? -21.393 3.354 -5.394 1.00 92.81 415 ARG A N 1
ATOM 3400 C CA . ARG A 1 415 ? -20.744 4.444 -6.143 1.00 92.81 415 ARG A CA 1
ATOM 3401 C C . ARG A 1 415 ? -20.378 3.963 -7.544 1.00 92.81 415 ARG A C 1
ATOM 3403 O O . ARG A 1 415 ? -19.879 2.856 -7.702 1.00 92.81 415 ARG A O 1
ATOM 3410 N N . GLU A 1 416 ? -20.596 4.801 -8.553 1.00 92.19 416 GLU A N 1
ATOM 3411 C CA . GLU A 1 416 ? -20.219 4.561 -9.957 1.00 92.19 416 GLU A CA 1
ATOM 3412 C C . GLU A 1 416 ? -19.282 5.666 -10.447 1.00 92.19 416 GLU A C 1
ATOM 3414 O O . GLU A 1 416 ? -19.405 6.790 -9.977 1.00 92.19 416 GLU A O 1
ATOM 3419 N N . GLY A 1 417 ? -18.402 5.388 -11.413 1.00 93.06 417 GLY A N 1
ATOM 3420 C CA . GLY A 1 417 ? -17.447 6.367 -11.965 1.00 93.06 417 GLY A CA 1
ATOM 3421 C C . GLY A 1 417 ? -16.137 6.454 -11.176 1.00 93.06 417 GLY A C 1
ATOM 3422 O O . GLY A 1 417 ? -15.939 5.688 -10.238 1.00 93.06 417 GLY A O 1
ATOM 3423 N N . ASP A 1 418 ? -15.249 7.370 -11.561 1.00 94.94 418 ASP A N 1
ATOM 3424 C CA . ASP A 1 418 ? -13.913 7.527 -10.962 1.00 94.94 418 ASP A CA 1
ATOM 3425 C C . ASP A 1 418 ? -13.929 8.384 -9.681 1.00 94.94 418 ASP A C 1
ATOM 3427 O O . ASP A 1 418 ? -14.913 9.077 -9.388 1.00 94.94 418 ASP A O 1
ATOM 3431 N N . PHE A 1 419 ? -12.803 8.376 -8.959 1.00 96.88 419 PHE A N 1
ATOM 3432 C CA . PHE A 1 419 ? -12.411 9.379 -7.955 1.00 96.88 419 PHE A CA 1
ATOM 3433 C C . PHE A 1 419 ? -11.344 10.342 -8.513 1.00 96.88 419 PHE A C 1
ATOM 3435 O O . PHE A 1 419 ? -10.490 10.845 -7.782 1.00 96.88 419 PHE A O 1
ATOM 3442 N N . LEU A 1 420 ? -11.371 10.573 -9.828 1.00 96.25 420 LEU A N 1
ATOM 3443 C CA . LEU A 1 420 ? -10.530 11.535 -10.535 1.00 96.25 420 LEU A CA 1
ATOM 3444 C C . LEU A 1 420 ? -11.383 12.732 -10.997 1.00 96.25 420 LEU A C 1
ATOM 3446 O O . LEU A 1 420 ? -12.521 12.556 -11.424 1.00 96.25 420 LEU A O 1
ATOM 3450 N N . SER A 1 421 ? -10.876 13.966 -10.972 1.00 96.19 421 SER A N 1
ATOM 3451 C CA . SER A 1 421 ? -9.557 14.390 -10.477 1.00 96.19 421 SER A CA 1
ATOM 3452 C C . SER A 1 421 ? -9.558 14.668 -8.971 1.00 96.19 421 SER A C 1
ATOM 3454 O O . SER A 1 421 ? -10.516 15.213 -8.437 1.00 96.19 421 SER A O 1
ATOM 3456 N N . TYR A 1 422 ? -8.449 14.357 -8.299 1.00 97.62 422 TYR A N 1
ATOM 3457 C CA . TYR A 1 422 ? -8.261 14.644 -6.879 1.00 97.62 422 TYR A CA 1
ATOM 3458 C C . TYR A 1 422 ? -8.016 16.137 -6.612 1.00 97.62 422 TYR A C 1
ATOM 3460 O O . TYR A 1 422 ? -7.190 16.774 -7.276 1.00 97.62 422 TYR A O 1
ATOM 3468 N N . ALA A 1 423 ? -8.676 16.677 -5.588 1.00 97.75 423 ALA A N 1
ATOM 3469 C CA . ALA A 1 423 ? -8.326 17.942 -4.955 1.00 97.75 423 ALA A CA 1
ATOM 3470 C C . ALA A 1 423 ? -8.398 17.797 -3.431 1.00 97.75 423 ALA A C 1
ATOM 3472 O O . ALA A 1 423 ? -9.402 17.346 -2.893 1.00 97.75 423 ALA A O 1
ATOM 3473 N N . HIS A 1 424 ? -7.348 18.220 -2.727 1.00 94.69 424 HIS A N 1
ATOM 3474 C CA . HIS A 1 424 ? -7.302 18.165 -1.256 1.00 94.69 424 HIS A CA 1
ATOM 3475 C C . HIS A 1 424 ? -7.959 19.378 -0.581 1.00 94.69 424 HIS A C 1
ATOM 3477 O O . HIS A 1 424 ? -8.198 19.358 0.621 1.00 94.69 424 HIS A O 1
ATOM 3483 N N . ARG A 1 425 ? -8.193 20.458 -1.337 1.00 96.00 425 ARG A N 1
ATOM 3484 C CA . ARG A 1 425 ? -8.864 21.688 -0.895 1.00 96.00 425 ARG A CA 1
ATOM 3485 C C . ARG A 1 425 ? -9.299 22.521 -2.097 1.00 96.00 425 ARG A C 1
ATOM 3487 O O . ARG A 1 425 ? -8.883 22.261 -3.231 1.00 96.00 425 ARG A O 1
ATOM 3494 N N . ALA A 1 426 ? -10.059 23.579 -1.823 1.00 96.12 426 ALA A N 1
ATOM 3495 C CA . ALA A 1 426 ? -10.494 24.547 -2.823 1.00 96.12 426 ALA A CA 1
ATOM 3496 C C . ALA A 1 426 ? -9.323 25.043 -3.696 1.00 96.12 426 ALA A C 1
ATOM 3498 O O . ALA A 1 426 ? -8.261 25.413 -3.192 1.00 96.12 426 ALA A O 1
ATOM 3499 N N . HIS A 1 427 ? -9.539 25.052 -5.015 1.00 95.50 427 HIS A N 1
ATOM 3500 C CA . HIS A 1 427 ? -8.583 25.498 -6.041 1.00 95.50 427 HIS A CA 1
ATOM 3501 C C . HIS A 1 427 ? -7.254 24.723 -6.111 1.00 95.50 427 HIS A C 1
ATOM 3503 O O . HIS A 1 427 ? -6.314 25.189 -6.755 1.00 95.50 427 HIS A O 1
ATOM 3509 N N . ALA A 1 428 ? -7.162 23.538 -5.503 1.00 96.75 428 ALA A N 1
ATOM 3510 C CA . ALA A 1 428 ? -5.943 22.735 -5.482 1.00 96.75 428 ALA A CA 1
ATOM 3511 C C . ALA A 1 428 ? -6.147 21.362 -6.138 1.00 96.75 428 ALA A C 1
ATOM 3513 O O . ALA A 1 428 ? -5.954 20.326 -5.501 1.00 96.75 428 ALA A O 1
ATOM 3514 N N . PHE A 1 429 ? -6.532 21.369 -7.418 1.00 97.75 429 PHE A N 1
ATOM 3515 C CA . PHE A 1 429 ? -6.660 20.165 -8.240 1.00 97.75 429 PHE A CA 1
ATOM 3516 C C . PHE A 1 429 ? -5.288 19.618 -8.628 1.00 97.75 429 PHE A C 1
ATOM 3518 O O . PHE A 1 429 ? -4.454 20.326 -9.198 1.00 97.75 429 PHE A O 1
ATOM 3525 N N . TRP A 1 430 ? -5.060 18.337 -8.361 1.00 97.88 430 TRP A N 1
ATOM 3526 C CA . TRP A 1 430 ? -3.799 17.658 -8.651 1.00 97.88 430 TRP A CA 1
ATOM 3527 C C . TRP A 1 430 ? -3.822 17.109 -10.077 1.00 97.88 430 TRP A C 1
ATOM 3529 O O . TRP A 1 430 ? -3.617 15.932 -10.308 1.00 97.88 430 TRP A O 1
ATOM 3539 N N . THR A 1 431 ? -4.091 17.953 -11.070 1.00 97.88 431 THR A N 1
ATOM 3540 C CA . THR A 1 431 ? -4.078 17.549 -12.490 1.00 97.88 431 THR A CA 1
ATOM 3541 C C . THR A 1 431 ? -2.749 17.856 -13.177 1.00 97.88 431 THR A C 1
ATOM 3543 O O . THR A 1 431 ? -2.480 17.366 -14.271 1.00 97.88 431 THR A O 1
ATOM 3546 N N . GLY A 1 432 ? -1.867 18.629 -12.531 1.00 98.12 432 GLY A N 1
ATOM 3547 C CA . GLY A 1 432 ? -0.543 18.952 -13.068 1.00 98.12 432 GLY A CA 1
ATOM 3548 C C . GLY A 1 432 ? 0.317 17.709 -13.319 1.00 98.12 432 GLY A C 1
ATOM 3549 O O . GLY A 1 432 ? 0.959 17.603 -14.366 1.00 98.12 432 GLY A O 1
ATOM 3550 N N . PHE A 1 433 ? 0.265 16.720 -12.415 1.00 97.81 433 PHE A N 1
ATOM 3551 C CA . PHE A 1 433 ? 1.070 15.497 -12.527 1.00 97.81 433 PHE A CA 1
ATOM 3552 C C . PHE A 1 433 ? 0.710 14.633 -13.745 1.00 97.81 433 PHE A C 1
ATOM 3554 O O . PHE A 1 433 ? 1.542 13.840 -14.197 1.00 97.81 433 PHE A O 1
ATOM 3561 N N . TYR A 1 434 ? -0.467 14.852 -14.348 1.00 98.06 434 TYR A N 1
ATOM 3562 C CA . TYR A 1 434 ? -0.839 14.226 -15.618 1.00 98.06 434 TYR A CA 1
ATOM 3563 C C . TYR A 1 434 ? 0.182 14.535 -16.723 1.00 98.06 434 TYR A C 1
ATOM 3565 O O . TYR A 1 434 ? 0.418 13.711 -17.603 1.00 98.06 434 TYR A O 1
ATOM 3573 N N . THR A 1 435 ? 0.841 15.698 -16.650 1.00 97.94 435 THR A N 1
ATOM 3574 C CA . THR A 1 435 ? 1.816 16.160 -17.652 1.00 97.94 435 THR A CA 1
ATOM 3575 C C . THR A 1 435 ? 3.215 16.425 -17.101 1.00 97.94 435 THR A C 1
ATOM 3577 O O . THR A 1 435 ? 4.155 16.511 -17.891 1.00 97.94 435 THR A O 1
ATOM 3580 N N . SER A 1 436 ? 3.394 16.513 -15.777 1.00 98.06 436 SER A N 1
ATOM 3581 C CA . SER A 1 436 ? 4.708 16.703 -15.147 1.00 98.06 436 SER A CA 1
ATOM 3582 C C . SER A 1 436 ? 5.740 15.702 -15.667 1.00 98.06 436 SER A C 1
ATOM 3584 O O . SER A 1 436 ? 5.484 14.501 -15.724 1.00 98.06 436 SER A O 1
ATOM 3586 N N . ARG A 1 437 ? 6.931 16.196 -16.028 1.00 96.50 437 ARG A N 1
ATOM 3587 C CA . ARG A 1 437 ? 8.049 15.382 -16.543 1.00 96.50 437 ARG A CA 1
ATOM 3588 C C . ARG A 1 437 ? 7.624 14.464 -17.710 1.00 96.50 437 ARG A C 1
ATOM 3590 O O . ARG A 1 437 ? 7.764 13.248 -17.622 1.00 96.50 437 ARG A O 1
ATOM 3597 N N . PRO A 1 438 ? 7.156 15.002 -18.848 1.00 97.06 438 PRO A N 1
ATOM 3598 C CA . PRO A 1 438 ? 6.636 14.174 -19.941 1.00 97.06 438 PRO A CA 1
ATOM 3599 C C . PRO A 1 438 ? 7.696 13.239 -20.553 1.00 97.06 438 PRO A C 1
ATOM 3601 O O . PRO A 1 438 ? 7.355 12.182 -21.074 1.00 97.06 438 PRO A O 1
ATOM 3604 N N . GLY A 1 439 ? 8.986 13.586 -20.440 1.00 96.12 439 GLY A N 1
ATOM 3605 C CA . GLY A 1 439 ? 10.093 12.749 -20.908 1.00 96.12 439 GLY A CA 1
ATOM 3606 C C . GLY A 1 439 ? 10.178 11.387 -20.212 1.00 96.12 439 GLY A C 1
ATOM 3607 O O . GLY A 1 439 ? 10.354 10.387 -20.900 1.00 96.12 439 GLY A O 1
ATOM 3608 N N . ILE A 1 440 ? 9.992 11.313 -18.882 1.00 95.75 440 ILE A N 1
ATOM 3609 C CA . ILE A 1 440 ? 10.028 10.018 -18.174 1.00 95.75 440 ILE A CA 1
ATOM 3610 C C . ILE A 1 440 ? 8.798 9.173 -18.512 1.00 95.75 440 ILE A C 1
ATOM 3612 O O . ILE A 1 440 ? 8.932 7.977 -18.735 1.00 95.75 440 ILE A O 1
ATOM 3616 N N . LYS A 1 441 ? 7.623 9.805 -18.657 1.00 97.88 441 LYS A N 1
ATOM 3617 C CA . LYS A 1 441 ? 6.391 9.136 -19.101 1.00 97.88 441 LYS A CA 1
ATOM 3618 C C . LYS A 1 441 ? 6.562 8.520 -20.492 1.00 97.88 441 LYS A C 1
ATOM 3620 O O . LYS A 1 441 ? 6.234 7.359 -20.695 1.00 97.88 441 LYS A O 1
ATOM 3625 N N . TYR A 1 442 ? 7.121 9.271 -21.444 1.00 97.19 442 TYR A N 1
ATOM 3626 C CA . TYR A 1 442 ? 7.422 8.758 -22.784 1.00 97.19 442 TYR A CA 1
ATOM 3627 C C . TYR A 1 442 ? 8.459 7.626 -22.756 1.00 97.19 442 TYR A C 1
ATOM 3629 O O . TYR A 1 442 ? 8.302 6.611 -23.442 1.00 97.19 442 TYR A O 1
ATOM 3637 N N . TYR A 1 443 ? 9.520 7.795 -21.964 1.00 97.19 443 TYR A N 1
ATOM 3638 C CA . TYR A 1 443 ? 10.587 6.808 -21.885 1.00 97.19 443 TYR A CA 1
ATOM 3639 C C . TYR A 1 443 ? 10.098 5.501 -21.252 1.00 97.19 443 TYR A C 1
ATOM 3641 O O . TYR A 1 443 ? 10.403 4.432 -21.771 1.00 97.19 443 TYR A O 1
ATOM 3649 N N . GLU A 1 444 ? 9.260 5.567 -20.215 1.00 97.56 444 GLU A N 1
ATOM 3650 C CA . GLU A 1 444 ? 8.626 4.386 -19.624 1.00 97.56 444 GLU A CA 1
ATOM 3651 C C . GLU A 1 444 ? 7.803 3.616 -20.666 1.00 97.56 444 GLU A C 1
ATOM 3653 O O . GLU A 1 444 ? 7.958 2.402 -20.771 1.00 97.56 444 GLU A O 1
ATOM 3658 N N . ARG A 1 445 ? 7.022 4.297 -21.521 1.00 97.44 445 ARG A N 1
ATOM 3659 C CA . ARG A 1 445 ? 6.240 3.622 -22.575 1.00 97.44 445 ARG A CA 1
ATOM 3660 C C . ARG A 1 445 ? 7.131 2.942 -23.609 1.00 97.44 445 ARG A C 1
ATOM 3662 O O . ARG A 1 445 ? 6.844 1.825 -24.037 1.00 97.44 445 ARG A O 1
ATOM 3669 N N . SER A 1 446 ? 8.221 3.605 -23.990 1.00 96.00 446 SER A N 1
ATOM 3670 C CA . SER A 1 446 ? 9.198 3.069 -24.945 1.00 96.00 446 SER A CA 1
ATOM 3671 C C . SER A 1 446 ? 9.930 1.850 -24.370 1.00 96.00 446 SER A C 1
ATOM 3673 O O . SER A 1 446 ? 10.042 0.818 -25.033 1.00 96.00 44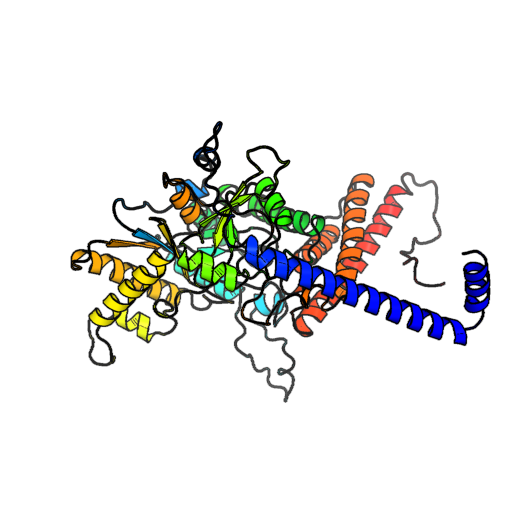6 SER A O 1
ATOM 3675 N N . LEU A 1 447 ? 10.363 1.937 -23.109 1.00 96.00 447 LEU A N 1
ATOM 3676 C CA . LEU A 1 447 ? 11.012 0.842 -22.393 1.00 96.00 447 LEU A CA 1
ATOM 3677 C C . LEU A 1 447 ? 10.044 -0.326 -22.157 1.00 96.00 447 LEU A C 1
ATOM 3679 O O . LEU A 1 447 ? 10.424 -1.484 -22.324 1.00 96.00 447 LEU A O 1
ATOM 3683 N N . GLY A 1 448 ? 8.778 -0.029 -21.860 1.00 96.25 448 GLY A N 1
ATOM 3684 C CA . GLY A 1 448 ? 7.707 -1.012 -21.753 1.00 96.25 448 GLY A CA 1
ATOM 3685 C C . GLY A 1 448 ? 7.502 -1.783 -23.055 1.00 96.25 448 GLY A C 1
ATOM 3686 O O . GLY A 1 448 ? 7.434 -3.010 -23.025 1.00 96.25 448 GLY A O 1
ATOM 3687 N N . ALA A 1 449 ? 7.487 -1.105 -24.206 1.00 95.75 449 ALA A N 1
ATOM 3688 C CA . ALA A 1 449 ? 7.394 -1.760 -25.514 1.00 95.75 449 ALA A CA 1
ATOM 3689 C C . ALA A 1 449 ? 8.599 -2.676 -25.807 1.00 95.75 449 ALA A C 1
ATOM 3691 O O . ALA A 1 449 ? 8.416 -3.799 -26.294 1.00 95.75 449 ALA A O 1
ATOM 3692 N N . LEU A 1 450 ? 9.818 -2.239 -25.461 1.00 93.94 450 LEU A N 1
ATOM 3693 C CA . LEU A 1 450 ? 11.015 -3.082 -25.547 1.00 93.94 450 LEU A CA 1
ATOM 3694 C C . LEU A 1 450 ? 10.875 -4.323 -24.654 1.00 93.94 450 LEU A C 1
ATOM 3696 O O . LEU A 1 450 ? 11.090 -5.439 -25.125 1.00 93.94 450 LEU A O 1
ATOM 3700 N N . TYR A 1 451 ? 10.457 -4.145 -23.399 1.00 95.69 451 TYR A N 1
ATOM 3701 C CA . TYR A 1 451 ? 10.253 -5.247 -22.459 1.00 95.69 451 TYR A CA 1
ATOM 3702 C C . TYR A 1 451 ? 9.223 -6.264 -22.975 1.00 95.69 451 TYR A C 1
ATOM 3704 O O . TYR A 1 451 ? 9.513 -7.460 -22.996 1.00 95.69 451 TYR A O 1
ATOM 3712 N N . GLN A 1 452 ? 8.068 -5.813 -23.481 1.00 95.00 452 GLN A N 1
ATOM 3713 C CA . GLN A 1 452 ? 7.069 -6.704 -24.091 1.00 95.00 452 GLN A CA 1
ATOM 3714 C C . GLN A 1 452 ? 7.642 -7.511 -25.257 1.00 95.00 452 GLN A C 1
ATOM 3716 O O . GLN A 1 452 ? 7.440 -8.725 -25.336 1.00 95.00 452 GLN A O 1
ATOM 3721 N N . SER A 1 453 ? 8.370 -6.835 -26.146 1.00 94.12 453 SER A N 1
ATOM 3722 C CA . SER A 1 453 ? 8.958 -7.450 -27.337 1.00 94.12 453 SER A CA 1
ATOM 3723 C C . SER A 1 453 ? 9.985 -8.512 -26.955 1.00 94.12 453 SER A C 1
ATOM 3725 O O . SER A 1 453 ? 9.962 -9.618 -27.488 1.00 94.12 453 SER A O 1
ATOM 3727 N N . LEU A 1 454 ? 10.841 -8.211 -25.976 1.00 93.50 454 LEU A N 1
ATOM 3728 C CA . LEU A 1 454 ? 11.849 -9.141 -25.472 1.00 93.50 454 LEU A CA 1
ATOM 3729 C C . LEU A 1 454 ? 11.232 -10.382 -24.836 1.00 93.50 454 LEU A C 1
ATOM 3731 O O . LEU A 1 454 ? 11.701 -11.482 -25.107 1.00 93.50 454 LEU A O 1
ATOM 3735 N N . ARG A 1 455 ? 10.153 -10.243 -24.055 1.00 93.19 455 ARG A N 1
ATOM 3736 C CA . ARG A 1 455 ? 9.452 -11.407 -23.485 1.00 93.19 455 ARG A CA 1
ATOM 3737 C C . ARG A 1 455 ? 8.946 -12.356 -24.565 1.00 93.19 455 ARG A C 1
ATOM 3739 O O . ARG A 1 455 ? 9.124 -13.565 -24.447 1.00 93.19 455 ARG A O 1
ATOM 3746 N N . GLN A 1 456 ? 8.343 -11.813 -25.621 1.00 92.94 456 GLN A N 1
ATOM 3747 C CA . GLN A 1 456 ? 7.862 -12.615 -26.746 1.00 92.94 456 GLN A CA 1
ATOM 3748 C C . GLN A 1 456 ? 9.032 -13.266 -27.490 1.00 92.94 456 GLN A C 1
ATOM 3750 O O . GLN A 1 456 ? 9.018 -14.476 -27.711 1.00 92.94 456 GLN A O 1
ATOM 3755 N N . LEU A 1 457 ? 10.075 -12.495 -27.812 1.00 91.56 457 LEU A N 1
ATOM 3756 C CA . LEU A 1 457 ? 11.267 -12.998 -28.499 1.00 91.56 457 LEU A CA 1
ATOM 3757 C C . LEU A 1 457 ? 11.978 -14.099 -27.710 1.00 91.56 457 LEU A C 1
ATOM 3759 O O . LEU A 1 457 ? 12.391 -15.082 -28.314 1.00 91.56 457 LEU A O 1
ATOM 3763 N N . SER A 1 458 ? 12.083 -13.987 -26.385 1.00 91.56 458 SER A N 1
ATOM 3764 C CA . SER A 1 458 ? 12.673 -15.032 -25.540 1.00 91.56 458 SER A CA 1
ATOM 3765 C C . SER A 1 458 ? 11.915 -16.356 -25.635 1.00 91.56 458 SER A C 1
ATOM 3767 O O . SER A 1 458 ? 12.533 -17.419 -25.679 1.00 91.56 458 SER A O 1
ATOM 3769 N N . ILE A 1 459 ? 10.581 -16.302 -25.716 1.00 90.94 459 ILE A N 1
ATOM 3770 C CA . ILE A 1 459 ? 9.748 -17.495 -25.914 1.00 90.94 459 ILE A CA 1
ATOM 3771 C C . ILE A 1 459 ? 9.965 -18.064 -27.323 1.00 90.94 459 ILE A C 1
ATOM 3773 O O . ILE A 1 459 ? 10.201 -19.262 -27.457 1.00 90.94 459 ILE A O 1
ATOM 3777 N N . PHE A 1 460 ? 9.950 -17.223 -28.364 1.00 89.31 460 PHE A N 1
ATOM 3778 C CA . PHE A 1 460 ? 10.181 -17.660 -29.751 1.00 89.31 460 PHE A CA 1
ATOM 3779 C C . PHE A 1 460 ? 11.574 -18.257 -29.973 1.00 89.31 460 PHE A C 1
ATOM 3781 O O . PHE A 1 460 ? 11.711 -19.247 -30.685 1.00 89.31 460 PHE A O 1
ATOM 3788 N N . ALA A 1 461 ? 12.598 -17.679 -29.347 1.00 87.81 461 ALA A N 1
ATOM 3789 C CA . ALA A 1 461 ? 13.967 -18.178 -29.377 1.00 87.81 461 ALA A CA 1
ATOM 3790 C C . ALA A 1 461 ? 14.153 -19.464 -28.557 1.00 87.81 461 ALA A C 1
ATOM 3792 O O . ALA A 1 461 ? 15.227 -20.054 -28.608 1.00 87.81 461 ALA A O 1
ATOM 3793 N N . ASN A 1 462 ? 13.160 -19.866 -27.753 1.00 86.69 462 ASN A N 1
ATOM 3794 C CA . ASN A 1 462 ? 13.300 -20.902 -26.729 1.00 86.69 462 ASN A CA 1
ATOM 3795 C C . ASN A 1 462 ? 14.525 -20.667 -25.813 1.00 86.69 462 ASN A C 1
ATOM 3797 O O . ASN A 1 462 ? 15.185 -21.603 -25.360 1.00 86.69 462 ASN A O 1
ATOM 3801 N N . GLN A 1 463 ? 14.840 -19.393 -25.558 1.00 81.94 463 GLN A N 1
ATOM 3802 C CA . GLN A 1 463 ? 15.947 -18.943 -24.721 1.00 81.94 463 GLN A CA 1
ATOM 3803 C C . GLN A 1 463 ? 15.450 -17.842 -23.793 1.00 81.94 463 GLN A C 1
ATOM 3805 O O . GLN A 1 463 ? 15.189 -16.710 -24.206 1.00 81.94 463 GLN A O 1
ATOM 3810 N N . VAL A 1 464 ? 15.335 -18.178 -22.512 1.00 78.00 464 VAL A N 1
ATOM 3811 C CA . VAL A 1 464 ? 14.909 -17.232 -21.484 1.00 78.00 464 VAL A CA 1
ATOM 3812 C C . VAL A 1 464 ? 16.130 -16.792 -20.686 1.00 78.00 464 VAL A C 1
ATOM 3814 O O . VAL A 1 464 ? 16.595 -17.507 -19.800 1.00 78.00 464 VAL A O 1
ATOM 3817 N N . ASP A 1 465 ? 16.643 -15.598 -20.990 1.00 77.44 465 ASP A N 1
ATOM 3818 C CA . ASP A 1 465 ? 17.570 -14.907 -20.093 1.00 77.44 465 ASP A CA 1
ATOM 3819 C C . ASP A 1 465 ? 16.775 -14.252 -18.961 1.00 77.44 465 ASP A C 1
ATOM 3821 O O . ASP A 1 465 ? 16.270 -13.128 -19.067 1.00 77.44 465 ASP A O 1
ATOM 3825 N N . PHE A 1 466 ? 16.667 -14.983 -17.856 1.00 79.25 466 PHE A N 1
ATOM 3826 C CA . PHE A 1 466 ? 15.978 -14.506 -16.667 1.00 79.25 466 PHE A CA 1
ATOM 3827 C C . PHE A 1 466 ? 16.623 -13.251 -16.079 1.00 79.25 466 PHE A C 1
ATOM 3829 O O . PHE A 1 466 ? 15.896 -12.419 -15.552 1.00 79.25 466 PHE A O 1
ATOM 3836 N N . ASN A 1 467 ? 17.941 -13.064 -16.185 1.00 79.00 467 ASN A N 1
ATOM 3837 C CA . ASN A 1 467 ? 18.614 -11.923 -15.562 1.00 79.00 467 ASN A CA 1
ATOM 3838 C C . ASN A 1 467 ? 18.334 -10.620 -16.319 1.00 79.00 467 ASN A C 1
ATOM 3840 O O . ASN A 1 467 ? 18.019 -9.603 -15.694 1.00 79.00 467 ASN A O 1
ATOM 3844 N N . GLY A 1 468 ? 18.423 -10.646 -17.652 1.00 79.00 468 GLY A N 1
ATOM 3845 C CA . GLY A 1 468 ? 18.104 -9.490 -18.493 1.00 79.00 468 GLY A CA 1
ATOM 3846 C C . GLY A 1 468 ? 16.632 -9.082 -18.380 1.00 79.00 468 GLY A C 1
ATOM 3847 O O . GLY A 1 468 ? 16.322 -7.910 -18.147 1.00 79.00 468 GLY A O 1
ATOM 3848 N N . LEU A 1 469 ? 15.719 -10.056 -18.458 1.00 89.62 469 LEU A N 1
ATOM 3849 C CA . LEU A 1 469 ? 14.282 -9.808 -18.305 1.00 89.62 469 LEU A CA 1
ATOM 3850 C C . LEU A 1 469 ? 13.908 -9.363 -16.887 1.00 89.62 469 LEU A C 1
ATOM 3852 O O . LEU A 1 469 ? 13.014 -8.531 -16.735 1.00 89.62 469 LEU A O 1
ATOM 3856 N N . PHE A 1 470 ? 14.590 -9.877 -15.860 1.00 89.62 470 PHE A N 1
ATOM 3857 C CA . PHE A 1 470 ? 14.373 -9.467 -14.474 1.00 89.62 470 PHE A CA 1
ATOM 3858 C C . PHE A 1 470 ? 14.713 -7.991 -14.263 1.00 89.62 470 PHE A C 1
ATOM 3860 O O . PHE A 1 470 ? 13.923 -7.279 -13.655 1.00 89.62 470 PHE A O 1
ATOM 3867 N N . GLN A 1 471 ? 15.845 -7.503 -14.786 1.00 91.38 471 GLN A N 1
ATOM 3868 C CA . GLN A 1 471 ? 16.222 -6.090 -14.629 1.00 91.38 471 GLN A CA 1
ATOM 3869 C C . GLN A 1 471 ? 15.192 -5.145 -15.256 1.00 91.38 471 GLN A C 1
ATOM 3871 O O . GLN A 1 471 ? 14.866 -4.117 -14.665 1.00 91.38 471 GLN A O 1
ATOM 3876 N N . LEU A 1 472 ? 14.656 -5.507 -16.428 1.00 94.75 472 LEU A N 1
ATOM 3877 C CA . LEU A 1 472 ? 13.568 -4.765 -17.064 1.00 94.75 472 LEU A CA 1
ATOM 3878 C C . LEU A 1 472 ? 12.278 -4.838 -16.239 1.00 94.75 472 LEU A C 1
ATOM 3880 O O . LEU A 1 472 ? 11.652 -3.807 -16.025 1.00 94.75 472 LEU A O 1
ATOM 3884 N N . ALA A 1 473 ? 11.905 -6.016 -15.732 1.00 94.88 473 ALA A N 1
ATOM 3885 C CA . ALA A 1 473 ? 10.729 -6.171 -14.875 1.00 94.88 473 ALA A CA 1
ATOM 3886 C C . ALA A 1 473 ? 10.835 -5.329 -13.590 1.00 94.88 473 ALA A C 1
ATOM 3888 O O . ALA A 1 473 ? 9.890 -4.627 -13.233 1.00 94.88 473 ALA A O 1
ATOM 3889 N N . GLU A 1 474 ? 12.000 -5.350 -12.933 1.00 95.25 474 GLU A N 1
ATOM 3890 C CA . GLU A 1 474 ? 12.274 -4.587 -11.713 1.00 95.25 474 GLU A CA 1
ATOM 3891 C C . GLU A 1 474 ? 12.112 -3.082 -11.949 1.00 95.25 474 GLU A C 1
ATOM 3893 O O . GLU A 1 474 ? 11.394 -2.425 -11.191 1.00 95.25 474 GLU A O 1
ATOM 3898 N N . ILE A 1 475 ? 12.751 -2.524 -12.988 1.00 96.25 475 ILE A N 1
ATOM 3899 C CA . ILE A 1 475 ? 12.651 -1.084 -13.254 1.00 96.25 475 ILE A CA 1
ATOM 3900 C C . ILE A 1 475 ? 11.261 -0.699 -13.754 1.00 96.25 475 ILE A C 1
ATOM 3902 O O . ILE A 1 475 ? 10.710 0.281 -13.266 1.00 96.25 475 ILE A O 1
ATOM 3906 N N . MET A 1 476 ? 10.653 -1.475 -14.658 1.00 97.38 476 MET A N 1
ATOM 3907 C CA . MET A 1 476 ? 9.302 -1.189 -15.152 1.00 97.38 476 MET A CA 1
ATOM 3908 C C . MET A 1 476 ? 8.281 -1.189 -14.017 1.00 97.38 476 MET A C 1
ATOM 3910 O O . MET A 1 476 ? 7.381 -0.348 -14.019 1.00 97.38 476 MET A O 1
ATOM 3914 N N . GLY A 1 477 ? 8.455 -2.075 -13.031 1.00 97.50 477 GLY A N 1
ATOM 3915 C CA . GLY A 1 477 ? 7.658 -2.080 -11.814 1.00 97.50 477 GLY A CA 1
ATOM 3916 C C . GLY A 1 477 ? 7.896 -0.854 -10.941 1.00 97.50 477 GLY A C 1
ATOM 3917 O O . GLY A 1 477 ? 6.933 -0.187 -10.578 1.00 97.50 477 GLY A O 1
ATOM 3918 N N . LEU A 1 478 ? 9.158 -0.518 -10.642 1.00 97.81 478 LEU A N 1
ATOM 3919 C CA . LEU A 1 478 ? 9.495 0.659 -9.827 1.00 97.81 478 LEU A CA 1
ATOM 3920 C C . LEU A 1 478 ? 8.947 1.957 -10.428 1.00 97.81 478 LEU A C 1
ATOM 3922 O O . LEU A 1 478 ? 8.448 2.807 -9.697 1.00 97.81 478 LEU A O 1
ATOM 3926 N N . LEU A 1 479 ? 8.998 2.094 -11.756 1.00 98.00 479 LEU A N 1
ATOM 3927 C CA . LEU A 1 479 ? 8.513 3.290 -12.439 1.00 98.00 479 LEU A CA 1
ATOM 3928 C C . LEU A 1 479 ? 7.031 3.554 -12.194 1.00 98.00 479 LEU A C 1
ATOM 3930 O O . LEU A 1 479 ? 6.649 4.717 -12.209 1.00 98.00 479 LEU A O 1
ATOM 3934 N N . GLN A 1 480 ? 6.215 2.526 -11.940 1.00 98.06 480 GLN A N 1
ATOM 3935 C CA . GLN A 1 480 ? 4.780 2.720 -11.721 1.00 98.06 480 GLN A CA 1
ATOM 3936 C C . GLN A 1 480 ? 4.458 3.423 -10.406 1.00 98.06 480 GLN A C 1
ATOM 3938 O O . GLN A 1 480 ? 3.323 3.861 -10.249 1.00 98.06 480 GLN A O 1
ATOM 3943 N N . HIS A 1 481 ? 5.414 3.533 -9.477 1.00 98.31 481 HIS A N 1
ATOM 3944 C CA . HIS A 1 481 ? 5.195 4.174 -8.184 1.00 98.31 481 HIS A CA 1
ATOM 3945 C C . HIS A 1 481 ? 4.642 5.590 -8.363 1.00 98.31 481 HIS A C 1
ATOM 3947 O O . HIS A 1 481 ? 5.024 6.316 -9.290 1.00 98.31 481 HIS A O 1
ATOM 3953 N N . HIS A 1 482 ? 3.732 5.959 -7.466 1.00 97.69 482 HIS A N 1
ATOM 3954 C CA . HIS A 1 482 ? 2.942 7.178 -7.547 1.00 97.69 482 HIS A CA 1
ATOM 3955 C C . HIS A 1 482 ? 3.736 8.482 -7.385 1.00 97.69 482 HIS A C 1
ATOM 3957 O O . HIS A 1 482 ? 3.163 9.534 -7.651 1.00 97.69 482 HIS A O 1
ATOM 3963 N N . ASP A 1 483 ? 5.047 8.448 -7.110 1.00 97.94 483 ASP A N 1
ATOM 3964 C CA . ASP A 1 483 ? 5.928 9.618 -7.261 1.00 97.94 483 ASP A CA 1
ATOM 3965 C C . ASP A 1 483 ? 6.935 9.543 -8.408 1.00 97.94 483 ASP A C 1
ATOM 3967 O O . ASP A 1 483 ? 7.647 10.520 -8.700 1.00 97.94 483 ASP A O 1
ATOM 3971 N N . THR A 1 484 ? 6.993 8.401 -9.091 1.00 97.38 484 THR A N 1
ATOM 3972 C CA . THR A 1 484 ? 7.927 8.171 -10.192 1.00 97.38 484 THR A CA 1
ATOM 3973 C C . THR A 1 484 ? 7.279 8.483 -11.539 1.00 97.38 484 THR A C 1
ATOM 3975 O O . THR A 1 484 ? 7.664 9.467 -12.182 1.00 97.38 484 THR A O 1
ATOM 3978 N N . ILE A 1 485 ? 6.266 7.715 -11.968 1.00 98.06 485 ILE A N 1
ATOM 3979 C CA . ILE A 1 485 ? 5.597 7.939 -13.266 1.00 98.06 485 ILE A CA 1
ATOM 3980 C C . ILE A 1 485 ? 4.820 9.257 -13.292 1.00 98.06 485 ILE A C 1
ATOM 3982 O O . ILE A 1 485 ? 4.753 9.923 -14.328 1.00 98.06 485 ILE A O 1
ATOM 3986 N N . THR A 1 486 ? 4.282 9.684 -12.151 1.00 98.00 486 THR A N 1
ATOM 3987 C CA . THR A 1 486 ? 3.580 10.966 -11.974 1.00 98.00 486 THR A CA 1
ATOM 3988 C C . THR A 1 486 ? 4.526 12.157 -12.118 1.00 98.00 486 THR A C 1
ATOM 3990 O O . THR A 1 486 ? 4.120 13.226 -12.578 1.00 98.00 486 THR A O 1
ATOM 3993 N N . GLY A 1 487 ? 5.815 11.953 -11.840 1.00 97.25 487 GLY A N 1
ATOM 3994 C CA . GLY A 1 487 ? 6.852 12.967 -11.932 1.00 97.25 487 GLY A CA 1
ATOM 3995 C C . GLY A 1 487 ? 6.840 13.984 -10.788 1.00 97.25 487 GLY A C 1
ATOM 3996 O O . GLY A 1 487 ? 7.346 15.095 -10.982 1.00 97.25 487 GLY A O 1
ATOM 3997 N N . THR A 1 488 ? 6.279 13.629 -9.629 1.00 97.19 488 THR A N 1
ATOM 3998 C CA . THR A 1 488 ? 6.204 14.468 -8.414 1.00 97.19 488 THR A CA 1
ATOM 3999 C C . THR A 1 488 ? 7.461 14.411 -7.545 1.00 97.19 488 THR A C 1
ATOM 4001 O O . THR A 1 488 ? 7.615 15.230 -6.643 1.00 97.19 488 THR A O 1
ATOM 4004 N N . SER A 1 489 ? 8.417 13.536 -7.865 1.00 95.50 489 SER A N 1
ATOM 4005 C CA . SER A 1 489 ? 9.699 13.467 -7.159 1.00 95.50 489 SER A CA 1
ATOM 4006 C C . SER A 1 489 ? 10.702 14.570 -7.547 1.00 95.50 489 SER A C 1
ATOM 4008 O O . SER A 1 489 ? 10.715 15.039 -8.699 1.00 95.50 489 SER A O 1
ATOM 4010 N N . PRO A 1 490 ? 11.624 14.960 -6.642 1.00 92.75 490 PRO A N 1
ATOM 4011 C CA . PRO A 1 490 ? 12.777 15.798 -6.957 1.00 92.75 490 PRO A CA 1
ATOM 4012 C C . PRO A 1 490 ? 13.747 15.149 -7.957 1.00 92.75 490 PRO A C 1
ATOM 4014 O O . PRO A 1 490 ? 13.698 13.955 -8.249 1.00 92.75 490 PRO A O 1
ATOM 4017 N N . MET A 1 491 ? 14.683 15.951 -8.480 1.00 90.44 491 MET A N 1
ATOM 4018 C CA . MET A 1 491 ? 15.642 15.489 -9.495 1.00 90.44 491 MET A CA 1
ATOM 4019 C C . MET A 1 491 ? 16.538 14.341 -9.036 1.00 90.44 491 MET A C 1
ATOM 4021 O O . MET A 1 491 ? 17.014 13.602 -9.887 1.00 90.44 491 MET A O 1
ATOM 4025 N N . ILE A 1 492 ? 16.768 14.184 -7.732 1.00 88.12 492 ILE A N 1
ATOM 4026 C CA . ILE A 1 492 ? 17.640 13.133 -7.218 1.00 88.12 492 ILE A CA 1
ATOM 4027 C C . ILE A 1 492 ? 17.103 11.730 -7.507 1.00 88.12 492 ILE A C 1
ATOM 4029 O O . ILE A 1 492 ? 17.814 10.908 -8.080 1.00 88.12 492 ILE A O 1
ATOM 4033 N N . HIS A 1 493 ? 15.828 11.491 -7.201 1.00 93.12 493 HIS A N 1
ATOM 4034 C CA . HIS A 1 493 ? 15.164 10.231 -7.513 1.00 93.12 493 HIS A CA 1
ATOM 4035 C C . HIS A 1 493 ? 14.956 10.074 -9.021 1.00 93.12 493 HIS A C 1
ATOM 4037 O O . HIS A 1 493 ? 15.255 9.030 -9.589 1.00 93.12 493 HIS A O 1
ATOM 4043 N N . ILE A 1 494 ? 14.540 11.139 -9.714 1.00 94.81 494 ILE A N 1
ATOM 4044 C CA . ILE A 1 494 ? 14.328 11.079 -11.168 1.00 94.81 494 ILE A CA 1
ATOM 4045 C C . ILE A 1 494 ? 15.627 10.754 -11.921 1.00 94.81 494 ILE A C 1
ATOM 4047 O O . ILE A 1 494 ? 15.597 10.003 -12.892 1.00 94.81 494 ILE A O 1
ATOM 4051 N N . ALA A 1 495 ? 16.772 11.281 -11.482 1.00 93.62 495 ALA A N 1
ATOM 4052 C CA . ALA A 1 495 ? 18.067 10.945 -12.065 1.00 93.62 495 ALA A CA 1
ATOM 4053 C C . ALA A 1 495 ? 18.450 9.478 -11.805 1.00 93.62 495 ALA A C 1
ATOM 4055 O O . ALA A 1 495 ? 18.914 8.816 -12.733 1.00 93.62 495 ALA A O 1
ATOM 4056 N N . ASP A 1 496 ? 18.219 8.957 -10.594 1.00 94.62 496 ASP A N 1
ATOM 4057 C CA . ASP A 1 496 ? 18.417 7.533 -10.279 1.00 94.62 496 ASP A CA 1
ATOM 4058 C C . ASP A 1 496 ? 17.530 6.638 -11.166 1.00 94.62 496 ASP A C 1
ATOM 4060 O O . ASP A 1 496 ? 18.036 5.722 -11.820 1.00 94.62 496 ASP A O 1
ATOM 4064 N N . ALA A 1 497 ? 16.240 6.964 -11.296 1.00 95.94 497 ALA A N 1
ATOM 4065 C CA . ALA A 1 497 ? 15.313 6.249 -12.169 1.00 95.94 497 ALA A CA 1
ATOM 4066 C C . ALA A 1 497 ? 15.792 6.247 -13.631 1.00 95.94 497 ALA A C 1
ATOM 4068 O O . ALA A 1 497 ? 15.888 5.182 -14.241 1.00 95.94 497 ALA A O 1
ATOM 4069 N N . LEU A 1 498 ? 16.181 7.403 -14.184 1.00 96.62 498 LEU A N 1
ATOM 4070 C CA . LEU A 1 498 ? 16.695 7.504 -15.557 1.00 96.62 498 LEU A CA 1
ATOM 4071 C C . LEU A 1 498 ? 17.986 6.698 -15.768 1.00 96.62 498 LEU A C 1
ATOM 4073 O O . LEU A 1 498 ? 18.148 6.062 -16.811 1.00 96.62 498 LEU A O 1
ATOM 4077 N N . GLN A 1 499 ? 18.895 6.678 -14.788 1.00 96.19 499 GLN A N 1
ATOM 4078 C CA . GLN A 1 499 ? 20.109 5.859 -14.858 1.00 96.19 499 GLN A CA 1
ATOM 4079 C C . GLN A 1 499 ? 19.787 4.359 -14.868 1.00 96.19 499 GLN A C 1
ATOM 4081 O O . GLN A 1 499 ? 20.386 3.606 -15.645 1.00 96.19 499 GLN A O 1
ATOM 4086 N N . ARG A 1 500 ? 18.831 3.914 -14.042 1.00 96.12 500 ARG A N 1
ATOM 4087 C CA . ARG A 1 500 ? 18.363 2.518 -14.035 1.00 96.12 500 ARG A CA 1
ATOM 4088 C C . ARG A 1 500 ? 17.675 2.148 -15.343 1.00 96.12 500 ARG A C 1
ATOM 4090 O O . ARG A 1 500 ? 17.981 1.093 -15.893 1.00 96.12 500 ARG A O 1
ATOM 4097 N N . MET A 1 501 ? 16.814 3.023 -15.864 1.00 96.50 501 MET A N 1
ATOM 4098 C CA . MET A 1 501 ? 16.150 2.841 -17.159 1.00 96.50 501 MET A CA 1
ATOM 4099 C C . MET A 1 501 ? 17.169 2.686 -18.285 1.00 96.50 501 MET A C 1
ATOM 4101 O O . MET A 1 501 ? 17.108 1.705 -19.016 1.00 96.50 501 MET A O 1
ATOM 4105 N N . SER A 1 502 ? 18.156 3.583 -18.367 1.00 95.81 502 SER A N 1
ATOM 4106 C CA . SER A 1 502 ? 19.202 3.531 -19.395 1.00 95.81 502 SER A CA 1
ATOM 4107 C C . SER A 1 502 ? 20.027 2.246 -19.327 1.00 95.81 502 SER A C 1
ATOM 4109 O O . SER A 1 502 ? 20.306 1.619 -20.352 1.00 95.81 502 SER A O 1
ATOM 4111 N N . ARG A 1 503 ? 20.377 1.795 -18.117 1.00 95.06 503 ARG A N 1
ATOM 4112 C CA . ARG A 1 503 ? 21.086 0.524 -17.927 1.00 95.06 503 ARG A CA 1
ATOM 4113 C C . ARG A 1 503 ? 20.233 -0.671 -18.355 1.00 95.06 503 ARG A C 1
ATOM 4115 O O . ARG A 1 503 ? 20.736 -1.546 -19.057 1.00 95.06 503 ARG A O 1
ATOM 4122 N N . ALA A 1 504 ? 18.967 -0.704 -17.945 1.00 94.62 504 ALA A N 1
ATOM 4123 C CA . ALA A 1 504 ? 18.042 -1.776 -18.292 1.00 94.62 504 ALA A CA 1
ATOM 4124 C C . ALA A 1 504 ? 17.748 -1.807 -19.798 1.00 94.62 504 ALA A C 1
ATOM 4126 O O . ALA A 1 504 ? 17.729 -2.884 -20.386 1.00 94.62 504 ALA A O 1
ATOM 4127 N N . GLU A 1 505 ? 17.605 -0.644 -20.439 1.00 94.25 505 GLU A N 1
ATOM 4128 C CA . GLU A 1 505 ? 17.452 -0.531 -21.888 1.00 94.25 505 GLU A CA 1
ATOM 4129 C C . GLU A 1 505 ? 18.678 -1.093 -22.608 1.00 94.25 505 GLU A C 1
ATOM 4131 O O . GLU A 1 505 ? 18.525 -1.965 -23.457 1.00 94.25 505 GLU A O 1
ATOM 4136 N N . LYS A 1 506 ? 19.894 -0.672 -22.235 1.00 92.38 506 LYS A N 1
ATOM 4137 C CA . LYS A 1 506 ? 21.135 -1.173 -22.850 1.00 92.38 506 LYS A CA 1
ATOM 4138 C C . LYS A 1 506 ? 21.262 -2.694 -22.725 1.00 92.38 506 LYS A C 1
ATOM 4140 O O . LYS A 1 506 ? 21.618 -3.369 -23.691 1.00 92.38 506 LYS A O 1
ATOM 4145 N N . ASN A 1 507 ? 20.949 -3.238 -21.551 1.00 91.31 507 ASN A N 1
ATOM 4146 C CA . ASN A 1 507 ? 20.962 -4.683 -21.325 1.00 91.31 507 ASN A CA 1
ATOM 4147 C C . ASN A 1 507 ? 19.860 -5.388 -22.132 1.00 91.31 507 ASN A C 1
ATOM 4149 O O . ASN A 1 507 ? 20.107 -6.439 -22.717 1.00 91.31 507 ASN A O 1
ATOM 4153 N N . GLY A 1 508 ? 18.675 -4.782 -22.237 1.00 91.81 508 GLY A N 1
ATOM 4154 C CA . GLY A 1 508 ? 17.580 -5.264 -23.076 1.00 91.81 508 GLY A CA 1
ATOM 4155 C C . GLY A 1 508 ? 17.925 -5.268 -24.566 1.00 91.81 508 GLY A C 1
ATOM 4156 O O . GLY A 1 508 ? 17.627 -6.233 -25.260 1.00 91.81 508 GLY A O 1
ATOM 4157 N N . GLN A 1 509 ? 18.607 -4.238 -25.065 1.00 91.19 509 GLN A N 1
ATOM 4158 C CA . GLN A 1 509 ? 19.088 -4.176 -26.447 1.00 91.19 509 GLN A CA 1
ATOM 4159 C C . GLN A 1 509 ? 20.131 -5.268 -26.725 1.00 91.19 509 GLN A C 1
ATOM 4161 O O . GLN A 1 509 ? 20.054 -5.942 -27.751 1.00 91.19 509 GLN A O 1
ATOM 4166 N N . ALA A 1 510 ? 21.067 -5.496 -25.797 1.00 88.94 510 ALA A N 1
ATOM 4167 C CA . ALA A 1 510 ? 22.032 -6.590 -25.907 1.00 88.94 510 ALA A CA 1
ATOM 4168 C C . ALA A 1 510 ? 21.338 -7.965 -25.927 1.00 88.94 510 ALA A C 1
ATOM 4170 O O . ALA A 1 510 ? 21.672 -8.812 -26.759 1.00 88.94 510 ALA A O 1
ATOM 4171 N N . LEU A 1 511 ? 20.325 -8.158 -25.075 1.00 89.38 511 LEU A N 1
ATOM 4172 C CA . LEU A 1 511 ? 19.497 -9.363 -25.080 1.00 89.38 511 LEU A CA 1
ATOM 4173 C C . LEU A 1 511 ? 18.747 -9.524 -26.409 1.00 89.38 511 LEU A C 1
ATOM 4175 O O . LEU A 1 511 ? 18.759 -10.612 -26.978 1.00 89.38 511 LEU A O 1
ATOM 4179 N N . ALA A 1 512 ? 18.152 -8.453 -26.946 1.00 89.38 512 ALA A N 1
ATOM 4180 C CA . ALA A 1 512 ? 17.474 -8.487 -28.242 1.00 89.38 512 ALA A CA 1
ATOM 4181 C C . ALA A 1 512 ? 18.414 -9.005 -29.336 1.00 89.38 512 ALA A C 1
ATOM 4183 O O . ALA A 1 512 ? 18.056 -9.926 -30.066 1.00 89.38 512 ALA A O 1
ATOM 4184 N N . LEU A 1 513 ? 19.626 -8.445 -29.420 1.00 87.94 513 LEU A N 1
ATOM 4185 C CA . LEU A 1 513 ? 20.628 -8.851 -30.407 1.00 87.94 513 LEU A CA 1
ATOM 4186 C C . LEU A 1 513 ? 21.003 -10.326 -30.257 1.00 87.94 513 LEU A C 1
ATOM 4188 O O . LEU A 1 513 ? 21.021 -11.042 -31.256 1.00 87.94 513 LEU A O 1
ATOM 4192 N N . SER A 1 514 ? 21.231 -10.791 -29.026 1.00 85.88 514 SER A N 1
ATOM 4193 C CA . SER A 1 514 ? 21.530 -12.201 -28.751 1.00 85.88 514 SER A CA 1
ATOM 4194 C C . SER A 1 514 ? 20.395 -13.131 -29.195 1.00 85.88 514 SER A C 1
ATOM 4196 O O . SER A 1 514 ? 20.647 -14.153 -29.833 1.00 85.88 514 SER A O 1
ATOM 4198 N N . LEU A 1 515 ? 19.141 -12.780 -28.891 1.00 87.25 515 LEU A N 1
ATOM 4199 C CA . LEU A 1 515 ? 17.970 -13.574 -29.274 1.00 87.25 515 LEU A CA 1
ATOM 4200 C C . LEU A 1 515 ? 17.778 -13.591 -30.794 1.00 87.25 515 LEU A C 1
ATOM 4202 O O . LEU A 1 515 ? 17.537 -14.650 -31.367 1.00 87.25 515 LEU A O 1
ATOM 4206 N N . TYR A 1 516 ? 17.934 -12.447 -31.466 1.00 86.44 516 TYR A N 1
ATOM 4207 C CA . TYR A 1 516 ? 17.852 -12.378 -32.926 1.00 86.44 516 TYR A CA 1
ATOM 4208 C C . TYR A 1 516 ? 18.956 -13.183 -33.601 1.00 86.44 516 TYR A C 1
ATOM 4210 O O . TYR A 1 516 ? 18.672 -13.907 -34.552 1.00 86.44 516 TYR A O 1
ATOM 4218 N N . GLN A 1 517 ? 20.195 -13.103 -33.110 1.00 82.38 517 GLN A N 1
ATOM 4219 C CA . GLN A 1 517 ? 21.283 -13.944 -33.610 1.00 82.38 517 GLN A CA 1
ATOM 4220 C C . GLN A 1 517 ? 20.922 -15.421 -33.482 1.00 82.38 517 GLN A C 1
ATOM 4222 O O . GLN A 1 517 ? 21.043 -16.148 -34.464 1.00 82.38 517 GLN A O 1
ATOM 4227 N N . HIS A 1 518 ? 20.419 -15.846 -32.321 1.00 82.88 518 HIS A N 1
ATOM 4228 C CA . HIS A 1 518 ? 19.995 -17.228 -32.103 1.00 82.88 518 HIS A CA 1
ATOM 4229 C C . HIS A 1 518 ? 18.878 -17.667 -33.066 1.00 82.88 518 HIS A C 1
ATOM 4231 O O . HIS A 1 518 ? 19.003 -18.704 -33.714 1.00 82.88 518 HIS A O 1
ATOM 4237 N N . ILE A 1 519 ? 17.825 -16.858 -33.220 1.00 84.94 519 ILE A N 1
ATOM 4238 C CA . ILE A 1 519 ? 16.688 -17.154 -34.110 1.00 84.94 519 ILE A CA 1
ATOM 4239 C C . ILE A 1 519 ? 17.113 -17.196 -35.587 1.00 84.94 519 ILE A C 1
ATOM 4241 O O . ILE A 1 519 ? 16.626 -18.035 -36.341 1.00 84.94 519 ILE A O 1
ATOM 4245 N N . LEU A 1 520 ? 17.996 -16.288 -36.017 1.00 81.69 520 LEU A N 1
ATOM 4246 C CA . LEU A 1 520 ? 18.419 -16.148 -37.417 1.00 81.69 520 LEU A CA 1
ATOM 4247 C C . LEU A 1 520 ? 19.556 -17.099 -37.811 1.00 81.69 520 LEU A C 1
ATOM 4249 O O . LEU A 1 520 ? 19.823 -17.258 -39.002 1.00 81.69 520 LEU A O 1
ATOM 4253 N N . THR A 1 521 ? 20.208 -17.756 -36.847 1.00 74.12 521 THR A N 1
ATOM 4254 C CA . THR A 1 521 ? 21.253 -18.764 -37.106 1.00 74.12 521 THR A CA 1
ATOM 4255 C C . THR A 1 521 ? 20.882 -20.159 -36.586 1.00 74.12 521 THR A C 1
ATOM 4257 O O . THR A 1 521 ? 21.664 -20.784 -35.871 1.00 74.12 521 THR A O 1
ATOM 4260 N N . PRO A 1 522 ? 19.718 -20.724 -36.970 1.00 60.00 522 PRO A N 1
ATOM 4261 C CA . PRO A 1 522 ? 19.272 -22.015 -36.447 1.00 60.00 522 PRO A CA 1
ATOM 4262 C C . PRO A 1 522 ? 20.127 -23.201 -36.943 1.00 60.00 522 PRO A C 1
ATOM 4264 O O . PRO A 1 522 ? 20.006 -24.308 -36.428 1.00 60.00 522 PRO A O 1
ATOM 4267 N N . SER A 1 523 ? 21.019 -22.990 -37.920 1.00 54.12 523 SER A N 1
ATOM 4268 C CA . SER A 1 523 ? 22.023 -23.964 -38.364 1.00 54.12 523 S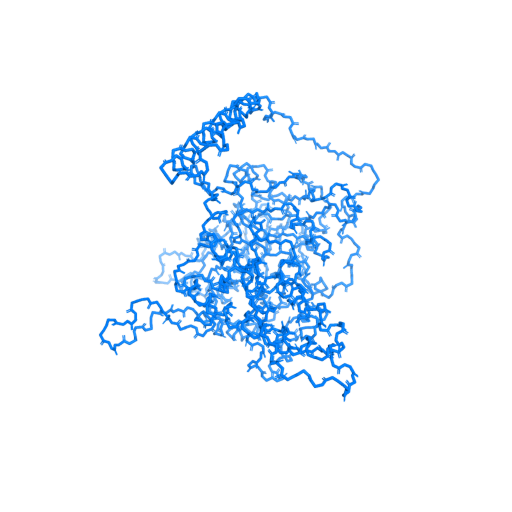ER A CA 1
ATOM 4269 C C . SER A 1 523 ? 23.275 -23.236 -38.871 1.00 54.12 523 SER A C 1
ATOM 4271 O O . SER A 1 523 ? 23.171 -22.157 -39.455 1.00 54.12 523 SER A O 1
ATOM 4273 N N . MET A 1 524 ? 24.465 -23.794 -38.633 1.00 49.81 524 MET A N 1
ATOM 4274 C CA . MET A 1 524 ? 25.777 -23.197 -38.943 1.00 49.81 524 MET A CA 1
ATOM 4275 C C . MET A 1 524 ? 26.095 -23.081 -40.455 1.00 49.81 524 MET A C 1
ATOM 4277 O O . MET A 1 524 ? 27.183 -23.456 -40.884 1.00 49.81 524 MET A O 1
ATOM 4281 N N . THR A 1 525 ? 25.180 -22.590 -41.294 1.00 50.09 525 THR A N 1
ATOM 4282 C CA . THR A 1 525 ? 25.391 -22.496 -42.756 1.00 50.09 525 THR A CA 1
ATOM 4283 C C . THR A 1 525 ? 25.427 -21.075 -43.307 1.00 50.09 525 THR A C 1
ATOM 4285 O O . THR A 1 525 ? 25.801 -20.886 -44.461 1.00 50.09 525 THR A O 1
ATOM 4288 N N . THR A 1 526 ? 25.117 -20.055 -42.507 1.00 51.94 526 THR A N 1
ATOM 4289 C CA . THR A 1 526 ? 25.282 -18.649 -42.905 1.00 51.94 526 THR A CA 1
ATOM 4290 C C . THR A 1 526 ? 26.212 -17.937 -41.934 1.00 51.94 526 THR A C 1
ATOM 4292 O O . THR A 1 526 ? 25.799 -17.546 -40.845 1.00 51.94 526 THR A O 1
ATOM 4295 N N . ASN A 1 527 ? 27.473 -17.762 -42.339 1.00 49.53 527 ASN A N 1
ATOM 4296 C CA . ASN A 1 527 ? 28.402 -16.838 -41.693 1.00 49.53 527 ASN A CA 1
ATOM 4297 C C . ASN A 1 527 ? 27.909 -15.407 -41.940 1.00 49.53 527 ASN A C 1
ATOM 4299 O O . ASN A 1 527 ? 28.262 -14.782 -42.941 1.00 49.53 527 ASN A O 1
ATOM 4303 N N . TRP A 1 528 ? 27.087 -14.886 -41.033 1.00 54.69 528 TRP A N 1
ATOM 4304 C CA . TRP A 1 528 ? 26.842 -13.451 -40.957 1.00 54.69 528 TRP A CA 1
ATOM 4305 C C . TRP A 1 528 ? 28.142 -12.797 -40.478 1.00 54.69 528 TRP A C 1
ATOM 4307 O O . TRP A 1 528 ? 28.454 -12.795 -39.292 1.00 54.69 528 TRP A O 1
ATOM 4317 N N . SER A 1 529 ? 28.947 -12.290 -41.413 1.00 55.62 529 SER A N 1
ATOM 4318 C CA . SER A 1 529 ? 30.204 -11.583 -41.121 1.00 55.62 529 SER A CA 1
ATOM 4319 C C . SER A 1 529 ? 29.980 -10.180 -40.546 1.00 55.62 529 SER A C 1
ATOM 4321 O O . SER A 1 529 ? 30.933 -9.516 -40.143 1.00 55.62 529 SER A O 1
ATOM 4323 N N . THR A 1 530 ? 28.729 -9.715 -40.513 1.00 60.03 530 THR A N 1
ATOM 4324 C CA . THR A 1 530 ? 28.349 -8.391 -40.024 1.00 60.03 530 THR A CA 1
ATOM 4325 C C . THR A 1 530 ? 27.740 -8.509 -38.625 1.00 60.03 530 THR A C 1
ATOM 4327 O O . THR A 1 530 ? 26.746 -9.221 -38.464 1.00 60.03 530 THR A O 1
ATOM 4330 N N . PRO A 1 531 ? 28.294 -7.832 -37.602 1.00 65.88 531 PRO A N 1
ATOM 4331 C CA . PRO A 1 531 ? 27.670 -7.800 -36.286 1.00 65.88 531 PRO A CA 1
ATOM 4332 C C . PRO A 1 531 ? 26.299 -7.123 -36.391 1.00 65.88 531 PRO A C 1
ATOM 4334 O O . PRO A 1 531 ? 26.176 -6.056 -36.991 1.00 65.88 531 PRO A O 1
ATOM 4337 N N . LEU A 1 532 ? 25.265 -7.741 -35.814 1.00 70.12 532 LEU A N 1
ATOM 4338 C CA . LEU A 1 532 ? 23.965 -7.087 -35.669 1.00 70.12 532 LEU A CA 1
ATOM 4339 C C . LEU A 1 532 ? 24.119 -5.891 -34.722 1.00 70.12 532 LEU A C 1
ATOM 4341 O O . LEU A 1 532 ? 24.715 -6.015 -33.652 1.00 70.12 532 LEU A O 1
ATOM 4345 N N . ILE A 1 533 ? 23.567 -4.746 -35.116 1.00 72.62 533 ILE A N 1
ATOM 4346 C CA . ILE A 1 533 ? 23.580 -3.509 -34.331 1.00 72.62 533 ILE A CA 1
ATOM 4347 C C . ILE A 1 533 ? 22.132 -3.137 -34.025 1.00 72.62 533 ILE A C 1
ATOM 4349 O O . ILE A 1 533 ? 21.261 -3.230 -34.889 1.00 72.62 533 ILE A O 1
ATOM 4353 N N . PHE A 1 534 ? 21.870 -2.730 -32.784 1.00 73.19 534 PHE A N 1
ATOM 4354 C CA . PHE A 1 534 ? 20.570 -2.197 -32.402 1.00 73.19 534 PHE A CA 1
ATOM 4355 C C . PHE A 1 534 ? 20.509 -0.726 -32.826 1.00 73.19 534 PHE A C 1
ATOM 4357 O O . PHE A 1 534 ? 21.228 0.103 -32.273 1.00 73.19 534 PHE A O 1
ATOM 4364 N N . CYS A 1 535 ? 19.674 -0.402 -33.813 1.00 70.06 535 CYS A N 1
ATOM 4365 C CA . CYS A 1 535 ? 19.518 0.962 -34.318 1.00 70.06 535 CYS A CA 1
ATOM 4366 C C . CYS A 1 535 ? 18.203 1.566 -33.810 1.00 70.06 535 CYS A C 1
ATOM 4368 O O . CYS A 1 535 ? 17.135 0.980 -34.003 1.00 70.06 535 CYS A O 1
ATOM 4370 N N . GLN A 1 536 ? 18.251 2.762 -33.218 1.00 62.16 536 GLN A N 1
ATOM 4371 C CA . GLN A 1 536 ? 17.038 3.553 -33.018 1.00 62.16 536 GLN A CA 1
ATOM 4372 C C . GLN A 1 536 ? 16.667 4.212 -34.353 1.00 62.16 536 GLN A C 1
ATOM 4374 O O . GLN A 1 536 ? 17.447 4.977 -34.908 1.00 62.16 536 GLN A O 1
ATOM 4379 N N . LEU A 1 537 ? 15.461 3.943 -34.867 1.00 54.06 537 LEU A N 1
ATOM 4380 C CA . LEU A 1 537 ? 14.971 4.427 -36.175 1.00 54.06 537 LEU A CA 1
ATOM 4381 C C . LEU A 1 537 ? 14.955 5.967 -36.340 1.00 54.06 537 LEU A C 1
ATOM 4383 O O . LEU A 1 537 ? 14.677 6.450 -37.434 1.00 54.06 537 LEU A O 1
ATOM 4387 N N . ASN A 1 538 ? 15.249 6.731 -35.281 1.00 50.44 538 ASN A N 1
ATOM 4388 C CA . ASN A 1 538 ? 15.301 8.195 -35.276 1.00 50.44 538 ASN A CA 1
ATOM 4389 C C . ASN A 1 538 ? 16.721 8.786 -35.255 1.00 50.44 538 ASN A C 1
ATOM 4391 O O . ASN A 1 538 ? 16.853 10.009 -35.317 1.00 50.44 538 ASN A O 1
ATOM 4395 N N . GLU A 1 539 ? 17.774 7.971 -35.185 1.00 42.44 539 GLU A N 1
ATOM 4396 C CA . GLU A 1 539 ? 19.128 8.464 -35.432 1.00 42.44 539 GLU A CA 1
ATOM 4397 C C . GLU A 1 539 ? 19.342 8.489 -36.946 1.00 42.44 539 GLU A C 1
ATOM 4399 O O . GLU A 1 539 ? 19.528 7.464 -37.599 1.00 42.44 539 GLU A O 1
ATOM 4404 N N . SER A 1 540 ? 19.207 9.682 -37.526 1.00 37.34 540 SER A N 1
ATOM 4405 C CA . SER A 1 540 ? 19.557 9.938 -38.919 1.00 37.34 540 SER A CA 1
ATOM 4406 C C . SER A 1 540 ? 21.023 9.561 -39.143 1.00 37.34 540 SER A C 1
ATOM 4408 O O . SER A 1 540 ? 21.904 10.253 -38.629 1.00 37.34 540 SER A O 1
ATOM 4410 N N . TYR A 1 541 ? 21.241 8.467 -39.873 1.00 37.28 541 TYR A N 1
ATOM 4411 C CA . TYR A 1 541 ? 22.536 8.065 -40.426 1.00 37.28 541 TYR A CA 1
ATOM 4412 C C . TYR A 1 541 ? 23.069 9.080 -41.437 1.00 37.28 541 TYR A C 1
ATOM 4414 O O . TYR A 1 541 ? 22.246 9.643 -42.201 1.00 37.28 541 TYR A O 1
#

pLDDT: mean 82.95, std 19.19, range [26.36, 98.62]

Foldseek 3Di:
DVVVVVVVVVQVVDPVSVVVVVVVVVVVVVVVVVVVVVVVVVVVVVCVVPVVPPPPDPDDDDDDDPLVLQPPPVPQLLQVLFDDDDPLAQEEAAAEEAAEACFFQAHNVCQQAQNDPDPVQPPPPDRPSPRRFHLLLLVVQQLVLCVVDVQAAYEDEALLSVVVNVVVDDPVVLVSQLVCLSSNRYAYAQQFNALFEAQLDDPVLRVLRSVVSQVCCPPRSHRSRRHQEHENQPYQWHFLQSVLVVLVVRHQAYEYAFFAQVVLVVLQQVQQQWFWEQSDPPDPPSSRTHTYHHANPRQAFDPLLQCVDPLLLCQLVDPDDDPDPDHVVRSLVSLVVVVVSQCSSHPDSYGYGRHYYHSPNSVVNSSVSSVVSNQCSQQVCQVVDPDSHHYHYGHGHPSSSSSRRSPDPDHHHYDYGISPQTDPDPPRTPCCLSPAPVVQSVLLVVLVVLLVVLVVLCVVLVHDPPVLSVLSSSLSSSCSHNCRNSVNHDPNNVVVSVVSSVVSVVSSQVSVQVSCVSNVPVDPPDDPVDRDDDDDPPPDD

Sequence (541 aa):
MHTFYRLFVRSTRSTKYRKQLIILITVVSCLGFFLYIREEYNLRKENNEENIISRNKVVLLEDKQPDDIISSKSENCAYKNCPKLREDVINVHIICHTHLDPGWLNSVDGYFFGIDHGPNNQKGGQTYRHNMPSVLTIFNNVVSALLENAQRRFVMVEMSFIWRWWKRLDEDYKKIIRKLLKDGRIDIAGGSWVSNDEAVSHYSAMIDQCTFGFRFVKDELRTCSQPAVAWQLDLFGHGREINSLFSQMGYDGILFGRLDYQEKEQRTAEKTLQMIWKINENAPKSERWLFTGILPNLYHPPETLALKSDIAGSLLRSSDVDTIPESASAYSKRLLAELKTQQEKYNSSNIAVIYGGDFEYEDATQYFQNIDAMIDTINNIQNTTTDKKKFYVHYSTPTCFLHALSQEKRSWPVREGDFLSYAHRAHAFWTGFYTSRPGIKYYERSLGALYQSLRQLSIFANQVDFNGLFQLAEIMGLLQHHDTITGTSPMIHIADALQRMSRAEKNGQALALSLYQHILTPSMTTNWSTPLIFCQLNESY

Radius of gyration: 27.27 Å; chains: 1; bounding box: 67×56×93 Å

Secondary structure (DSSP, 8-state):
-HHHHHHHHHHTT-HHHHHHHHHHHHHHHHHHHHHHHHHHHHHHHHHHHHHTTS--------SS-THHHHHT-TT-HHHHTPPPP-TTSEEEEEEEB-B--SSSSS-HHHHHHT----GGGGSSS---------HHHHHHHHHHHHHH-TT--EEE--HHHHHHHHTTS-HHHHHHHHHHHHTTSEEE-S-SSS-B-SSS--HHHHHHHHHHHHHHIIIII-GGG---EEE--S-SS--HHHHHHHHHTT-SEEEE--S-HHHHHHHHHHT-SEEEEE--SSS-GGGSEEEEEE-EEEES--GGG---SHHHHHHHH-S--SSSSS-HHHHHHHHHHHHHHHHHT-SSSEEEEEE--BT--TTHHHHHHHHHHHHHHHHHHTTT---SS-EEEEEE-HHHHHHHHHTS--PPPEEES---S-BSSTT-BTTGGGTSSHHHHHHHHHHHHHHHHHHHHHHHTT---HHHHHHHHHHHHHHTBTTTTT--S-HHHHHHHHHHHHHHHHHHHHHHHHHHHHHH-SSTT----SPP----TTS--